Protein AF-M7P582-F1 (afdb_monomer)

Radius of gyration: 31.92 Å; Cα contacts (8 Å, |Δi|>4): 231; chains: 1; bounding box: 90×56×90 Å

InterPro domains:
  IPR025403 Protein-glutamine gamma-glutamyltransferase-like, C-terminal [PF13559] (324-385)

Secondary structure (DSSP, 8-state):
-HHHHHHHHHHHHHHHHHHHHHHHHHHHHHHTT-PPPHHHHHHHHHHHHHHHHH--SHHHHHHHHHHHHHHHHTTT--HHHHHHHHHHHHHHHHHHHTS--TTHHHHHHHHHHHHHHHHHHHHTTSHHHHHHHHHHHHHHHHHHHHHHHHHHHH-SS--HHHHHHHHHHHHHHHHHHHHHHH-HHHHHHHHHHHHHHHHHHHHHHHHHHHHHHHHHHHHHHHHHHHTTSSSS-S---------------------HHHHHHHHHHHHHHHHHHHHHHHHHHHHHHHHHTTSSS------------STTHHHHHHHHHHHHHHHHHHHHHHHTT-PPPSS--HHHHHHHTT--HHHHHHHHHHHHIIIII-----HHHHHHHHHHHHHPPPPP--

Sequence (394 aa):
MRDRKMEAVKLATLLLEVSVIYVLAAPPYLMEGVLPPVLPHLLAVLAGTAAARLLSGNAGMAVTSLLALFAAWATGLPFIHTAVLAAWIGWRMKSFAEREPAGTEWLAVFISIAYSLCAFMMMLPGEAGQVIYLLIVCQLVFAVLLRNARMLYRQPARSKAQDLAFLRLAGGLLGITALLVFGKPVVAWAGGFAGMSFGAAFYTLITRLTAPAWVPLEMFFGRVFRSGDTDAIKSEEVSGEEMPVMEVAEGIQWGPAAMGAVLLLLGGAVLISIFRSRYKKGQDQLFVRTVGEAEEIRPDKTPPTGRDQSLGFLRHQVRREVYRFGRRMRRAGFGRSPEETFREWLERLGLEPEKRNRLNRLYTRVRYAEEEVSMDEAEWFRRTIRSIRPPSGE

Foldseek 3Di:
DLVVLVVVLVVLLLVLLLLLLQLLLALVQVVVVAGDDSVLSVVLSVQLVVLLVVDDDPVSLVVSLVSSLVSNVVVPHPNVSSNVSSVSSSVVSVCVNVPDDPDVSVVSLVVSLVSLLLSLLVPPPDPSSLLSVLSNLVSVLSVVLSVLSVVQSPDPDHDPVSVVVSVVSNVVSVVVSVCCNVVVVVCSVVSNVCSVVVVVVVVVVVCVVCVVVVVVVCVVVVVVVVVPPDPPDDDDPDDDPPPPPPVPPPPPRCPPVNVVVVVCVVVVVVVVVVVVVVVVVVVVVVVVVVVPPDDDDDPDDDDPDDDPPVQVVLLVLLVVLVVVLQVVCVVVVLHDDPVDDQLNSCVVLVDDPVLSVLLSVVNCCSPPVVDTDDPVSSVVNNVSSVPRDRPDDD

Structure (mmCIF, N/CA/C/O backbone):
data_AF-M7P582-F1
#
_entry.id   AF-M7P582-F1
#
loop_
_atom_site.group_PDB
_atom_site.id
_atom_site.type_symbol
_atom_site.label_atom_id
_atom_site.label_alt_id
_atom_site.label_comp_id
_atom_site.label_asym_id
_atom_site.label_entity_id
_atom_site.label_seq_id
_atom_site.pdbx_PDB_ins_code
_atom_site.Cartn_x
_atom_site.Cartn_y
_atom_site.Cartn_z
_atom_site.occupancy
_atom_site.B_iso_or_equiv
_atom_site.auth_seq_id
_atom_site.auth_comp_id
_atom_site.auth_asym_id
_atom_site.auth_atom_id
_atom_site.pdbx_PDB_model_num
ATOM 1 N N . MET A 1 1 ? 1.0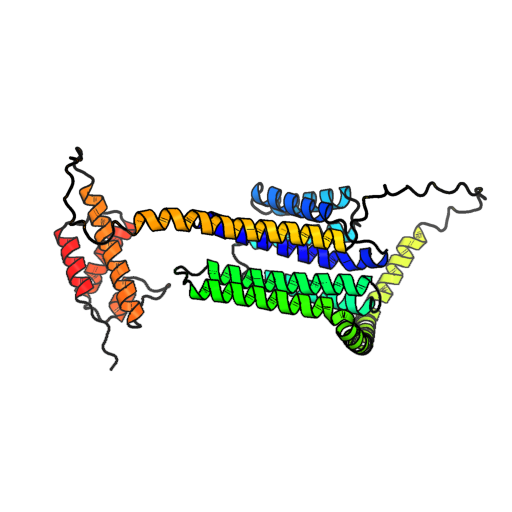66 -6.946 22.386 1.00 55.59 1 MET A N 1
ATOM 2 C CA . MET A 1 1 ? 1.047 -7.934 21.265 1.00 55.59 1 MET A CA 1
ATOM 3 C C . MET A 1 1 ? 0.308 -7.465 20.007 1.00 55.59 1 MET A C 1
ATOM 5 O O . MET A 1 1 ? 0.592 -8.007 18.941 1.00 55.59 1 MET A O 1
ATOM 9 N N . ARG A 1 2 ? -0.636 -6.513 20.090 1.00 56.91 2 ARG A N 1
ATOM 10 C CA . ARG A 1 2 ? -1.335 -5.968 18.911 1.00 56.91 2 ARG A CA 1
ATOM 11 C C . ARG A 1 2 ? -0.388 -5.165 18.001 1.00 56.91 2 ARG A C 1
ATOM 13 O O . ARG A 1 2 ? -0.560 -5.194 16.787 1.00 56.91 2 ARG A O 1
ATOM 20 N N . ASP A 1 3 ? 0.668 -4.592 18.579 1.00 72.00 3 ASP A N 1
ATOM 21 C CA . ASP A 1 3 ? 1.568 -3.663 17.884 1.00 72.00 3 ASP A CA 1
ATOM 22 C C . ASP A 1 3 ? 2.499 -4.334 16.870 1.00 72.00 3 ASP A C 1
ATOM 24 O O . ASP A 1 3 ? 2.497 -3.933 15.712 1.00 72.00 3 ASP A O 1
ATOM 28 N N . ARG A 1 4 ? 3.171 -5.446 17.213 1.00 82.06 4 ARG A N 1
ATOM 29 C CA . ARG A 1 4 ? 4.116 -6.124 16.289 1.00 82.06 4 ARG A CA 1
ATOM 30 C C . ARG A 1 4 ? 3.493 -6.553 14.954 1.00 82.06 4 ARG A C 1
ATOM 32 O O . ARG A 1 4 ? 4.141 -6.546 13.914 1.00 82.06 4 ARG A O 1
ATOM 39 N N . LYS A 1 5 ? 2.217 -6.951 14.964 1.00 79.50 5 LYS A N 1
ATOM 40 C CA . LYS A 1 5 ? 1.494 -7.330 13.736 1.00 79.50 5 LYS A CA 1
ATOM 41 C C . LYS A 1 5 ? 1.185 -6.109 12.875 1.00 79.50 5 LYS A C 1
ATOM 43 O O . LYS A 1 5 ? 1.276 -6.183 11.655 1.00 79.50 5 LYS A O 1
ATOM 48 N N . MET A 1 6 ? 0.827 -5.000 13.516 1.00 80.00 6 MET A N 1
ATOM 49 C CA . MET A 1 6 ? 0.591 -3.736 12.831 1.00 80.00 6 MET A CA 1
ATOM 50 C C . MET A 1 6 ? 1.896 -3.177 12.252 1.00 80.00 6 MET A C 1
ATOM 52 O O . MET A 1 6 ? 1.898 -2.679 11.133 1.00 80.00 6 MET A O 1
ATOM 56 N N . GLU A 1 7 ? 3.013 -3.319 12.965 1.00 81.50 7 GLU A N 1
ATOM 57 C CA . GLU A 1 7 ? 4.353 -2.982 12.470 1.00 81.50 7 GLU A CA 1
ATOM 58 C C . GLU A 1 7 ? 4.732 -3.795 11.230 1.00 81.50 7 GLU A C 1
ATOM 60 O O . GLU A 1 7 ? 5.176 -3.213 10.246 1.00 81.50 7 GLU A O 1
ATOM 65 N N . ALA A 1 8 ? 4.477 -5.108 11.221 1.00 84.19 8 ALA A N 1
ATOM 66 C CA . ALA A 1 8 ? 4.729 -5.946 10.046 1.00 84.19 8 ALA A CA 1
ATOM 67 C C . ALA A 1 8 ? 3.907 -5.502 8.823 1.00 84.19 8 ALA A C 1
ATOM 69 O O . ALA A 1 8 ? 4.420 -5.468 7.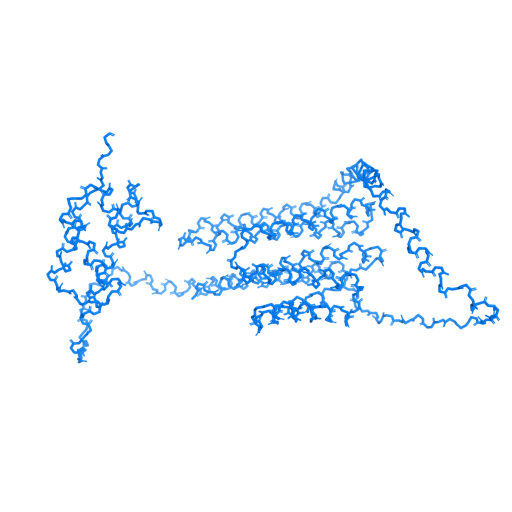709 1.00 84.19 8 ALA A O 1
ATOM 70 N N . VAL A 1 9 ? 2.644 -5.112 9.022 1.00 85.75 9 VAL A N 1
ATOM 71 C CA . VAL A 1 9 ? 1.799 -4.568 7.947 1.00 85.75 9 VAL A CA 1
ATOM 72 C C . VAL A 1 9 ? 2.330 -3.224 7.447 1.00 85.75 9 VAL A C 1
ATOM 74 O O . VAL A 1 9 ? 2.356 -2.994 6.239 1.00 85.75 9 VAL A O 1
ATOM 77 N N . LYS A 1 10 ? 2.785 -2.345 8.349 1.00 83.69 10 LYS A N 1
ATOM 78 C CA . LYS A 1 10 ? 3.426 -1.073 7.981 1.00 83.69 10 LYS A CA 1
ATOM 79 C C . LYS A 1 10 ? 4.699 -1.312 7.164 1.00 83.69 10 LYS A C 1
ATOM 81 O O . LYS A 1 10 ? 4.864 -0.689 6.123 1.00 83.69 10 LYS A O 1
ATOM 86 N N . LEU A 1 11 ? 5.544 -2.256 7.580 1.00 84.44 11 LEU A N 1
ATOM 87 C CA . LEU A 1 11 ? 6.750 -2.644 6.845 1.00 84.44 11 LEU A CA 1
ATOM 88 C C . LEU A 1 11 ? 6.415 -3.229 5.465 1.00 84.44 11 LEU A C 1
ATOM 90 O O . LEU A 1 11 ? 7.005 -2.833 4.471 1.00 84.44 11 LEU A O 1
ATOM 94 N N . ALA A 1 12 ? 5.432 -4.124 5.373 1.00 87.69 12 ALA A N 1
ATOM 95 C CA . ALA A 1 12 ? 5.011 -4.686 4.090 1.00 87.69 12 ALA A CA 1
ATOM 96 C C . ALA A 1 12 ? 4.429 -3.619 3.144 1.00 87.69 12 ALA A C 1
ATOM 98 O O . ALA A 1 12 ? 4.574 -3.719 1.932 1.00 87.69 12 ALA A O 1
ATOM 99 N N . THR A 1 13 ? 3.822 -2.567 3.698 1.00 87.00 13 THR A N 1
ATOM 100 C CA . THR A 1 13 ? 3.385 -1.401 2.916 1.00 87.00 13 THR A CA 1
ATOM 101 C C . THR A 1 13 ? 4.566 -0.627 2.364 1.00 87.00 13 THR A C 1
ATOM 103 O O . THR A 1 13 ? 4.570 -0.308 1.182 1.00 87.00 13 THR A O 1
ATOM 106 N N . LEU A 1 14 ? 5.587 -0.393 3.189 1.00 83.38 14 LEU A N 1
ATOM 107 C CA . LEU A 1 14 ? 6.826 0.226 2.735 1.00 83.38 14 LEU A CA 1
ATOM 108 C C . LEU A 1 14 ? 7.442 -0.560 1.574 1.00 83.38 14 LEU A C 1
ATOM 110 O O . LEU A 1 14 ? 7.803 0.019 0.560 1.00 83.38 14 LEU A O 1
ATOM 114 N N . LEU A 1 15 ? 7.520 -1.887 1.706 1.00 85.94 15 LEU A N 1
ATOM 115 C CA . LEU A 1 15 ? 8.050 -2.756 0.654 1.00 85.94 15 LEU A CA 1
ATOM 116 C C . LEU A 1 15 ? 7.233 -2.663 -0.638 1.00 85.94 15 LEU A C 1
ATOM 118 O O . LEU A 1 15 ? 7.809 -2.703 -1.721 1.00 85.94 15 LEU A O 1
ATOM 122 N N . LEU A 1 16 ? 5.907 -2.508 -0.541 1.00 88.94 16 LEU A N 1
ATOM 123 C CA . LEU A 1 16 ? 5.053 -2.364 -1.721 1.00 88.94 16 LEU A CA 1
ATOM 124 C C . LEU A 1 16 ? 5.361 -1.042 -2.421 1.00 88.94 16 LEU A C 1
ATOM 126 O O . LEU A 1 16 ? 5.472 -1.001 -3.640 1.00 88.94 16 LEU A O 1
ATOM 130 N N . GLU A 1 17 ? 5.569 0.021 -1.656 1.00 83.75 17 GLU A N 1
ATOM 131 C CA . GLU A 1 17 ? 5.956 1.326 -2.188 1.00 83.75 17 GLU A CA 1
ATOM 132 C C . GLU A 1 17 ? 7.351 1.293 -2.825 1.00 83.75 17 GLU A C 1
ATOM 134 O O . GLU A 1 17 ? 7.529 1.847 -3.905 1.00 83.75 17 GLU A O 1
ATOM 139 N N . VAL A 1 18 ? 8.317 0.580 -2.232 1.00 84.44 18 VAL A N 1
ATOM 140 C CA . VAL A 1 18 ? 9.631 0.354 -2.866 1.00 84.44 18 VAL A CA 1
ATOM 141 C C . VAL A 1 18 ? 9.460 -0.387 -4.184 1.00 84.44 18 VAL A C 1
ATOM 143 O O . VAL A 1 18 ? 10.066 -0.002 -5.179 1.00 84.44 18 VAL A O 1
ATOM 146 N N . SER A 1 19 ? 8.608 -1.416 -4.211 1.00 89.31 19 SER A N 1
ATOM 147 C CA . SER A 1 19 ? 8.355 -2.173 -5.436 1.00 89.31 19 SER A CA 1
ATOM 148 C C . SER A 1 19 ? 7.722 -1.307 -6.525 1.00 89.31 19 SER A C 1
ATOM 150 O O . SER A 1 19 ? 8.166 -1.381 -7.658 1.00 89.31 19 SER A O 1
ATOM 152 N N . VAL A 1 20 ? 6.778 -0.418 -6.189 1.00 88.38 20 VAL A N 1
ATOM 153 C CA . VAL A 1 20 ? 6.182 0.548 -7.133 1.00 88.38 20 VAL A CA 1
ATOM 154 C C . VAL A 1 20 ? 7.274 1.378 -7.805 1.00 88.38 20 VAL A C 1
ATOM 156 O O . VAL A 1 20 ? 7.325 1.456 -9.027 1.00 88.38 20 VAL A O 1
ATOM 159 N N . ILE A 1 21 ? 8.172 1.965 -7.012 1.00 84.31 21 ILE A N 1
ATOM 160 C CA . ILE A 1 21 ? 9.253 2.814 -7.524 1.00 84.31 21 ILE A CA 1
ATOM 161 C C . ILE A 1 21 ? 10.233 1.996 -8.370 1.00 84.31 21 ILE A C 1
ATOM 163 O O . ILE A 1 21 ? 10.627 2.425 -9.449 1.00 84.31 21 ILE A O 1
ATOM 167 N N . TYR A 1 22 ? 10.593 0.801 -7.903 1.00 89.75 22 TYR A N 1
ATOM 168 C CA . TYR A 1 22 ? 11.480 -0.103 -8.627 1.00 89.75 22 TYR A CA 1
ATOM 169 C C . TYR A 1 22 ? 10.909 -0.485 -9.999 1.00 89.75 22 TYR A C 1
ATOM 171 O O . TYR A 1 22 ? 11.614 -0.476 -11.003 1.00 89.75 22 TYR A O 1
ATOM 179 N N . VAL A 1 23 ? 9.609 -0.773 -10.053 1.00 89.62 23 VAL A N 1
ATOM 180 C CA . VAL A 1 23 ? 8.894 -1.140 -11.278 1.00 89.62 23 VAL A CA 1
ATOM 181 C C . VAL A 1 23 ? 8.749 0.043 -12.240 1.00 89.62 23 VAL A C 1
ATOM 183 O O . VAL A 1 23 ? 8.822 -0.154 -13.453 1.00 89.62 23 VAL A O 1
ATOM 186 N N . LEU A 1 24 ? 8.636 1.271 -11.723 1.00 84.94 24 LEU A N 1
ATOM 187 C CA . LEU A 1 24 ? 8.713 2.499 -12.523 1.00 84.94 24 LEU A CA 1
ATOM 188 C C . LEU A 1 24 ? 10.125 2.759 -13.075 1.00 84.94 24 LEU A C 1
ATOM 190 O O . LEU A 1 24 ? 10.257 3.285 -14.172 1.00 84.94 24 LEU A O 1
ATOM 194 N N . ALA A 1 25 ? 11.175 2.387 -12.342 1.00 86.31 25 ALA A N 1
ATOM 195 C CA . ALA A 1 25 ? 12.557 2.538 -12.795 1.00 86.31 25 ALA A CA 1
ATOM 196 C C . ALA A 1 25 ? 12.996 1.431 -13.770 1.00 86.31 25 ALA A C 1
ATOM 198 O O . ALA A 1 25 ? 13.957 1.616 -14.505 1.00 86.31 25 ALA A O 1
ATOM 199 N N . ALA A 1 26 ? 12.317 0.280 -13.793 1.00 90.12 26 ALA A N 1
ATOM 200 C CA . ALA A 1 26 ? 12.727 -0.883 -14.581 1.00 90.12 26 ALA A CA 1
ATOM 201 C C . ALA A 1 26 ? 1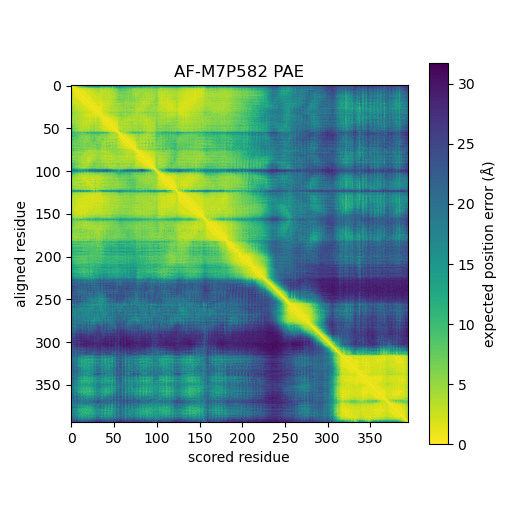2.867 -0.644 -16.096 1.00 90.12 26 ALA A C 1
ATOM 203 O O . ALA A 1 26 ? 13.866 -1.103 -16.646 1.00 90.12 26 ALA A O 1
ATOM 204 N N . PRO A 1 27 ? 11.945 0.052 -16.791 1.00 87.19 27 PRO A N 1
ATOM 205 C CA . PRO A 1 27 ? 12.008 0.159 -18.247 1.00 87.19 27 PRO A CA 1
ATOM 206 C C . PRO A 1 27 ? 13.316 0.739 -18.810 1.00 87.19 27 PRO A C 1
ATOM 208 O O . PRO A 1 27 ? 13.924 0.058 -19.627 1.00 87.19 27 PRO A O 1
ATOM 211 N N . PRO A 1 28 ? 13.809 1.921 -18.397 1.00 83.31 28 PRO A N 1
ATOM 212 C CA . PRO A 1 28 ? 15.036 2.477 -18.976 1.00 83.31 28 PRO A CA 1
ATOM 213 C C . PRO A 1 28 ? 16.261 1.587 -18.751 1.00 83.31 28 PRO A C 1
ATOM 215 O O . PRO A 1 28 ? 17.025 1.372 -19.681 1.00 83.31 28 PRO A O 1
ATOM 218 N N . TYR A 1 29 ? 16.394 0.982 -17.569 1.00 87.12 29 TYR A N 1
ATOM 219 C CA . TYR A 1 29 ? 17.471 0.025 -17.295 1.00 87.12 29 TYR A CA 1
ATOM 220 C C . TYR A 1 29 ? 17.384 -1.206 -18.203 1.00 87.12 29 TYR A C 1
ATOM 222 O O . TYR A 1 29 ? 18.385 -1.664 -18.749 1.00 87.12 29 TYR A O 1
ATOM 230 N N . LEU A 1 30 ? 16.173 -1.719 -18.421 1.00 88.56 30 LEU A N 1
ATOM 231 C CA . LEU A 1 30 ? 15.970 -2.885 -19.271 1.00 88.56 30 LEU A CA 1
ATOM 232 C C . LEU A 1 30 ? 16.205 -2.595 -20.760 1.00 88.56 30 LEU A C 1
ATOM 234 O O . LEU A 1 30 ? 16.486 -3.538 -21.497 1.00 88.56 30 LEU A O 1
ATOM 238 N N . MET A 1 31 ? 16.150 -1.331 -21.207 1.00 82.88 31 MET A N 1
ATOM 239 C CA . MET A 1 31 ? 16.615 -0.954 -22.554 1.00 82.88 31 MET A CA 1
ATOM 240 C C . MET A 1 31 ? 18.124 -1.144 -22.715 1.00 82.88 31 MET A C 1
ATOM 242 O O . MET A 1 31 ? 18.584 -1.462 -23.806 1.00 82.88 31 MET A O 1
ATOM 246 N N . GLU A 1 32 ? 18.876 -0.997 -21.627 1.00 86.56 32 GLU A N 1
ATOM 247 C CA . GLU A 1 32 ? 20.324 -1.219 -21.565 1.00 86.56 32 GLU A CA 1
ATOM 248 C C . GLU A 1 32 ? 20.672 -2.686 -21.243 1.00 86.56 32 GLU A C 1
ATOM 250 O O . GLU A 1 32 ? 21.834 -3.034 -21.051 1.00 86.56 32 GLU A O 1
ATOM 255 N N . GLY A 1 33 ? 19.669 -3.571 -21.164 1.00 87.75 33 GLY A N 1
ATOM 256 C CA . GLY A 1 33 ? 19.857 -4.984 -20.826 1.00 87.75 33 GLY A CA 1
ATOM 257 C C . GLY A 1 33 ? 20.203 -5.237 -19.356 1.00 87.75 33 GLY A C 1
ATOM 258 O O . GLY A 1 33 ? 20.536 -6.363 -18.987 1.00 87.75 33 GLY A O 1
ATOM 259 N N . VAL A 1 34 ? 20.101 -4.220 -18.498 1.00 89.94 34 VAL A N 1
ATOM 260 C CA . VAL A 1 34 ? 20.406 -4.311 -17.068 1.00 89.94 34 VAL A CA 1
ATOM 261 C C . VAL A 1 34 ? 19.151 -4.124 -16.220 1.00 89.94 34 VAL A C 1
ATOM 263 O O . VAL A 1 34 ? 18.133 -3.588 -16.644 1.00 89.94 34 VAL A O 1
ATOM 266 N N . LEU A 1 35 ? 19.191 -4.609 -14.983 1.00 88.31 35 LEU A N 1
ATOM 267 C CA . LEU A 1 35 ? 18.131 -4.373 -14.008 1.00 88.31 35 LEU A CA 1
ATOM 268 C C . LEU A 1 35 ? 18.479 -3.155 -13.150 1.00 88.31 35 LEU A C 1
ATOM 270 O O . LEU A 1 35 ? 19.655 -2.974 -12.824 1.00 88.31 35 LEU A O 1
ATOM 274 N N . PRO A 1 36 ? 17.487 -2.364 -12.697 1.00 87.56 36 PRO A N 1
ATOM 275 C CA . PRO A 1 36 ? 17.761 -1.317 -11.729 1.00 87.56 36 PRO A CA 1
ATOM 276 C C . PRO A 1 36 ? 18.414 -1.925 -10.483 1.00 87.56 36 PRO A C 1
ATOM 278 O O . PRO A 1 36 ? 17.963 -2.974 -9.996 1.00 87.56 36 PRO A O 1
ATOM 281 N N . PRO A 1 37 ? 19.449 -1.284 -9.923 1.00 87.19 37 PRO A N 1
ATOM 282 C CA . PRO A 1 37 ? 20.144 -1.827 -8.772 1.00 87.19 37 PRO A CA 1
ATOM 283 C C . PRO A 1 37 ? 19.225 -1.763 -7.542 1.00 87.19 37 PRO A C 1
ATOM 285 O O . PRO A 1 37 ? 18.780 -0.695 -7.112 1.00 87.19 37 PRO A O 1
ATOM 288 N N . VAL A 1 38 ? 18.909 -2.929 -6.968 1.00 87.44 38 VAL A N 1
ATOM 289 C CA . VAL A 1 38 ? 17.930 -3.066 -5.870 1.00 87.44 38 VAL A CA 1
ATOM 290 C C . VAL A 1 38 ? 18.414 -2.392 -4.587 1.00 87.44 38 VAL A C 1
ATOM 292 O O . VAL A 1 38 ? 17.642 -1.713 -3.908 1.00 87.44 38 VAL A O 1
ATOM 295 N N . LEU A 1 39 ? 19.692 -2.582 -4.246 1.00 84.19 39 LEU A N 1
ATOM 296 C CA . LEU A 1 39 ? 20.274 -2.093 -2.996 1.00 84.19 39 LEU A CA 1
ATOM 297 C C . LEU A 1 39 ? 20.199 -0.553 -2.883 1.00 84.19 39 LEU A C 1
ATOM 299 O O . LEU A 1 39 ? 19.684 -0.084 -1.869 1.00 84.19 39 LEU A O 1
ATOM 303 N N . PRO A 1 40 ? 20.588 0.233 -3.907 1.00 83.69 40 PRO A N 1
ATOM 304 C CA . PRO A 1 40 ? 20.354 1.677 -3.966 1.00 83.69 40 PRO A CA 1
ATOM 305 C C . PRO A 1 40 ? 18.928 2.128 -3.657 1.00 83.69 40 PRO A C 1
ATOM 307 O O . PRO A 1 40 ? 18.716 2.983 -2.798 1.00 83.69 40 PRO A O 1
ATOM 310 N N . HIS A 1 41 ? 17.938 1.516 -4.309 1.00 83.50 41 HIS A N 1
ATOM 311 C CA . HIS A 1 41 ? 16.528 1.848 -4.103 1.00 83.50 41 HIS A CA 1
ATOM 312 C C . HIS A 1 41 ? 16.091 1.554 -2.666 1.00 83.50 41 HIS A C 1
ATOM 314 O O . HIS A 1 41 ? 15.411 2.363 -2.030 1.00 83.50 41 HIS A O 1
ATOM 320 N N . LEU A 1 42 ? 16.506 0.403 -2.135 1.00 83.81 42 LEU A N 1
ATOM 321 C CA . LEU A 1 42 ? 16.191 -0.004 -0.773 1.00 83.81 42 LEU A CA 1
ATOM 322 C C . LEU A 1 42 ? 16.826 0.945 0.253 1.00 83.81 42 LEU A C 1
ATOM 324 O O . LEU A 1 42 ? 16.142 1.381 1.178 1.00 83.81 42 LEU A O 1
ATOM 328 N N . LEU A 1 43 ? 18.096 1.312 0.069 1.00 83.00 43 LEU A N 1
ATOM 329 C CA . LEU A 1 43 ? 18.797 2.266 0.929 1.00 83.00 43 LEU A CA 1
ATOM 330 C C . LEU A 1 43 ? 18.151 3.653 0.883 1.00 83.00 43 LEU A C 1
ATOM 332 O O . LEU A 1 43 ? 17.927 4.236 1.941 1.00 83.00 43 LEU A O 1
ATOM 336 N N . ALA A 1 44 ? 17.782 4.152 -0.300 1.00 82.00 44 ALA A N 1
ATOM 337 C CA . ALA A 1 44 ? 17.114 5.445 -0.444 1.00 82.00 44 ALA A CA 1
ATOM 338 C C . ALA A 1 44 ? 15.768 5.480 0.301 1.00 82.00 44 ALA A C 1
ATOM 340 O O . ALA A 1 44 ? 15.478 6.436 1.024 1.00 82.00 44 ALA A O 1
ATOM 341 N N . VAL A 1 45 ? 14.963 4.416 0.202 1.00 82.00 45 VAL A N 1
ATOM 342 C CA . VAL A 1 45 ? 13.685 4.344 0.924 1.00 82.00 45 VAL A CA 1
ATOM 343 C C . VAL A 1 45 ? 13.888 4.190 2.431 1.00 82.00 45 VAL A C 1
ATOM 345 O O . VAL A 1 45 ? 13.185 4.842 3.210 1.00 82.00 45 VAL A O 1
ATOM 348 N N . LEU A 1 46 ? 14.835 3.356 2.869 1.00 83.19 46 LEU A N 1
ATOM 349 C CA . LEU A 1 46 ? 15.153 3.200 4.292 1.00 83.19 46 LEU A CA 1
ATOM 350 C C . LEU A 1 46 ? 15.663 4.512 4.896 1.00 83.19 46 LEU A C 1
ATOM 352 O O . LEU A 1 46 ? 15.214 4.893 5.975 1.00 83.19 46 LEU A O 1
ATOM 356 N N . ALA A 1 47 ? 16.533 5.232 4.187 1.00 81.94 47 ALA A N 1
ATOM 357 C CA . ALA A 1 47 ? 17.025 6.543 4.594 1.00 81.94 47 ALA A CA 1
ATOM 358 C C . ALA A 1 47 ? 15.886 7.570 4.666 1.00 81.94 47 ALA A C 1
ATOM 360 O O . ALA A 1 47 ? 15.722 8.233 5.691 1.00 81.94 47 ALA A O 1
ATOM 361 N N . GLY A 1 48 ? 15.039 7.637 3.633 1.00 78.88 48 GLY A N 1
ATOM 362 C CA . GLY A 1 48 ? 13.866 8.511 3.609 1.00 78.88 48 GLY A CA 1
ATOM 363 C C . GLY A 1 48 ? 12.890 8.218 4.751 1.00 78.88 48 GLY A C 1
ATOM 364 O O . GLY A 1 48 ? 12.408 9.134 5.412 1.00 78.88 48 GLY A O 1
ATOM 365 N N . THR A 1 49 ? 12.641 6.947 5.069 1.00 77.94 49 THR A N 1
ATOM 366 C CA . THR A 1 49 ? 11.765 6.598 6.199 1.00 77.94 49 THR A CA 1
ATOM 367 C C . THR A 1 49 ? 12.395 6.783 7.567 1.00 77.94 49 THR A C 1
ATOM 369 O O . THR A 1 49 ? 11.684 7.151 8.505 1.00 77.94 49 THR A O 1
ATOM 372 N N . ALA A 1 50 ? 13.698 6.551 7.711 1.00 81.94 50 ALA A N 1
ATOM 373 C CA . ALA A 1 50 ? 14.419 6.854 8.941 1.00 81.94 50 ALA A CA 1
ATOM 374 C C . ALA A 1 50 ? 14.379 8.362 9.223 1.00 81.94 50 ALA A C 1
ATOM 376 O O . ALA A 1 50 ? 13.956 8.771 10.304 1.00 81.94 50 ALA A O 1
ATOM 377 N N . ALA A 1 51 ? 14.707 9.189 8.228 1.00 78.25 51 ALA A N 1
ATOM 378 C CA . ALA A 1 51 ? 14.661 10.641 8.348 1.00 78.25 51 ALA A CA 1
ATOM 379 C C . ALA A 1 51 ? 13.235 11.157 8.628 1.00 78.25 51 ALA A C 1
ATOM 381 O O . ALA A 1 51 ? 13.063 12.022 9.483 1.00 78.25 51 ALA A O 1
ATOM 382 N N . ALA A 1 52 ? 12.200 10.566 8.020 1.00 75.38 52 ALA A N 1
ATOM 383 C CA . ALA A 1 52 ? 10.808 10.947 8.277 1.00 75.38 52 ALA A CA 1
ATOM 384 C C . ALA A 1 52 ? 10.338 10.622 9.702 1.00 75.38 52 ALA A C 1
ATOM 386 O O . ALA A 1 52 ? 9.419 11.255 10.215 1.00 75.38 52 ALA A O 1
ATOM 387 N N . ARG A 1 53 ? 10.942 9.620 10.351 1.00 78.75 53 ARG A N 1
ATOM 388 C CA . ARG A 1 53 ? 10.675 9.320 11.765 1.00 78.75 53 ARG A CA 1
ATOM 389 C C . ARG A 1 53 ? 11.407 10.259 12.713 1.00 78.75 53 ARG A C 1
ATOM 391 O O . ARG A 1 53 ? 10.899 10.508 13.800 1.00 78.75 53 ARG A O 1
ATOM 398 N N . LEU A 1 54 ? 12.590 10.726 12.323 1.00 81.50 54 LEU A N 1
ATOM 399 C CA . LEU A 1 54 ? 13.417 11.615 13.137 1.00 81.50 54 LEU A CA 1
ATOM 400 C C . LEU A 1 54 ? 12.948 13.072 13.066 1.00 81.50 54 LEU A C 1
ATOM 402 O O . LEU A 1 54 ? 13.109 13.810 14.033 1.00 81.50 54 LEU A O 1
ATOM 406 N N . LEU A 1 55 ? 12.361 13.484 11.941 1.00 81.25 55 LEU A N 1
ATOM 407 C CA . LEU A 1 55 ? 12.005 14.873 11.673 1.00 81.25 55 LEU A CA 1
ATOM 408 C C . LEU A 1 55 ? 10.493 15.023 11.486 1.00 81.25 55 LEU A C 1
ATOM 410 O O . LEU A 1 55 ? 9.910 14.471 10.555 1.00 81.25 55 LEU A O 1
ATOM 414 N N . SER A 1 56 ? 9.851 15.810 12.350 1.00 77.19 56 SER A N 1
ATOM 415 C CA . SER A 1 56 ? 8.434 16.161 12.217 1.00 77.19 56 SER A CA 1
ATOM 416 C C . SER A 1 56 ? 8.229 17.433 11.386 1.00 77.19 56 SER A C 1
ATOM 418 O O . SER A 1 56 ? 9.023 18.369 11.463 1.00 77.19 56 SER A O 1
ATOM 420 N N . GLY A 1 57 ? 7.114 17.510 10.655 1.00 79.12 57 GLY A N 1
ATOM 421 C CA . GLY A 1 57 ? 6.686 18.719 9.941 1.00 79.12 57 GLY A CA 1
ATOM 422 C C . GLY A 1 57 ? 7.346 18.924 8.571 1.00 79.12 57 GLY A C 1
ATOM 423 O O . GLY A 1 57 ? 7.949 18.014 8.002 1.00 79.12 57 GLY A O 1
ATOM 424 N N . ASN A 1 58 ? 7.215 20.137 8.024 1.00 78.38 58 ASN A N 1
ATOM 425 C CA . ASN A 1 58 ? 7.628 20.449 6.648 1.00 78.38 58 ASN A CA 1
ATOM 426 C C . ASN A 1 58 ? 9.142 20.325 6.417 1.00 78.38 58 ASN A C 1
ATOM 428 O O . ASN A 1 58 ? 9.562 19.897 5.343 1.00 78.38 58 ASN A O 1
ATOM 432 N N . ALA A 1 59 ? 9.954 20.623 7.436 1.00 77.75 59 ALA A N 1
ATOM 433 C CA . ALA A 1 59 ? 11.404 20.447 7.377 1.00 77.75 59 ALA A CA 1
ATOM 434 C C . ALA A 1 59 ? 11.794 18.970 7.197 1.00 77.75 59 ALA A C 1
ATOM 436 O O . ALA A 1 59 ? 12.699 18.661 6.425 1.00 77.75 59 ALA A O 1
ATOM 437 N N . GLY A 1 60 ? 11.059 18.045 7.827 1.00 76.81 60 GLY A N 1
ATOM 438 C CA . GLY A 1 60 ? 11.273 16.612 7.641 1.00 76.81 60 GLY A CA 1
ATOM 439 C C . GLY A 1 60 ? 11.047 16.165 6.199 1.00 76.81 60 GLY A C 1
ATOM 440 O O . GLY A 1 60 ? 11.819 15.363 5.685 1.00 76.81 60 GLY A O 1
ATOM 441 N N . MET A 1 61 ? 10.062 16.731 5.496 1.00 76.50 61 MET A N 1
ATOM 442 C CA . MET A 1 61 ? 9.810 16.410 4.083 1.00 76.50 61 MET A CA 1
ATOM 443 C C . MET A 1 61 ? 10.943 16.869 3.161 1.00 76.50 61 MET A C 1
ATOM 445 O O . MET A 1 61 ? 11.374 16.118 2.288 1.00 76.50 61 MET A O 1
ATOM 449 N N . ALA A 1 62 ? 11.444 18.090 3.361 1.00 80.69 62 ALA A N 1
ATOM 450 C CA . ALA A 1 62 ? 12.547 18.615 2.562 1.00 80.69 62 ALA A CA 1
ATOM 451 C C . ALA A 1 62 ? 13.829 17.805 2.798 1.00 80.69 62 ALA A C 1
ATOM 453 O O . ALA A 1 62 ? 14.460 17.354 1.845 1.00 80.69 62 ALA A O 1
ATOM 454 N N . VAL A 1 63 ? 14.164 17.536 4.064 1.00 78.56 63 VAL A N 1
ATOM 455 C CA . VAL A 1 63 ? 15.364 16.769 4.421 1.00 78.56 63 VAL A CA 1
ATOM 456 C C . VAL A 1 63 ? 15.270 15.327 3.930 1.00 78.56 63 VAL A C 1
ATOM 458 O O . VAL A 1 63 ? 16.234 14.828 3.368 1.00 78.56 63 VAL A O 1
ATOM 461 N N . THR A 1 64 ? 14.120 14.662 4.070 1.00 75.94 64 THR A N 1
ATOM 462 C CA . THR A 1 64 ? 13.927 13.284 3.571 1.00 75.94 64 THR A CA 1
ATOM 463 C C . THR A 1 64 ? 14.053 13.191 2.056 1.00 75.94 64 THR A C 1
ATOM 465 O O . THR A 1 64 ? 14.693 12.265 1.562 1.00 75.94 64 THR A O 1
ATOM 468 N N . SER A 1 65 ? 13.497 14.160 1.327 1.00 78.00 65 SER A N 1
ATOM 469 C CA . SER A 1 65 ? 13.593 14.220 -0.134 1.00 78.00 65 SER A CA 1
ATOM 470 C C . SER A 1 65 ? 15.035 14.472 -0.583 1.00 78.00 65 SER A C 1
ATOM 472 O O . SER A 1 65 ? 15.516 13.791 -1.482 1.00 78.00 65 SER A O 1
ATOM 474 N N . LEU A 1 66 ? 15.756 15.383 0.083 1.00 82.38 66 LEU A N 1
ATOM 475 C CA . LEU A 1 66 ? 17.172 15.654 -0.193 1.00 82.38 66 LEU A CA 1
ATOM 476 C C . LEU A 1 66 ? 18.074 14.461 0.143 1.00 82.38 66 LEU A C 1
ATOM 478 O O . LEU A 1 66 ? 18.983 14.155 -0.622 1.00 82.38 66 LEU A O 1
ATOM 482 N N . LEU A 1 67 ? 17.813 13.752 1.246 1.00 78.00 67 LEU A N 1
ATOM 483 C CA . LEU A 1 67 ? 18.573 12.555 1.618 1.00 78.00 67 LEU A CA 1
ATOM 484 C C . LEU A 1 67 ? 18.326 11.404 0.641 1.00 78.00 67 LEU A C 1
ATOM 486 O O . LEU A 1 67 ? 19.266 10.707 0.272 1.00 78.00 67 LEU A O 1
ATOM 490 N N . ALA A 1 68 ? 17.077 11.216 0.208 1.00 75.06 68 ALA A N 1
ATOM 491 C CA . ALA A 1 68 ? 16.736 10.232 -0.813 1.00 75.06 68 ALA A CA 1
ATOM 492 C C . ALA A 1 68 ? 17.389 10.577 -2.159 1.00 75.06 68 ALA A C 1
ATOM 494 O O . ALA A 1 68 ? 17.939 9.688 -2.806 1.00 75.06 68 ALA A O 1
ATOM 495 N N . LEU A 1 69 ? 17.388 11.859 -2.541 1.00 77.31 69 LEU A N 1
ATOM 496 C CA . LEU A 1 69 ? 18.059 12.353 -3.742 1.00 77.31 69 LEU A CA 1
ATOM 497 C C . LEU A 1 69 ? 19.570 12.100 -3.679 1.00 77.31 69 LEU A C 1
ATOM 499 O O . LEU A 1 69 ? 20.130 11.544 -4.618 1.00 77.31 69 LEU A O 1
ATOM 503 N N . PHE A 1 70 ? 20.213 12.452 -2.562 1.00 78.94 70 PHE A N 1
ATOM 504 C CA . PHE A 1 70 ? 21.645 12.240 -2.353 1.00 78.94 70 PHE A CA 1
ATOM 505 C C . PHE A 1 70 ? 22.009 10.752 -2.359 1.00 78.94 70 PHE A C 1
ATOM 507 O O . PHE A 1 70 ? 22.947 10.363 -3.044 1.00 78.94 70 PHE A O 1
ATOM 514 N N . ALA A 1 71 ? 21.246 9.905 -1.660 1.00 73.38 71 ALA A N 1
ATOM 515 C CA . ALA A 1 71 ? 21.483 8.462 -1.627 1.00 73.38 71 ALA A CA 1
ATOM 516 C C . ALA A 1 71 ? 21.320 7.817 -3.011 1.00 73.38 71 ALA A C 1
ATOM 518 O O . ALA A 1 71 ? 22.106 6.952 -3.394 1.00 73.38 71 ALA A O 1
ATOM 519 N N . ALA A 1 72 ? 20.317 8.250 -3.777 1.00 73.81 72 ALA A N 1
ATOM 520 C CA . ALA A 1 72 ? 20.086 7.753 -5.123 1.00 73.81 72 ALA A CA 1
ATOM 521 C C . ALA A 1 72 ? 21.164 8.254 -6.107 1.00 73.81 72 ALA A C 1
ATOM 523 O O . ALA A 1 72 ? 21.665 7.492 -6.926 1.00 73.81 72 ALA A O 1
ATOM 524 N N . TRP A 1 73 ? 21.596 9.510 -5.986 1.00 79.94 73 TRP A N 1
ATOM 525 C CA . TRP A 1 73 ? 22.688 10.049 -6.798 1.00 79.94 73 TRP A CA 1
ATOM 526 C C . TRP A 1 73 ? 24.029 9.367 -6.489 1.00 79.94 73 TRP A C 1
ATOM 528 O O . TRP A 1 73 ? 24.714 8.917 -7.402 1.00 79.94 73 TRP A O 1
ATOM 538 N N . ALA A 1 74 ? 24.359 9.187 -5.206 1.00 76.38 74 ALA A N 1
ATOM 539 C CA . ALA A 1 74 ? 25.594 8.538 -4.757 1.00 76.38 74 ALA A CA 1
ATOM 540 C C . ALA A 1 74 ? 25.707 7.064 -5.183 1.00 76.38 74 ALA A C 1
ATOM 542 O O . ALA A 1 74 ? 26.778 6.471 -5.107 1.00 76.38 74 ALA A O 1
ATOM 543 N N . THR A 1 75 ? 24.602 6.461 -5.618 1.00 72.44 75 THR A N 1
ATOM 544 C CA . THR A 1 75 ? 24.537 5.073 -6.084 1.00 72.44 75 THR A CA 1
ATOM 545 C C . THR A 1 75 ? 24.492 4.946 -7.607 1.00 72.44 75 THR A C 1
ATOM 547 O O . THR A 1 75 ? 24.343 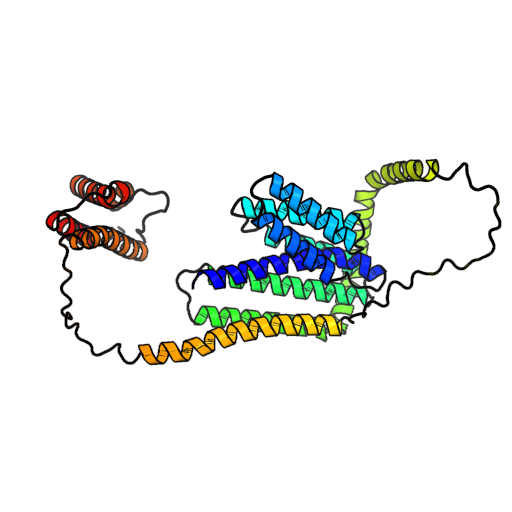3.838 -8.117 1.00 72.44 75 THR A O 1
ATOM 550 N N . GLY A 1 76 ? 24.637 6.061 -8.333 1.00 76.12 76 GLY A N 1
ATOM 551 C CA . GLY A 1 76 ? 24.704 6.079 -9.793 1.00 76.12 76 GLY A CA 1
ATOM 552 C C . GLY A 1 76 ? 23.346 6.031 -10.497 1.00 76.12 76 GLY A C 1
ATOM 553 O O . GLY A 1 76 ? 23.294 5.732 -11.687 1.00 76.12 76 GLY A O 1
ATOM 554 N N . LEU A 1 77 ? 22.234 6.310 -9.804 1.00 75.00 77 LEU A N 1
ATOM 555 C CA . LEU A 1 77 ? 20.932 6.431 -10.470 1.00 75.00 77 LEU A CA 1
ATOM 556 C C . LEU A 1 77 ? 20.885 7.720 -11.319 1.00 75.00 77 LEU A C 1
ATOM 558 O O . LEU A 1 77 ? 21.320 8.775 -10.844 1.00 75.00 77 LEU A O 1
ATOM 562 N N . PRO A 1 78 ? 20.309 7.687 -12.539 1.00 77.00 78 PRO A N 1
ATOM 563 C CA . PRO A 1 78 ? 20.167 8.878 -13.369 1.00 77.00 78 PRO A CA 1
ATOM 564 C C . PRO A 1 78 ? 19.390 9.979 -12.646 1.00 77.00 78 PRO A C 1
ATOM 566 O O . PRO A 1 78 ? 18.363 9.712 -12.020 1.00 77.00 78 PRO A O 1
ATOM 569 N N . PHE A 1 79 ? 19.825 11.232 -12.788 1.00 74.62 79 PHE A N 1
ATOM 570 C CA . PHE A 1 79 ? 19.283 12.371 -12.035 1.00 74.62 79 PHE A CA 1
ATOM 571 C C . PHE A 1 79 ? 17.755 12.532 -12.141 1.00 74.62 79 PHE A C 1
ATOM 573 O O . PHE A 1 79 ? 17.080 12.858 -11.168 1.00 74.62 79 PHE A O 1
ATOM 580 N N . ILE A 1 80 ? 17.174 12.255 -13.311 1.00 74.06 80 ILE A N 1
ATOM 581 C CA . ILE A 1 80 ? 15.716 12.319 -13.499 1.00 74.06 80 ILE A CA 1
ATOM 582 C C . ILE A 1 80 ? 15.007 11.270 -12.626 1.00 74.06 80 ILE A C 1
ATOM 584 O O . ILE A 1 80 ? 14.010 11.579 -11.972 1.00 74.06 80 ILE A O 1
ATOM 588 N N . HIS A 1 81 ? 15.544 10.049 -12.556 1.00 70.62 81 HIS A N 1
ATOM 589 C CA . HIS A 1 81 ? 15.000 8.986 -11.709 1.00 70.62 81 HIS A CA 1
ATOM 590 C C . HIS A 1 81 ? 15.110 9.343 -10.232 1.00 70.62 81 HIS A C 1
ATOM 592 O O . HIS A 1 81 ? 14.150 9.159 -9.484 1.00 70.62 81 HIS A O 1
ATOM 598 N N . THR A 1 82 ? 16.251 9.892 -9.813 1.00 76.62 82 THR A N 1
ATOM 599 C CA . THR A 1 82 ? 16.462 10.290 -8.417 1.00 76.62 82 THR A CA 1
ATOM 600 C C . THR A 1 82 ? 15.522 11.420 -8.008 1.00 76.62 82 THR A C 1
ATOM 602 O O . THR A 1 82 ? 14.956 11.366 -6.916 1.00 76.62 82 THR A O 1
ATOM 605 N N . ALA A 1 83 ? 15.271 12.388 -8.893 1.00 77.06 83 ALA A N 1
ATOM 606 C CA . ALA A 1 83 ? 14.324 13.474 -8.660 1.00 77.06 83 ALA A CA 1
ATOM 607 C C . ALA A 1 83 ? 12.879 12.966 -8.511 1.00 77.06 83 ALA A C 1
ATOM 609 O O . ALA A 1 83 ? 12.187 13.348 -7.564 1.00 77.06 83 ALA A O 1
ATOM 610 N N . VAL A 1 84 ? 12.432 12.062 -9.393 1.00 76.69 84 VAL A N 1
ATOM 611 C CA . VAL A 1 84 ? 11.098 11.438 -9.302 1.00 76.69 84 VAL A CA 1
ATOM 612 C C . VAL A 1 84 ? 10.965 10.623 -8.014 1.00 76.69 84 VAL A C 1
ATOM 614 O O . VAL A 1 84 ? 9.962 10.738 -7.308 1.00 76.69 84 VAL A O 1
ATOM 617 N N . LEU A 1 85 ? 11.990 9.842 -7.671 1.00 73.94 85 LEU A N 1
ATOM 618 C CA . LEU A 1 85 ? 12.035 9.017 -6.465 1.00 73.94 85 LEU A CA 1
ATOM 619 C C . LEU A 1 85 ? 11.994 9.875 -5.191 1.00 73.94 85 LEU A C 1
ATOM 621 O O . LEU A 1 85 ? 11.237 9.574 -4.267 1.00 73.94 85 LEU A O 1
ATOM 625 N N . ALA A 1 86 ? 12.740 10.980 -5.162 1.00 79.19 86 ALA A N 1
ATOM 626 C CA . ALA A 1 86 ? 12.726 11.942 -4.067 1.00 79.19 86 ALA A CA 1
ATOM 627 C C . ALA A 1 86 ? 11.355 12.621 -3.915 1.00 79.19 86 ALA A C 1
ATOM 629 O O . ALA A 1 86 ? 10.811 12.652 -2.809 1.00 79.19 86 ALA A O 1
ATOM 630 N N . ALA A 1 87 ? 10.759 13.101 -5.013 1.00 80.69 87 ALA A N 1
ATOM 631 C CA . ALA A 1 87 ? 9.430 13.714 -5.004 1.00 80.69 87 ALA A CA 1
ATOM 632 C C . ALA A 1 87 ? 8.352 12.730 -4.525 1.00 80.69 87 ALA A C 1
ATOM 634 O O . ALA A 1 87 ? 7.496 13.080 -3.708 1.00 80.69 87 ALA A O 1
ATOM 635 N N . TRP A 1 88 ? 8.430 11.478 -4.981 1.00 80.56 88 TRP A N 1
ATOM 636 C CA . TRP A 1 88 ? 7.536 10.405 -4.568 1.00 80.56 88 TRP A CA 1
ATOM 637 C C . TRP A 1 88 ? 7.642 10.106 -3.069 1.00 80.56 88 TRP A C 1
ATOM 639 O O . TRP A 1 88 ? 6.626 10.083 -2.370 1.00 80.56 88 TRP A O 1
ATOM 649 N N . ILE A 1 89 ? 8.862 9.912 -2.553 1.00 78.62 89 ILE A N 1
ATOM 650 C CA . ILE A 1 89 ? 9.103 9.664 -1.124 1.00 78.62 89 ILE A CA 1
ATOM 651 C C . ILE A 1 89 ? 8.615 10.854 -0.291 1.00 78.62 89 ILE A C 1
ATOM 653 O O . ILE A 1 89 ? 7.904 10.648 0.694 1.00 78.62 89 ILE A O 1
ATOM 657 N N . GLY A 1 90 ? 8.920 12.087 -0.704 1.00 80.75 90 GLY A N 1
ATOM 658 C CA . GLY A 1 90 ? 8.481 13.307 -0.026 1.00 80.75 90 GLY A CA 1
ATOM 659 C C . GLY A 1 90 ? 6.957 13.428 0.053 1.00 80.75 90 GLY A C 1
ATOM 660 O O . GLY A 1 90 ? 6.401 13.582 1.146 1.00 80.75 90 GLY A O 1
ATOM 661 N N . TRP A 1 91 ? 6.262 13.272 -1.082 1.00 81.38 91 TRP A N 1
ATOM 662 C CA . TRP A 1 91 ? 4.794 13.244 -1.127 1.00 81.38 91 TRP A CA 1
ATOM 663 C C . TRP A 1 91 ? 4.226 12.152 -0.220 1.00 81.38 91 TRP A C 1
ATOM 665 O O . TRP A 1 91 ? 3.261 12.368 0.522 1.00 81.38 91 TRP A O 1
ATOM 675 N N . ARG A 1 92 ? 4.856 10.976 -0.219 1.00 76.06 92 ARG A N 1
ATOM 676 C CA . ARG A 1 92 ? 4.373 9.856 0.573 1.00 76.06 92 ARG A CA 1
ATOM 677 C C . ARG A 1 92 ? 4.537 10.091 2.068 1.00 76.06 92 ARG A C 1
ATOM 679 O O . ARG A 1 92 ? 3.595 9.830 2.818 1.00 76.06 92 ARG A O 1
ATOM 686 N N . MET A 1 93 ? 5.667 10.631 2.510 1.00 74.75 93 MET A N 1
ATOM 687 C CA . MET A 1 93 ? 5.879 10.967 3.921 1.00 74.75 93 MET A CA 1
ATOM 688 C C . MET A 1 93 ? 4.867 12.005 4.410 1.00 74.75 93 MET A C 1
ATOM 690 O O . MET A 1 93 ? 4.305 11.833 5.494 1.00 74.75 93 MET A O 1
ATOM 694 N N . LYS A 1 94 ? 4.531 12.996 3.572 1.00 77.81 94 LYS A N 1
ATOM 695 C CA . LYS A 1 94 ? 3.432 13.933 3.844 1.00 77.81 94 LYS A CA 1
ATOM 696 C C . LYS A 1 94 ? 2.112 13.202 4.084 1.00 77.81 94 LYS A C 1
ATOM 698 O O . LYS A 1 94 ? 1.475 13.375 5.120 1.00 77.81 94 LYS A O 1
ATOM 703 N N . SER A 1 95 ? 1.749 12.310 3.164 1.00 74.12 95 SER A N 1
ATOM 704 C CA . SER A 1 95 ? 0.494 11.556 3.250 1.00 74.12 95 SER A CA 1
ATOM 705 C C . SER A 1 95 ? 0.433 10.594 4.450 1.00 74.12 95 SER A C 1
ATOM 707 O O . SER A 1 95 ? -0.651 10.285 4.941 1.00 74.12 95 SER A O 1
ATOM 709 N N . PHE A 1 96 ? 1.582 10.119 4.951 1.00 71.94 96 PHE A N 1
ATOM 710 C CA . PHE A 1 96 ? 1.650 9.342 6.192 1.00 71.94 96 PHE A CA 1
ATOM 711 C C . PHE A 1 96 ? 1.480 10.216 7.439 1.00 71.94 96 PHE A C 1
ATOM 713 O O . PHE A 1 96 ? 0.851 9.776 8.406 1.00 71.94 96 PHE A O 1
ATOM 720 N N . ALA A 1 97 ? 2.025 11.435 7.427 1.00 72.94 97 ALA A N 1
ATOM 721 C CA . ALA A 1 97 ? 1.897 12.388 8.527 1.00 72.94 97 ALA A CA 1
ATOM 722 C C . ALA A 1 97 ? 0.450 12.883 8.696 1.00 72.94 97 ALA A C 1
ATOM 724 O O . ALA A 1 97 ? -0.025 13.013 9.824 1.00 72.94 97 ALA A O 1
ATOM 725 N N . GLU A 1 98 ? -0.282 13.051 7.591 1.00 76.00 98 GLU A N 1
ATOM 726 C CA . GLU A 1 98 ? -1.681 13.516 7.554 1.00 76.00 98 GLU A CA 1
ATOM 727 C C . GLU A 1 98 ? -2.714 12.445 7.980 1.00 76.00 98 GLU A C 1
ATOM 729 O O . GLU A 1 98 ? -3.920 12.632 7.860 1.00 76.00 98 GLU A O 1
ATOM 734 N N . ARG A 1 99 ? -2.247 11.336 8.573 1.00 60.03 99 ARG A N 1
ATOM 735 C CA . ARG A 1 99 ? -3.021 10.311 9.299 1.00 60.03 99 ARG A CA 1
ATOM 736 C C . ARG A 1 99 ? -4.139 9.574 8.570 1.00 60.03 99 ARG A C 1
ATOM 738 O O . ARG A 1 99 ? -4.702 8.688 9.203 1.00 60.03 99 ARG A O 1
ATOM 745 N N . GLU A 1 100 ? -4.377 9.767 7.279 1.00 60.06 100 GLU A N 1
ATOM 746 C CA . GLU A 1 100 ? -5.131 8.781 6.500 1.00 60.06 100 GLU A CA 1
ATOM 747 C C . GLU A 1 100 ? -5.037 9.000 4.991 1.00 60.06 100 GLU A C 1
ATOM 749 O O . GLU A 1 100 ? -5.510 10.004 4.469 1.00 60.06 100 GLU A O 1
ATOM 754 N N . PRO A 1 101 ? -4.556 7.983 4.261 1.00 52.31 101 PRO A N 1
ATOM 755 C CA . PRO A 1 101 ? -5.021 7.820 2.903 1.00 52.31 101 PRO A CA 1
ATOM 756 C C . PRO A 1 101 ? -5.384 6.356 2.686 1.00 52.31 101 PRO A C 1
ATOM 758 O O . PRO A 1 101 ? -4.643 5.573 2.084 1.00 52.31 101 PRO A O 1
ATOM 761 N N . ALA A 1 102 ? -6.536 5.946 3.212 1.00 60.72 102 ALA A N 1
ATOM 762 C CA . ALA A 1 102 ? -7.136 4.678 2.825 1.00 60.72 102 ALA A CA 1
ATOM 763 C C . ALA A 1 102 ? -7.568 4.770 1.347 1.00 60.72 102 ALA A C 1
ATOM 765 O O . ALA A 1 102 ? -8.727 5.013 1.050 1.00 60.72 102 ALA A O 1
ATOM 766 N N . GLY A 1 103 ? -6.620 4.636 0.414 1.00 69.44 103 GLY A N 1
ATOM 767 C CA . GLY A 1 103 ? -6.889 4.710 -1.025 1.00 69.44 103 GLY A CA 1
ATOM 768 C C . GLY A 1 103 ? -5.690 5.086 -1.898 1.00 69.44 103 GLY A C 1
ATOM 769 O O . GLY A 1 103 ? -5.542 4.512 -2.974 1.00 69.44 103 GLY A O 1
ATOM 770 N N . THR A 1 104 ? -4.791 5.970 -1.444 1.00 77.44 104 THR A N 1
ATOM 771 C CA . THR A 1 104 ? -3.682 6.453 -2.303 1.00 77.44 104 THR A CA 1
ATOM 772 C C . THR A 1 104 ? -2.667 5.365 -2.641 1.00 77.44 104 THR A C 1
ATOM 774 O O . THR A 1 104 ? -2.052 5.404 -3.699 1.00 77.44 104 THR A O 1
ATOM 777 N N . GLU A 1 105 ? -2.537 4.347 -1.791 1.00 76.31 105 GLU A N 1
ATOM 778 C CA . GLU A 1 105 ? -1.693 3.176 -2.058 1.00 76.31 105 GLU A CA 1
ATOM 779 C C . GLU A 1 105 ? -2.145 2.410 -3.303 1.00 76.31 105 GLU A C 1
ATOM 781 O O . GLU A 1 105 ? -1.320 1.943 -4.081 1.00 76.31 105 GLU A O 1
ATOM 786 N N . TRP A 1 106 ? -3.459 2.299 -3.514 1.00 82.38 106 TRP A N 1
ATOM 787 C CA . TRP A 1 106 ? -3.998 1.645 -4.702 1.00 82.38 106 TRP A CA 1
ATOM 788 C C . TRP A 1 106 ? -3.781 2.490 -5.937 1.00 82.38 106 TRP A C 1
ATOM 790 O O . TRP A 1 106 ? -3.391 1.950 -6.962 1.00 82.38 106 TRP A O 1
ATOM 800 N N . LEU A 1 107 ? -3.964 3.804 -5.821 1.00 81.38 107 LEU A N 1
ATOM 801 C CA . LEU A 1 107 ? -3.647 4.721 -6.906 1.00 81.38 107 LEU A CA 1
ATOM 802 C C . LEU A 1 107 ? -2.177 4.575 -7.330 1.00 81.38 107 LEU A C 1
ATOM 804 O O . LEU A 1 107 ? -1.903 4.432 -8.513 1.00 81.38 107 LEU A O 1
ATOM 808 N N . ALA A 1 108 ? -1.249 4.510 -6.374 1.00 80.38 108 ALA A N 1
ATOM 809 C CA . ALA A 1 108 ? 0.170 4.295 -6.641 1.00 80.38 108 ALA A CA 1
ATOM 810 C C . ALA A 1 108 ? 0.466 2.970 -7.363 1.00 80.38 108 ALA A C 1
ATOM 812 O O . ALA A 1 108 ? 1.213 2.935 -8.345 1.00 80.38 108 ALA A O 1
ATOM 813 N N . VAL A 1 109 ? -0.140 1.877 -6.894 1.00 84.25 109 VAL A N 1
ATOM 814 C CA . VAL A 1 109 ? -0.016 0.563 -7.536 1.00 84.25 109 VAL A CA 1
ATOM 815 C C . VAL A 1 109 ? -0.622 0.580 -8.940 1.00 84.25 109 VAL A C 1
ATOM 817 O O . VAL A 1 109 ? -0.015 0.061 -9.865 1.00 84.25 109 VAL A O 1
ATOM 820 N N . PHE A 1 110 ? -1.780 1.209 -9.140 1.00 85.19 110 PHE A N 1
ATOM 821 C CA . PHE A 1 110 ? -2.402 1.292 -10.460 1.00 85.19 110 PHE A CA 1
ATOM 822 C C . PHE A 1 110 ? -1.600 2.155 -11.431 1.00 85.19 110 PHE A C 1
ATOM 824 O O . PHE A 1 110 ? -1.445 1.756 -12.579 1.00 85.19 110 PHE A O 1
ATOM 831 N N . ILE A 1 111 ? -1.053 3.288 -10.979 1.00 82.31 111 ILE A N 1
ATOM 832 C CA . ILE A 1 111 ? -0.198 4.149 -11.807 1.00 82.31 111 ILE A CA 1
ATOM 833 C C . ILE A 1 111 ? 1.050 3.385 -12.259 1.00 82.31 111 ILE A C 1
ATOM 835 O O . ILE A 1 111 ? 1.382 3.418 -13.440 1.00 82.31 111 ILE A O 1
ATOM 839 N N . SER A 1 112 ? 1.713 2.659 -11.355 1.00 84.94 112 SER A N 1
ATOM 840 C CA . SER A 1 112 ? 2.895 1.859 -11.718 1.00 84.94 112 SER A CA 1
ATOM 841 C C . SER A 1 112 ? 2.561 0.687 -12.626 1.00 84.94 112 SER A C 1
ATOM 843 O O . SER A 1 112 ? 3.251 0.496 -13.617 1.00 84.94 112 SER A O 1
ATOM 845 N N . ILE A 1 113 ? 1.474 -0.044 -12.368 1.00 85.50 113 ILE A N 1
ATOM 846 C CA . ILE A 1 113 ? 1.015 -1.100 -13.278 1.00 85.50 113 ILE A CA 1
ATOM 847 C C . ILE A 1 113 ? 0.699 -0.520 -14.659 1.00 85.50 113 ILE A C 1
ATOM 849 O O . ILE A 1 113 ? 1.111 -1.102 -15.653 1.00 85.50 113 ILE A O 1
ATOM 853 N N . ALA A 1 114 ? 0.002 0.616 -14.741 1.00 81.62 114 ALA A N 1
ATOM 854 C CA . ALA A 1 114 ? -0.339 1.249 -16.013 1.00 81.62 114 ALA A CA 1
ATOM 855 C C . ALA A 1 114 ? 0.914 1.703 -16.775 1.00 81.62 114 ALA A C 1
ATOM 857 O O . ALA A 1 114 ? 1.063 1.378 -17.949 1.00 81.62 114 ALA A O 1
ATOM 858 N N . TYR A 1 115 ? 1.841 2.391 -16.101 1.00 84.38 115 TYR A N 1
ATOM 859 C CA . TYR A 1 115 ? 3.115 2.807 -16.688 1.00 84.38 115 TYR A CA 1
ATOM 860 C C . TYR A 1 115 ? 3.927 1.611 -17.188 1.00 84.38 115 TYR A C 1
ATOM 862 O O . TYR A 1 115 ? 4.363 1.586 -18.338 1.00 84.38 115 TYR A O 1
ATOM 870 N N . SER A 1 116 ? 4.093 0.590 -16.351 1.00 83.50 116 SER A N 1
ATOM 871 C CA . SER A 1 116 ? 4.879 -0.586 -16.705 1.00 83.50 116 SER A CA 1
ATOM 872 C C . SER A 1 116 ? 4.183 -1.440 -17.752 1.00 83.50 116 SER A C 1
ATOM 874 O O . SER A 1 116 ? 4.868 -2.080 -18.536 1.00 83.50 116 SER A O 1
ATOM 876 N N . LEU A 1 117 ? 2.850 -1.425 -17.830 1.00 82.25 117 LEU A N 1
ATOM 877 C CA . LEU A 1 117 ? 2.122 -2.044 -18.932 1.00 82.25 117 LEU A CA 1
ATOM 878 C C . LEU A 1 117 ? 2.400 -1.299 -20.241 1.00 82.25 117 LEU A C 1
ATOM 880 O O . LEU A 1 117 ? 2.683 -1.948 -21.239 1.00 82.25 117 LEU A O 1
ATOM 884 N N . CYS A 1 118 ? 2.397 0.037 -20.245 1.00 76.44 118 CYS A N 1
ATOM 885 C CA . CYS A 1 118 ? 2.798 0.816 -21.421 1.00 76.44 118 CYS A CA 1
ATOM 886 C C . CYS A 1 118 ? 4.241 0.499 -21.841 1.00 76.44 118 CYS A C 1
ATOM 888 O O . CYS A 1 118 ? 4.492 0.235 -23.014 1.00 76.44 118 CYS A O 1
ATOM 890 N N . ALA A 1 119 ? 5.173 0.457 -20.884 1.00 77.94 119 ALA A N 1
ATOM 891 C CA . ALA A 1 119 ? 6.563 0.088 -21.140 1.00 77.94 119 ALA A CA 1
ATOM 892 C C . ALA A 1 119 ? 6.703 -1.352 -21.658 1.00 77.94 119 ALA A C 1
ATOM 894 O O . ALA A 1 119 ? 7.410 -1.599 -22.630 1.00 77.94 119 ALA A O 1
ATOM 895 N N . PHE A 1 120 ? 5.978 -2.296 -21.057 1.00 82.31 120 PHE A N 1
ATOM 896 C CA . PHE A 1 120 ? 5.899 -3.679 -21.512 1.00 82.31 120 PHE A CA 1
ATOM 897 C C . PHE A 1 120 ? 5.424 -3.761 -22.964 1.00 82.31 120 PHE A C 1
ATOM 899 O O . PHE A 1 120 ? 6.037 -4.467 -23.758 1.00 82.31 120 PHE A O 1
ATOM 906 N N . MET A 1 121 ? 4.388 -2.997 -23.332 1.00 75.81 121 MET A N 1
ATOM 907 C CA . MET A 1 121 ? 3.879 -2.964 -24.706 1.00 75.81 121 MET A CA 1
ATOM 908 C C . MET A 1 121 ? 4.898 -2.412 -25.707 1.00 75.81 121 MET A C 1
ATOM 910 O O . MET A 1 121 ? 4.933 -2.878 -26.841 1.00 75.81 121 MET A O 1
ATOM 914 N N . MET A 1 122 ? 5.748 -1.468 -25.294 1.00 72.94 122 MET A N 1
ATOM 915 C CA . MET A 1 122 ? 6.830 -0.934 -26.130 1.00 72.94 122 MET A CA 1
ATOM 916 C C . MET A 1 122 ? 8.025 -1.891 -26.268 1.00 72.94 122 MET A C 1
ATOM 918 O O . MET A 1 122 ? 8.744 -1.818 -27.257 1.00 72.94 122 MET A O 1
ATOM 922 N N . MET A 1 123 ? 8.242 -2.778 -25.292 1.00 74.94 123 MET A N 1
ATOM 923 C CA . MET A 1 123 ? 9.396 -3.690 -25.229 1.00 74.94 123 MET A CA 1
ATOM 924 C C . MET A 1 123 ? 9.093 -5.134 -25.664 1.00 74.94 123 MET A C 1
ATOM 926 O O . MET A 1 123 ? 9.976 -5.997 -25.635 1.00 74.94 123 MET A O 1
ATOM 930 N N . LEU A 1 124 ? 7.851 -5.433 -26.047 1.00 74.19 124 LEU A N 1
ATOM 931 C CA . LEU A 1 124 ? 7.473 -6.727 -26.622 1.00 74.19 124 LEU A CA 1
ATOM 932 C C . LEU A 1 124 ? 8.121 -6.904 -28.011 1.00 74.19 124 LEU A C 1
ATOM 934 O O . LEU A 1 124 ? 8.051 -5.967 -28.805 1.00 74.19 124 LEU A O 1
ATOM 938 N N . PRO A 1 125 ? 8.702 -8.080 -28.356 1.00 65.12 125 PRO A N 1
ATOM 939 C CA . PRO A 1 125 ? 8.686 -9.385 -27.675 1.00 65.12 125 PRO A CA 1
ATOM 940 C C . PRO A 1 125 ? 10.036 -9.784 -27.021 1.00 65.12 125 PRO A C 1
ATOM 942 O O . PRO A 1 125 ? 10.439 -10.944 -27.090 1.00 65.12 125 PRO A O 1
ATOM 945 N N . GLY A 1 126 ? 10.758 -8.844 -26.403 1.00 81.31 126 GLY A N 1
ATOM 946 C CA . GLY A 1 126 ? 12.078 -9.111 -25.814 1.00 81.31 126 GLY A CA 1
ATOM 947 C C . GLY A 1 126 ? 12.059 -9.734 -24.409 1.00 81.31 126 GLY A C 1
ATOM 948 O O . GLY A 1 126 ? 11.054 -9.689 -23.691 1.00 81.31 126 GLY A O 1
ATOM 949 N N . GLU A 1 127 ? 13.213 -10.250 -23.969 1.00 86.56 127 GLU A N 1
ATOM 950 C CA . GLU A 1 127 ? 13.427 -10.737 -22.593 1.00 86.56 127 GLU A CA 1
ATOM 951 C C . GLU A 1 127 ? 13.114 -9.657 -21.544 1.00 86.56 127 GLU A C 1
ATOM 953 O O . GLU A 1 127 ? 12.498 -9.941 -20.514 1.00 86.56 127 GLU A O 1
ATOM 958 N N . ALA A 1 128 ? 13.445 -8.399 -21.855 1.00 86.56 128 ALA A N 1
ATOM 959 C CA . ALA A 1 128 ? 13.101 -7.216 -21.071 1.00 86.56 128 ALA A CA 1
ATOM 960 C C . ALA A 1 128 ? 11.593 -7.109 -20.795 1.00 86.56 128 ALA A C 1
ATOM 962 O O . ALA A 1 128 ? 11.175 -6.935 -19.648 1.00 86.56 128 ALA A O 1
ATOM 963 N N . GLY A 1 129 ? 10.759 -7.296 -21.824 1.00 85.69 129 GLY A N 1
ATOM 964 C CA . GLY A 1 129 ? 9.306 -7.301 -21.668 1.00 85.69 129 GLY A CA 1
ATOM 965 C C . GLY A 1 129 ? 8.854 -8.383 -20.684 1.00 85.69 129 GLY A C 1
ATOM 966 O O . GLY A 1 129 ? 8.052 -8.131 -19.786 1.00 85.69 129 GLY A O 1
ATOM 967 N N . GLN A 1 130 ? 9.430 -9.582 -20.765 1.00 85.50 130 GLN A N 1
ATOM 968 C CA . GLN A 1 130 ? 9.092 -10.672 -19.850 1.00 85.50 130 GLN A CA 1
ATOM 969 C C . GLN A 1 130 ? 9.439 -10.348 -18.384 1.00 85.50 130 GLN A C 1
ATOM 971 O O . GLN A 1 130 ? 8.705 -10.734 -17.470 1.00 85.50 130 GLN A O 1
ATOM 976 N N . VAL A 1 131 ? 10.543 -9.637 -18.151 1.00 89.44 131 VAL A N 1
ATOM 977 C CA . VAL A 1 131 ? 10.941 -9.179 -16.813 1.00 89.44 131 VAL A CA 1
ATOM 978 C C . VAL A 1 131 ? 9.956 -8.138 -16.280 1.00 89.44 131 VAL A C 1
ATOM 980 O O . VAL A 1 131 ? 9.482 -8.280 -15.152 1.00 89.44 131 VAL A O 1
ATOM 983 N N . ILE A 1 132 ? 9.575 -7.143 -17.090 1.00 88.75 132 ILE A N 1
ATOM 984 C CA . ILE A 1 132 ? 8.567 -6.138 -16.703 1.00 88.75 132 ILE A CA 1
ATOM 985 C C . ILE A 1 132 ? 7.232 -6.807 -16.381 1.00 88.75 132 ILE A C 1
ATOM 987 O O . ILE A 1 132 ? 6.611 -6.501 -15.364 1.00 88.75 132 ILE A O 1
ATOM 991 N N . TYR A 1 133 ? 6.807 -7.762 -17.206 1.00 87.38 133 TYR A N 1
ATOM 992 C CA . TYR A 1 133 ? 5.591 -8.529 -16.966 1.00 87.38 133 TYR A CA 1
ATOM 993 C C . TYR A 1 133 ? 5.622 -9.239 -15.607 1.00 87.38 133 TYR A C 1
ATOM 995 O O . TYR A 1 133 ? 4.685 -9.113 -14.816 1.00 87.38 133 TYR A O 1
ATOM 1003 N N . LEU A 1 134 ? 6.719 -9.940 -15.304 1.00 89.44 134 LEU A N 1
ATOM 1004 C CA . LEU A 1 134 ? 6.891 -10.621 -14.021 1.00 89.44 134 LEU A CA 1
ATOM 1005 C C . LEU A 1 134 ? 6.823 -9.634 -12.851 1.00 89.44 134 LEU A C 1
ATOM 1007 O O . LEU A 1 134 ? 6.157 -9.906 -11.851 1.00 89.44 134 LEU A O 1
ATOM 1011 N N . LEU A 1 135 ? 7.484 -8.484 -12.982 1.00 90.75 135 LEU A N 1
ATOM 1012 C CA . LEU A 1 135 ? 7.467 -7.427 -11.979 1.00 90.75 135 LEU A CA 1
ATOM 1013 C C . LEU A 1 135 ? 6.043 -6.910 -11.716 1.00 90.75 135 LEU A C 1
ATOM 1015 O O . LEU A 1 135 ? 5.635 -6.833 -10.556 1.00 90.75 135 LEU A O 1
ATOM 1019 N N . ILE A 1 136 ? 5.261 -6.649 -12.770 1.00 90.19 136 ILE A N 1
ATOM 1020 C CA . ILE A 1 136 ? 3.854 -6.224 -12.672 1.00 90.19 136 ILE A CA 1
ATOM 1021 C C . ILE A 1 136 ? 3.008 -7.274 -11.945 1.00 90.19 136 ILE A C 1
ATOM 1023 O O . ILE A 1 136 ? 2.260 -6.937 -11.023 1.00 90.19 136 ILE A O 1
ATOM 1027 N N . VAL A 1 137 ? 3.119 -8.550 -12.332 1.00 89.31 137 VAL A N 1
ATOM 1028 C CA . VAL A 1 137 ? 2.338 -9.638 -11.719 1.00 89.31 137 VAL A CA 1
ATOM 1029 C C . VAL A 1 137 ? 2.687 -9.778 -10.237 1.00 89.31 137 VAL A C 1
ATOM 1031 O O . VAL A 1 137 ? 1.789 -9.811 -9.392 1.00 89.31 137 VAL A O 1
ATOM 1034 N N . CYS A 1 138 ? 3.980 -9.796 -9.901 1.00 89.94 138 CYS A N 1
ATOM 1035 C CA . CYS A 1 138 ? 4.453 -9.857 -8.519 1.00 89.94 138 CYS A CA 1
ATOM 1036 C C . CYS A 1 138 ? 3.941 -8.673 -7.691 1.00 89.94 138 CYS A C 1
ATOM 1038 O O . CYS A 1 138 ? 3.448 -8.863 -6.576 1.00 89.94 138 CYS A O 1
ATOM 1040 N N . GLN A 1 139 ? 4.007 -7.461 -8.241 1.00 91.88 139 GLN A N 1
ATOM 1041 C CA . GLN A 1 139 ? 3.528 -6.256 -7.577 1.00 91.88 139 GLN A CA 1
ATOM 1042 C C . GLN A 1 139 ? 2.011 -6.298 -7.335 1.00 91.88 139 GLN A C 1
ATOM 1044 O O . GLN A 1 139 ? 1.558 -5.985 -6.230 1.00 91.88 139 GLN A O 1
ATOM 1049 N N . LEU A 1 140 ? 1.219 -6.731 -8.323 1.00 89.00 140 LEU A N 1
ATOM 1050 C CA . LEU A 1 140 ? -0.233 -6.872 -8.193 1.00 89.00 140 LEU A CA 1
ATOM 1051 C C . LEU A 1 140 ? -0.600 -7.886 -7.104 1.00 89.00 140 LEU A C 1
ATOM 1053 O O . LEU A 1 140 ? -1.421 -7.601 -6.229 1.00 89.00 140 LEU A O 1
ATOM 1057 N N . VAL A 1 141 ? 0.035 -9.058 -7.122 1.00 90.06 141 VAL A N 1
ATOM 1058 C CA . VAL A 1 141 ? -0.171 -10.112 -6.120 1.00 90.06 141 VAL A CA 1
ATOM 1059 C C . VAL A 1 141 ? 0.164 -9.588 -4.732 1.00 90.06 141 VAL A C 1
ATOM 1061 O O . VAL A 1 141 ? -0.629 -9.741 -3.800 1.00 90.06 141 VAL A O 1
ATOM 1064 N N . PHE A 1 142 ? 1.301 -8.906 -4.596 1.00 89.75 142 PHE A N 1
ATOM 1065 C CA . PHE A 1 142 ? 1.723 -8.336 -3.329 1.00 89.75 142 PHE A CA 1
ATOM 1066 C C . PHE A 1 142 ? 0.747 -7.265 -2.817 1.00 89.75 142 PHE A C 1
ATOM 1068 O O . PHE A 1 142 ? 0.362 -7.298 -1.645 1.00 89.75 142 PHE A O 1
ATOM 1075 N N . ALA A 1 143 ? 0.252 -6.384 -3.692 1.00 89.75 143 ALA A N 1
ATOM 1076 C CA . ALA A 1 143 ? -0.749 -5.373 -3.350 1.00 89.75 143 ALA A CA 1
ATOM 1077 C C . ALA A 1 143 ? -2.070 -5.993 -2.863 1.00 89.75 143 ALA A C 1
ATOM 1079 O O . ALA A 1 143 ? -2.621 -5.586 -1.831 1.00 89.75 143 ALA A O 1
ATOM 1080 N N . VAL A 1 144 ? -2.568 -7.019 -3.562 1.00 89.12 144 VAL A N 1
ATOM 1081 C CA . VAL A 1 144 ? -3.797 -7.732 -3.180 1.00 89.12 144 VAL A CA 1
ATOM 1082 C C . VAL A 1 144 ? -3.616 -8.439 -1.835 1.00 89.12 144 VAL A C 1
ATOM 1084 O O . VAL A 1 144 ? -4.481 -8.320 -0.957 1.00 89.12 144 VAL A O 1
ATOM 1087 N N . LEU A 1 145 ? -2.493 -9.131 -1.628 1.00 89.75 145 LEU A N 1
ATOM 1088 C CA . LEU A 1 145 ? -2.172 -9.787 -0.359 1.00 89.75 145 LEU A CA 1
ATOM 1089 C C . LEU A 1 145 ? -2.113 -8.787 0.794 1.00 89.75 145 LEU A C 1
ATOM 1091 O O . LEU A 1 145 ? -2.724 -9.013 1.842 1.00 89.75 145 LEU A O 1
ATOM 1095 N N . LEU A 1 146 ? -1.431 -7.660 0.598 1.00 89.00 146 LEU A N 1
ATOM 1096 C CA . LEU A 1 146 ? -1.285 -6.634 1.621 1.00 89.00 146 LEU A CA 1
ATOM 1097 C C . LEU A 1 146 ? -2.632 -6.011 2.005 1.00 89.00 146 LEU A C 1
ATOM 1099 O O . LEU A 1 146 ? -2.916 -5.846 3.196 1.00 89.00 146 LEU A O 1
ATOM 1103 N N . ARG A 1 147 ? -3.496 -5.703 1.029 1.00 88.56 147 ARG A N 1
ATOM 1104 C CA . ARG A 1 147 ? -4.847 -5.181 1.301 1.00 88.56 147 ARG A CA 1
ATOM 1105 C C . ARG A 1 147 ? -5.672 -6.168 2.110 1.00 88.56 147 ARG A C 1
ATOM 1107 O O . ARG A 1 147 ? -6.292 -5.775 3.099 1.00 88.56 147 ARG A O 1
ATOM 1114 N N . ASN A 1 148 ? -5.678 -7.436 1.714 1.00 86.56 148 ASN A N 1
ATOM 1115 C CA . ASN A 1 148 ? -6.421 -8.463 2.437 1.00 86.56 148 ASN A CA 1
ATOM 1116 C C . ASN A 1 148 ? -5.862 -8.660 3.853 1.00 86.56 148 ASN A C 1
ATOM 1118 O O . ASN A 1 148 ? -6.632 -8.744 4.810 1.00 86.56 148 ASN A O 1
ATOM 1122 N N . ALA A 1 149 ? -4.536 -8.624 4.018 1.00 87.31 149 ALA A N 1
ATOM 1123 C CA . ALA A 1 149 ? -3.899 -8.664 5.329 1.00 87.31 149 ALA A CA 1
ATOM 1124 C C . ALA A 1 149 ? -4.339 -7.475 6.199 1.00 87.31 149 ALA A C 1
ATOM 1126 O O . ALA A 1 149 ? -4.747 -7.666 7.343 1.00 87.31 149 ALA A O 1
ATOM 1127 N N . ARG A 1 150 ? -4.332 -6.249 5.663 1.00 87.00 150 ARG A N 1
ATOM 1128 C CA . ARG A 1 150 ? -4.795 -5.040 6.367 1.00 87.00 150 ARG A CA 1
ATOM 1129 C C . ARG A 1 150 ? -6.246 -5.142 6.812 1.00 87.00 150 ARG A C 1
ATOM 1131 O O . ARG A 1 150 ? -6.538 -4.870 7.977 1.00 87.00 150 ARG A O 1
ATOM 1138 N N . MET A 1 151 ? -7.141 -5.556 5.913 1.00 85.25 151 MET A N 1
ATOM 1139 C CA . MET A 1 151 ? -8.554 -5.753 6.245 1.00 85.25 151 MET A CA 1
ATOM 1140 C C . MET A 1 151 ? -8.717 -6.783 7.366 1.00 85.25 151 MET A C 1
ATOM 1142 O O . MET A 1 151 ? -9.443 -6.534 8.327 1.00 85.25 151 MET A O 1
ATOM 1146 N N . LEU A 1 152 ? -7.962 -7.883 7.308 1.00 86.06 152 LEU A N 1
ATOM 1147 C CA . LEU A 1 152 ? -7.964 -8.918 8.338 1.00 86.06 152 LEU A CA 1
ATOM 1148 C C . LEU A 1 152 ? -7.444 -8.412 9.695 1.00 86.06 152 LEU A C 1
ATOM 1150 O O . LEU A 1 152 ? -7.990 -8.764 10.739 1.00 86.06 152 LEU A O 1
ATOM 1154 N N . TYR A 1 153 ? -6.397 -7.582 9.707 1.00 84.12 153 TYR A N 1
ATOM 1155 C C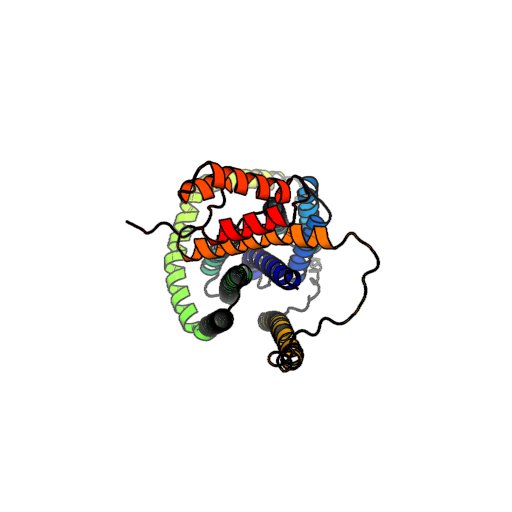A . TYR A 1 153 ? -5.792 -7.066 10.942 1.00 84.12 153 TYR A CA 1
ATOM 1156 C C . TYR A 1 153 ? -6.558 -5.900 11.580 1.00 84.12 153 TYR A C 1
ATOM 1158 O O . TYR A 1 153 ? -6.381 -5.651 12.775 1.00 84.12 153 TYR A O 1
ATOM 1166 N N . ARG A 1 154 ? -7.421 -5.205 10.829 1.00 83.94 154 ARG A N 1
ATOM 1167 C CA . ARG A 1 154 ? -8.295 -4.153 11.374 1.00 83.94 154 ARG A CA 1
ATOM 1168 C C . ARG A 1 154 ? -9.474 -4.709 12.178 1.00 83.94 154 ARG A C 1
ATOM 1170 O O . ARG A 1 154 ? -9.987 -4.010 13.050 1.00 83.94 154 ARG A O 1
ATOM 1177 N N . GLN A 1 155 ? -9.888 -5.955 11.945 1.00 83.50 155 GLN A N 1
ATOM 1178 C CA . GLN A 1 155 ? -11.045 -6.520 12.639 1.00 83.50 155 GLN A CA 1
ATOM 1179 C C . GLN A 1 155 ? -10.736 -6.853 14.116 1.00 83.50 155 GLN A C 1
ATOM 1181 O O . GLN A 1 155 ? -9.715 -7.474 14.417 1.00 83.50 155 GLN A O 1
ATOM 1186 N N . PRO A 1 156 ? -11.607 -6.457 15.068 1.00 79.19 156 PRO A N 1
ATOM 1187 C CA . PRO A 1 156 ? -11.367 -6.646 16.501 1.00 79.19 156 PRO A CA 1
ATOM 1188 C C . PRO A 1 156 ? -11.511 -8.103 16.965 1.00 79.19 156 PRO A C 1
ATOM 1190 O O . PRO A 1 156 ? -10.915 -8.473 17.974 1.00 79.19 156 PRO A O 1
ATOM 1193 N N . ALA A 1 157 ? -12.274 -8.928 16.243 1.00 80.81 157 ALA A N 1
ATOM 1194 C CA . ALA A 1 157 ? -12.460 -10.346 16.528 1.00 80.81 157 ALA A CA 1
ATOM 1195 C C . ALA A 1 157 ? -12.119 -11.155 15.274 1.00 80.81 157 ALA A C 1
ATOM 1197 O O . ALA A 1 157 ? -12.841 -11.112 14.284 1.00 80.81 157 ALA A O 1
ATOM 1198 N N . ARG A 1 158 ? -10.992 -11.865 15.326 1.00 78.62 158 ARG A N 1
ATOM 1199 C CA . ARG A 1 158 ? -10.461 -12.653 14.212 1.00 78.62 158 ARG A CA 1
ATOM 1200 C C . ARG A 1 158 ? -10.918 -14.099 14.350 1.00 78.62 158 ARG A C 1
ATOM 1202 O O . ARG A 1 158 ? -10.626 -14.731 15.365 1.00 78.62 158 ARG A O 1
ATOM 1209 N N . SER A 1 159 ? -11.613 -14.626 13.346 1.00 88.44 159 SER A N 1
ATOM 1210 C CA . SER A 1 159 ? -12.023 -16.034 13.337 1.00 88.44 159 SER A CA 1
ATOM 1211 C C . SER A 1 159 ? -10.985 -16.907 12.622 1.00 88.44 159 SER A C 1
ATOM 1213 O O . SER A 1 159 ? -10.291 -16.453 11.712 1.00 88.44 159 SER A O 1
ATOM 1215 N N . LYS A 1 160 ? -10.878 -18.191 13.001 1.00 88.44 160 LYS A N 1
ATOM 1216 C CA . LYS A 1 160 ? -10.020 -19.163 12.287 1.00 88.44 160 LYS A CA 1
ATOM 1217 C C . LYS A 1 160 ? -10.410 -19.294 10.806 1.00 88.44 160 LYS A C 1
ATOM 1219 O O . LYS A 1 160 ? -9.547 -19.524 9.966 1.00 88.44 160 LYS A O 1
ATOM 1224 N N . ALA A 1 161 ? -11.692 -19.104 10.488 1.00 88.31 161 ALA A N 1
ATOM 1225 C CA . ALA A 1 161 ? -12.196 -19.144 9.119 1.00 88.31 161 ALA A CA 1
ATOM 1226 C C . ALA A 1 161 ? -11.601 -18.026 8.247 1.00 88.31 161 ALA A C 1
ATOM 1228 O O . ALA A 1 161 ? -11.248 -18.274 7.099 1.00 88.31 161 ALA A O 1
ATOM 1229 N N . GLN A 1 162 ? -11.414 -16.822 8.798 1.00 85.38 162 GLN A N 1
ATOM 1230 C CA . GLN A 1 162 ? -10.802 -15.710 8.066 1.00 85.38 162 GLN A CA 1
ATOM 1231 C C . GLN A 1 162 ? -9.315 -15.949 7.766 1.00 85.38 162 GLN A C 1
ATOM 1233 O O . GLN A 1 162 ? -8.824 -15.546 6.715 1.00 85.38 162 GLN A O 1
ATOM 1238 N N . ASP A 1 163 ? -8.600 -16.650 8.651 1.00 85.38 163 ASP A N 1
ATOM 1239 C CA . ASP A 1 163 ? -7.206 -17.049 8.413 1.00 85.38 163 ASP A CA 1
ATOM 1240 C C . ASP A 1 163 ? -7.086 -18.041 7.276 1.00 85.38 163 ASP A C 1
ATOM 1242 O O . ASP A 1 163 ? -6.210 -17.908 6.424 1.00 85.38 163 ASP A O 1
ATOM 1246 N N . LEU A 1 164 ? -7.976 -19.030 7.279 1.00 88.75 164 LEU A N 1
ATOM 1247 C CA . LEU A 1 164 ? -8.030 -20.030 6.232 1.00 88.75 164 LEU A CA 1
ATOM 1248 C C . LEU A 1 164 ? -8.428 -19.395 4.896 1.00 88.75 164 LEU A C 1
ATOM 1250 O O . LEU A 1 164 ? -7.830 -19.719 3.876 1.00 88.75 164 LEU A O 1
ATOM 1254 N N . ALA A 1 165 ? -9.376 -18.453 4.900 1.00 86.56 165 ALA A N 1
ATOM 1255 C CA . ALA A 1 165 ? -9.749 -17.689 3.713 1.00 86.56 165 ALA A CA 1
ATOM 1256 C C . ALA A 1 165 ? -8.566 -16.875 3.163 1.00 86.56 165 ALA A C 1
ATOM 1258 O O . ALA A 1 165 ? -8.302 -16.920 1.965 1.00 86.56 165 ALA A O 1
ATOM 1259 N N . PHE A 1 166 ? -7.805 -16.198 4.030 1.00 88.00 166 PHE A N 1
ATOM 1260 C CA . PHE A 1 166 ? -6.601 -15.469 3.625 1.00 88.00 166 PHE A CA 1
ATOM 1261 C C . PHE A 1 166 ? -5.522 -16.396 3.048 1.00 88.00 166 PHE A C 1
ATOM 1263 O O . PHE A 1 166 ? -4.940 -16.083 2.015 1.00 88.00 166 PHE A O 1
ATOM 1270 N N . LEU A 1 167 ? -5.277 -17.551 3.676 1.00 87.62 167 LEU A N 1
ATOM 1271 C CA . LEU A 1 167 ? -4.322 -18.547 3.174 1.00 87.62 167 LEU A CA 1
ATOM 1272 C C . LEU A 1 167 ? -4.751 -19.130 1.823 1.00 87.62 167 LEU A C 1
ATOM 1274 O O . LEU A 1 167 ? -3.909 -19.287 0.946 1.00 87.62 167 LEU A O 1
ATOM 1278 N N . ARG A 1 168 ? -6.046 -19.409 1.631 1.00 90.75 168 ARG A N 1
ATOM 1279 C CA . ARG A 1 168 ? -6.595 -19.867 0.345 1.00 90.75 168 ARG A CA 1
ATOM 1280 C C . ARG A 1 168 ? -6.455 -18.805 -0.739 1.00 90.75 168 ARG A C 1
ATOM 1282 O O . ARG A 1 168 ? -6.044 -19.134 -1.843 1.00 90.75 168 ARG A O 1
ATOM 1289 N N . LEU A 1 169 ? -6.738 -17.542 -0.416 1.00 88.00 169 LEU A N 1
ATOM 1290 C CA . LEU A 1 169 ? -6.535 -16.421 -1.333 1.00 88.00 169 LEU A CA 1
ATOM 1291 C C . LEU A 1 169 ? -5.055 -16.274 -1.707 1.00 88.00 169 LEU A C 1
ATOM 1293 O O . LEU A 1 169 ? -4.740 -16.100 -2.879 1.00 88.00 169 LEU A O 1
ATOM 1297 N N . ALA A 1 170 ? -4.147 -16.404 -0.738 1.00 86.62 170 ALA A N 1
ATOM 1298 C CA . ALA A 1 170 ? -2.715 -16.343 -1.002 1.00 86.62 170 ALA A CA 1
ATOM 1299 C C . ALA A 1 170 ? -2.223 -17.513 -1.859 1.00 86.62 170 ALA A C 1
ATOM 1301 O O . ALA A 1 170 ? -1.515 -17.290 -2.836 1.00 86.62 170 ALA A O 1
ATOM 1302 N N . GLY A 1 171 ? -2.645 -18.738 -1.542 1.00 88.88 171 GLY A N 1
ATOM 1303 C CA . GLY A 1 171 ? -2.348 -19.916 -2.353 1.00 88.88 171 GLY A CA 1
ATOM 1304 C C . GLY A 1 171 ? -2.905 -19.799 -3.773 1.00 88.88 171 GLY A C 1
ATOM 1305 O O . GLY A 1 171 ? -2.194 -20.093 -4.726 1.00 88.88 171 GLY A O 1
ATOM 1306 N N . GLY A 1 172 ? -4.134 -19.295 -3.928 1.00 90.19 172 GLY A N 1
ATOM 1307 C CA . GLY A 1 172 ? -4.758 -19.060 -5.231 1.00 90.19 172 GLY A CA 1
ATOM 1308 C C . GLY A 1 172 ? -4.017 -18.014 -6.064 1.00 90.19 172 GLY A C 1
ATOM 1309 O O . GLY A 1 172 ? -3.727 -18.261 -7.228 1.00 90.19 172 GLY A O 1
ATOM 1310 N N . LEU A 1 173 ? -3.639 -16.879 -5.466 1.00 85.44 173 LEU A N 1
ATOM 1311 C CA . LEU A 1 173 ? -2.853 -15.847 -6.152 1.00 85.44 173 LEU A CA 1
ATOM 1312 C C . LEU A 1 173 ? -1.467 -16.347 -6.557 1.00 85.44 173 LEU A C 1
ATOM 1314 O O . LEU A 1 173 ? -1.024 -16.058 -7.665 1.00 85.44 173 LEU A O 1
ATOM 1318 N N . LEU A 1 174 ? -0.792 -17.114 -5.697 1.00 85.94 174 LEU A N 1
ATOM 1319 C CA . LEU A 1 174 ? 0.489 -17.736 -6.037 1.00 85.94 174 LEU A CA 1
ATOM 1320 C C . LEU A 1 174 ? 0.331 -18.769 -7.158 1.00 85.94 174 LEU A C 1
ATOM 1322 O O . LEU A 1 174 ? 1.159 -18.802 -8.061 1.00 85.94 174 LEU A O 1
ATOM 1326 N N . GLY A 1 175 ? -0.749 -19.554 -7.147 1.00 88.81 175 GLY A N 1
ATOM 1327 C CA . GLY A 1 175 ? -1.083 -20.485 -8.224 1.00 88.81 175 GLY A CA 1
ATOM 1328 C C . GLY A 1 175 ? -1.326 -19.775 -9.557 1.00 88.81 175 GLY A C 1
ATOM 1329 O O . GLY A 1 175 ? -0.761 -20.176 -10.569 1.00 88.81 175 GLY A O 1
ATOM 1330 N N . ILE A 1 176 ? -2.091 -18.676 -9.555 1.00 86.06 176 ILE A N 1
ATOM 1331 C CA . ILE A 1 176 ? -2.299 -17.831 -10.743 1.00 86.06 176 ILE A CA 1
ATOM 1332 C C . ILE A 1 176 ? -0.970 -17.231 -11.204 1.00 86.06 176 ILE A C 1
ATOM 1334 O O . ILE A 1 176 ? -0.670 -17.264 -12.388 1.00 86.06 176 ILE A O 1
ATOM 1338 N N . THR A 1 177 ? -0.144 -16.732 -10.284 1.00 83.44 177 THR A N 1
ATOM 1339 C CA . THR A 1 177 ? 1.181 -16.184 -10.614 1.00 83.44 177 THR A CA 1
ATOM 1340 C C . THR A 1 177 ? 2.054 -17.236 -11.281 1.00 83.44 177 THR A C 1
ATOM 1342 O O . THR A 1 177 ? 2.617 -16.977 -12.336 1.00 83.44 177 THR A O 1
ATOM 1345 N N . ALA A 1 178 ? 2.128 -18.440 -10.712 1.00 85.62 178 ALA A N 1
ATOM 1346 C CA . ALA A 1 178 ? 2.863 -19.547 -11.304 1.00 85.62 178 ALA A CA 1
ATOM 1347 C C . ALA A 1 178 ? 2.312 -19.885 -12.694 1.00 85.62 178 ALA A C 1
ATOM 1349 O O . ALA A 1 178 ? 3.083 -19.992 -13.640 1.00 85.62 178 ALA A O 1
ATOM 1350 N N . LEU A 1 179 ? 0.989 -19.967 -12.853 1.00 87.69 179 LEU A N 1
ATOM 1351 C CA . LEU A 1 179 ? 0.363 -20.212 -14.151 1.00 87.69 179 LEU A CA 1
ATOM 1352 C C . LEU A 1 179 ? 0.720 -19.131 -15.181 1.00 87.69 179 LEU A C 1
ATOM 1354 O O . LEU A 1 179 ? 1.036 -19.463 -16.316 1.00 87.69 179 LEU A O 1
ATOM 1358 N N . LEU A 1 180 ? 0.714 -17.856 -14.793 1.00 83.00 180 LEU A N 1
ATOM 1359 C CA . LEU A 1 180 ? 1.094 -16.737 -15.658 1.00 83.00 180 LEU A CA 1
ATOM 1360 C C . LEU A 1 180 ? 2.586 -16.762 -16.021 1.00 83.00 180 LEU A C 1
ATOM 1362 O O . LEU A 1 180 ? 2.953 -16.458 -17.153 1.00 83.00 180 LEU A O 1
ATOM 1366 N N . VAL A 1 181 ? 3.447 -17.157 -15.081 1.00 81.75 181 VAL A N 1
ATOM 1367 C CA . VAL A 1 181 ? 4.901 -17.241 -15.283 1.00 81.75 181 VAL A CA 1
ATOM 1368 C C . VAL A 1 181 ? 5.303 -18.457 -16.112 1.00 81.75 181 VAL A C 1
ATOM 1370 O O . VAL A 1 181 ? 6.216 -18.350 -16.922 1.00 81.75 181 VAL A O 1
ATOM 1373 N N . PHE A 1 182 ? 4.647 -19.604 -15.938 1.00 84.69 182 PHE A N 1
ATOM 1374 C CA . PHE A 1 182 ? 4.931 -20.824 -16.703 1.00 84.69 182 PHE A CA 1
ATOM 1375 C C . PHE A 1 182 ? 4.137 -20.898 -18.013 1.00 84.69 182 PHE A C 1
ATOM 1377 O O . PHE A 1 182 ? 4.587 -21.518 -18.971 1.00 84.69 182 PHE A O 1
ATOM 1384 N N . GLY A 1 183 ? 3.012 -20.189 -18.112 1.00 84.56 183 GLY A N 1
ATOM 1385 C CA . GLY A 1 183 ? 2.205 -20.023 -19.323 1.00 84.56 183 GLY A CA 1
ATOM 1386 C C . GLY A 1 183 ? 2.815 -19.086 -20.372 1.00 84.56 183 GLY A C 1
ATOM 1387 O O . GLY A 1 183 ? 2.082 -18.592 -21.230 1.00 84.56 183 GLY A O 1
ATOM 1388 N N . LYS A 1 184 ? 4.138 -18.846 -20.325 1.00 78.25 184 LYS A N 1
ATOM 1389 C CA . LYS A 1 184 ? 4.890 -17.952 -21.226 1.00 78.25 184 LYS A CA 1
ATOM 1390 C C . LYS A 1 184 ? 4.435 -17.976 -22.684 1.00 78.25 184 LYS A C 1
ATOM 1392 O O . LYS A 1 184 ? 4.177 -16.892 -23.191 1.00 78.25 184 LYS A O 1
ATOM 1397 N N . PRO A 1 185 ? 4.327 -19.129 -23.375 1.00 80.00 185 PRO A N 1
ATOM 1398 C CA . PRO A 1 185 ? 4.002 -19.117 -24.801 1.00 80.00 185 PRO A CA 1
ATOM 1399 C C . PRO A 1 185 ? 2.614 -18.527 -25.079 1.00 80.00 185 PRO A C 1
ATOM 1401 O O . PRO A 1 185 ? 2.444 -17.785 -26.041 1.00 80.00 185 PRO A O 1
ATOM 1404 N N . VAL A 1 186 ? 1.639 -18.777 -24.202 1.00 81.31 186 VAL A N 1
ATOM 1405 C CA . VAL A 1 186 ? 0.277 -18.246 -24.345 1.00 81.31 186 VAL A CA 1
ATOM 1406 C C . VAL A 1 186 ? 0.246 -16.748 -24.049 1.00 81.31 186 VAL A C 1
ATOM 1408 O O . VAL A 1 186 ? -0.372 -15.986 -24.788 1.00 81.31 186 VAL A O 1
ATOM 1411 N N . VAL A 1 187 ? 0.945 -16.314 -22.996 1.00 77.06 187 VAL A N 1
ATOM 1412 C CA . VAL A 1 187 ? 1.032 -14.896 -22.614 1.00 77.06 187 VAL A CA 1
ATOM 1413 C C . VAL A 1 187 ? 1.810 -14.089 -23.650 1.00 77.06 187 VAL A C 1
ATOM 1415 O O . VAL A 1 187 ? 1.399 -12.983 -23.977 1.00 77.06 187 VAL A O 1
ATOM 1418 N N . ALA A 1 188 ? 2.898 -14.630 -24.198 1.00 77.75 188 ALA A N 1
ATOM 1419 C CA . ALA A 1 188 ? 3.674 -13.986 -25.251 1.00 77.75 188 ALA A CA 1
ATOM 1420 C C . ALA A 1 188 ? 2.861 -13.862 -26.545 1.00 77.75 188 ALA A C 1
ATOM 1422 O O . ALA A 1 188 ? 2.873 -12.809 -27.173 1.00 77.75 188 ALA A O 1
ATOM 1423 N N . TRP A 1 189 ? 2.101 -14.899 -26.909 1.00 82.56 189 TRP A N 1
ATOM 1424 C CA . TRP A 1 189 ? 1.224 -14.864 -28.077 1.00 82.56 189 TRP A CA 1
ATOM 1425 C C . TRP A 1 189 ? 0.084 -13.846 -27.916 1.00 82.56 189 TRP A C 1
ATOM 1427 O O . TRP A 1 189 ? -0.073 -12.949 -28.745 1.00 82.56 189 TRP A O 1
ATOM 1437 N N . ALA A 1 190 ? -0.666 -13.924 -26.812 1.00 79.94 190 ALA A N 1
ATOM 1438 C CA . ALA A 1 190 ? -1.760 -12.996 -26.527 1.00 79.94 190 ALA A CA 1
ATOM 1439 C C . ALA A 1 190 ? -1.255 -11.558 -26.324 1.00 79.94 190 ALA A C 1
ATOM 1441 O O . ALA A 1 190 ? -1.860 -10.605 -26.811 1.00 79.94 190 ALA A O 1
ATOM 1442 N N . GLY A 1 191 ? -0.124 -11.408 -25.633 1.00 75.31 191 GLY A N 1
ATOM 1443 C CA . GLY A 1 191 ? 0.550 -10.139 -25.387 1.00 75.31 191 GLY A CA 1
ATOM 1444 C C . GLY A 1 191 ? 1.098 -9.517 -26.664 1.00 75.31 191 GLY A C 1
ATOM 1445 O O . GLY A 1 191 ? 0.938 -8.320 -26.846 1.00 75.31 191 GLY A O 1
ATOM 1446 N N . GLY A 1 192 ? 1.657 -10.304 -27.584 1.00 78.44 192 GLY A N 1
ATOM 1447 C CA . GLY A 1 192 ? 2.101 -9.818 -28.890 1.00 78.44 192 GLY A CA 1
ATOM 1448 C C . GLY A 1 192 ? 0.939 -9.287 -29.729 1.00 78.44 192 GLY A C 1
ATOM 1449 O O . GLY A 1 192 ? 1.017 -8.184 -30.264 1.00 78.44 192 GLY A O 1
ATOM 1450 N N . PHE A 1 193 ? -0.177 -10.020 -29.786 1.00 79.88 193 PHE A N 1
ATOM 1451 C CA . PHE A 1 193 ? -1.367 -9.580 -30.520 1.00 79.88 193 PHE A CA 1
ATOM 1452 C C . PHE A 1 193 ? -2.001 -8.322 -29.904 1.00 79.88 193 PHE A C 1
ATOM 1454 O O . PHE A 1 193 ? -2.275 -7.340 -30.603 1.00 79.88 193 PHE A O 1
ATOM 1461 N N . ALA A 1 194 ? -2.191 -8.322 -28.582 1.00 78.50 194 ALA A N 1
ATOM 1462 C CA . ALA A 1 194 ? -2.716 -7.172 -27.853 1.00 78.50 194 ALA A CA 1
ATOM 1463 C C . ALA A 1 194 ? -1.764 -5.971 -27.928 1.00 78.50 194 ALA A C 1
ATOM 1465 O O . ALA A 1 194 ? -2.219 -4.850 -28.120 1.00 78.50 194 ALA A O 1
ATOM 1466 N N . GLY A 1 195 ? -0.456 -6.201 -27.832 1.00 76.88 195 GLY A N 1
ATOM 1467 C CA . GLY A 1 195 ? 0.582 -5.178 -27.880 1.00 76.88 195 GLY A CA 1
ATOM 1468 C C . GLY A 1 195 ? 0.712 -4.531 -29.248 1.00 76.88 195 GLY A C 1
ATOM 1469 O O . GLY A 1 195 ? 0.782 -3.312 -29.319 1.00 76.88 195 GLY A O 1
ATOM 1470 N N . MET A 1 196 ? 0.630 -5.293 -30.341 1.00 80.44 196 MET A N 1
ATOM 1471 C CA . MET A 1 196 ? 0.596 -4.706 -31.685 1.00 80.44 196 MET A CA 1
ATOM 1472 C C . MET A 1 196 ? -0.651 -3.837 -31.884 1.00 80.44 196 MET A C 1
ATOM 1474 O O . MET A 1 196 ? -0.552 -2.699 -32.337 1.00 80.44 196 MET A O 1
ATOM 1478 N N . SER A 1 197 ? -1.819 -4.345 -31.485 1.00 82.19 197 SER A N 1
ATOM 1479 C CA . SER A 1 197 ? -3.100 -3.657 -31.687 1.00 82.19 197 SER A CA 1
ATOM 1480 C C . SER A 1 197 ? -3.222 -2.404 -30.812 1.00 82.19 197 SER A C 1
ATOM 1482 O O . SER A 1 197 ? -3.510 -1.306 -31.288 1.00 82.19 197 SER A O 1
ATOM 1484 N N . PHE A 1 198 ? -2.985 -2.566 -29.510 1.00 79.44 198 PHE A N 1
ATOM 1485 C CA . PHE A 1 198 ? -3.131 -1.513 -28.515 1.00 79.44 198 PHE A CA 1
ATOM 1486 C C . PHE A 1 198 ? -1.935 -0.567 -28.516 1.00 79.44 198 PHE A C 1
ATOM 1488 O O . PHE A 1 198 ? -2.121 0.638 -28.403 1.00 79.44 198 PHE A O 1
ATOM 1495 N N . GLY A 1 199 ? -0.716 -1.082 -28.685 1.00 77.88 199 GLY A N 1
ATOM 1496 C CA . GLY A 1 199 ? 0.503 -0.282 -28.756 1.00 77.88 199 GLY A CA 1
ATOM 1497 C C . GLY A 1 199 ? 0.492 0.666 -29.948 1.00 77.88 199 GLY A C 1
ATOM 1498 O O . GLY A 1 199 ? 0.784 1.842 -29.765 1.00 77.88 199 GLY A O 1
ATOM 1499 N N . ALA A 1 200 ? 0.058 0.222 -31.134 1.00 80.12 200 ALA A N 1
ATOM 1500 C CA . ALA A 1 200 ? -0.080 1.110 -32.290 1.00 80.12 200 ALA A CA 1
ATOM 1501 C C . ALA A 1 200 ? -1.146 2.198 -32.060 1.00 80.12 200 ALA A C 1
ATOM 1503 O O . ALA A 1 200 ? -0.900 3.380 -32.317 1.00 80.12 200 ALA A O 1
ATOM 1504 N N . ALA A 1 201 ? -2.312 1.829 -31.520 1.00 85.00 201 ALA A N 1
ATOM 1505 C CA . ALA A 1 201 ? -3.378 2.782 -31.199 1.00 85.00 201 ALA A CA 1
ATOM 1506 C C . ALA A 1 201 ? -2.955 3.785 -30.110 1.00 85.00 201 ALA A C 1
ATOM 1508 O O . ALA A 1 201 ? -3.226 4.980 -30.203 1.00 85.00 201 ALA A O 1
ATOM 1509 N N . PHE A 1 202 ? -2.250 3.318 -29.084 1.00 79.19 202 PHE A N 1
ATOM 1510 C CA . PHE A 1 202 ? -1.780 4.150 -27.986 1.00 79.19 202 PHE A CA 1
ATOM 1511 C C . PHE A 1 202 ? -0.624 5.054 -28.414 1.00 79.19 202 PHE A C 1
ATOM 1513 O O . PHE A 1 202 ? -0.637 6.241 -28.108 1.00 79.19 202 PHE A O 1
ATOM 1520 N N . TYR A 1 203 ? 0.342 4.534 -29.171 1.00 79.31 203 TYR A N 1
ATOM 1521 C CA . TYR A 1 203 ? 1.437 5.320 -29.734 1.00 79.31 203 TYR A CA 1
ATOM 1522 C C . TYR A 1 203 ? 0.906 6.436 -30.636 1.00 79.31 203 TYR A C 1
ATOM 1524 O O . TYR A 1 203 ? 1.304 7.589 -30.484 1.00 79.31 203 TYR A O 1
ATOM 1532 N N . THR A 1 204 ? -0.045 6.130 -31.524 1.00 84.25 204 THR A N 1
ATOM 1533 C CA . THR A 1 204 ? -0.681 7.141 -32.387 1.00 84.25 204 THR A CA 1
ATOM 1534 C C . THR A 1 204 ? -1.487 8.167 -31.590 1.00 84.25 204 THR A C 1
ATOM 1536 O O . THR A 1 204 ? -1.454 9.354 -31.909 1.00 84.25 204 THR A O 1
ATOM 1539 N N . LEU A 1 205 ? -2.172 7.747 -30.524 1.00 87.00 205 LEU A N 1
ATOM 1540 C CA . LEU A 1 205 ? -2.879 8.653 -29.621 1.00 87.00 205 LEU A CA 1
ATOM 1541 C C . LEU A 1 205 ? -1.915 9.590 -28.880 1.00 87.00 205 LEU A C 1
ATOM 1543 O O . LEU A 1 205 ? -2.115 10.804 -28.894 1.00 87.00 205 LEU A O 1
ATOM 1547 N N . ILE A 1 206 ? -0.871 9.040 -28.252 1.00 80.06 206 ILE A N 1
ATOM 1548 C CA . ILE A 1 206 ? 0.116 9.811 -27.490 1.00 80.06 206 ILE A CA 1
ATOM 1549 C C . ILE A 1 206 ? 0.857 10.769 -28.407 1.00 80.06 206 ILE A C 1
ATOM 1551 O O . ILE A 1 206 ? 0.887 11.952 -28.104 1.00 80.06 206 ILE A O 1
ATOM 1555 N N . THR A 1 207 ? 1.379 10.305 -29.544 1.00 79.38 207 THR A N 1
ATOM 1556 C CA . THR A 1 207 ? 2.078 11.180 -30.499 1.00 79.38 207 THR A CA 1
ATOM 1557 C C . THR A 1 207 ? 1.188 12.313 -30.996 1.00 79.38 207 THR A C 1
ATOM 1559 O O . THR A 1 207 ? 1.657 13.440 -31.086 1.00 79.38 207 THR A O 1
ATOM 1562 N N . ARG A 1 208 ? -0.108 12.082 -31.245 1.00 89.31 208 ARG A N 1
ATOM 1563 C CA . ARG A 1 208 ? -1.040 13.165 -31.610 1.00 89.31 208 ARG A CA 1
ATOM 1564 C C . ARG A 1 208 ? -1.314 14.143 -30.470 1.00 89.31 208 ARG A C 1
ATOM 1566 O O . ARG A 1 208 ? -1.416 15.340 -30.723 1.00 89.31 208 ARG A O 1
ATOM 1573 N N . LEU A 1 209 ? -1.438 13.653 -29.237 1.00 87.25 209 LEU A N 1
ATOM 1574 C CA . LEU A 1 209 ? -1.646 14.491 -28.052 1.00 87.25 209 LEU A CA 1
ATOM 1575 C C . LEU A 1 209 ? -0.401 15.313 -27.702 1.00 87.25 209 LEU A C 1
ATOM 1577 O O . LEU A 1 209 ? -0.527 16.466 -27.298 1.00 87.25 209 LEU A O 1
ATOM 1581 N N . THR A 1 210 ? 0.792 14.732 -27.845 1.00 81.81 210 THR A N 1
ATOM 1582 C CA . THR A 1 210 ? 2.054 15.363 -27.446 1.00 81.81 210 THR A CA 1
ATOM 1583 C C . THR A 1 210 ? 2.706 16.168 -28.562 1.00 81.81 210 THR A C 1
ATOM 1585 O O . THR A 1 210 ? 3.426 17.108 -28.241 1.00 81.81 210 THR A O 1
ATOM 1588 N N . ALA A 1 211 ? 2.426 15.890 -29.841 1.00 88.38 211 ALA A N 1
ATOM 1589 C CA . ALA A 1 211 ? 2.965 16.631 -30.987 1.00 88.38 211 ALA A CA 1
ATOM 1590 C C . ALA A 1 211 ? 2.939 18.165 -30.825 1.00 88.38 211 ALA A C 1
ATOM 1592 O O . ALA A 1 211 ? 3.996 18.780 -30.983 1.00 88.38 211 ALA A O 1
ATOM 1593 N N . PRO A 1 212 ? 1.813 18.816 -30.460 1.00 90.69 212 PRO A N 1
ATOM 1594 C CA . PRO A 1 212 ? 1.787 20.275 -30.331 1.00 90.69 212 PRO A CA 1
ATOM 1595 C C . PRO A 1 212 ? 2.658 20.805 -29.181 1.00 90.69 212 PRO A C 1
ATOM 1597 O O . PRO A 1 212 ? 3.141 21.931 -29.257 1.00 90.69 212 PRO A O 1
ATOM 1600 N N . ALA A 1 213 ? 2.880 20.010 -28.130 1.00 86.31 213 ALA A N 1
ATOM 1601 C CA . ALA A 1 213 ? 3.738 20.379 -27.004 1.00 86.31 213 ALA A CA 1
ATOM 1602 C C . ALA A 1 213 ? 5.220 20.050 -27.254 1.00 86.31 213 ALA A C 1
ATOM 1604 O O . ALA A 1 213 ? 6.098 20.725 -26.723 1.00 86.31 213 ALA A O 1
ATOM 1605 N N . TRP A 1 214 ? 5.505 19.030 -28.067 1.00 83.62 214 TRP A N 1
ATOM 1606 C CA . TRP A 1 214 ? 6.861 18.553 -28.328 1.00 83.62 214 TRP A CA 1
ATOM 1607 C C . TRP A 1 214 ? 7.635 19.471 -29.276 1.00 83.62 214 TRP A C 1
ATOM 1609 O O . TRP A 1 214 ? 8.791 19.784 -29.018 1.00 83.62 214 TRP A O 1
ATOM 1619 N N . VAL A 1 215 ? 6.976 19.992 -30.314 1.00 86.50 215 VAL A N 1
ATOM 1620 C CA . VAL A 1 215 ? 7.575 20.915 -31.297 1.00 86.50 215 VAL A CA 1
ATOM 1621 C C . VAL A 1 215 ? 8.246 22.149 -30.655 1.00 86.50 215 VAL A C 1
ATOM 1623 O O . VAL A 1 215 ? 9.412 22.419 -30.956 1.00 86.50 215 VAL A O 1
ATOM 1626 N N . PRO A 1 216 ? 7.591 22.914 -29.756 1.00 90.19 216 PRO A N 1
ATOM 1627 C CA . PRO A 1 216 ? 8.252 24.035 -29.086 1.00 90.19 216 PRO A CA 1
ATOM 1628 C C . PRO A 1 216 ? 9.349 23.583 -28.111 1.00 90.19 216 PRO A C 1
ATOM 1630 O O . PRO A 1 216 ? 10.331 24.303 -27.928 1.00 90.19 216 PRO A O 1
ATOM 1633 N N . LEU A 1 217 ? 9.215 22.396 -27.512 1.00 82.31 217 LEU A N 1
ATOM 1634 C CA . LEU A 1 217 ? 10.201 21.840 -26.588 1.00 82.31 217 LEU A CA 1
ATOM 1635 C C . LEU A 1 217 ? 11.495 21.437 -27.317 1.00 82.31 217 LEU A C 1
ATOM 1637 O O . LEU A 1 217 ? 12.582 21.786 -26.862 1.00 82.31 217 LEU A O 1
ATOM 1641 N N . GLU A 1 218 ? 11.391 20.782 -28.477 1.00 84.88 218 GLU A N 1
ATOM 1642 C CA . GLU A 1 218 ? 12.530 20.478 -29.351 1.00 84.88 218 GLU A CA 1
ATOM 1643 C C . GLU A 1 218 ? 13.214 21.748 -29.851 1.00 84.88 218 GLU A C 1
ATOM 1645 O O . GLU A 1 218 ? 14.440 21.825 -29.836 1.00 84.88 218 GLU A O 1
ATOM 1650 N N . MET A 1 219 ? 12.451 22.777 -30.239 1.00 87.44 219 MET A N 1
ATOM 1651 C CA . MET A 1 219 ? 13.036 24.068 -30.612 1.00 87.44 219 MET A CA 1
ATOM 1652 C C . MET A 1 219 ? 13.781 24.725 -29.445 1.00 87.44 219 MET A C 1
ATOM 1654 O O . MET A 1 219 ? 14.852 25.300 -29.647 1.00 87.44 219 MET A O 1
ATOM 1658 N N . PHE A 1 220 ? 13.239 24.639 -28.229 1.00 87.62 220 PHE A N 1
ATOM 1659 C CA . PHE A 1 220 ? 13.881 25.171 -27.031 1.00 87.62 220 PHE A CA 1
ATOM 1660 C C . PHE A 1 220 ? 15.178 24.420 -26.706 1.00 87.62 220 PHE A C 1
ATOM 1662 O O . PHE A 1 220 ? 16.235 25.045 -26.629 1.00 87.62 220 PHE A O 1
ATOM 1669 N N . PHE A 1 221 ? 15.132 23.091 -26.585 1.00 78.00 221 PHE A N 1
ATOM 1670 C CA . PHE A 1 221 ? 16.321 22.285 -26.298 1.00 78.00 221 PHE A CA 1
ATOM 1671 C C . PHE A 1 221 ? 17.347 22.358 -27.424 1.00 78.00 221 PHE A C 1
ATOM 1673 O O . PHE A 1 221 ? 18.527 22.555 -27.157 1.00 78.00 221 PHE A O 1
ATOM 1680 N N . GLY A 1 222 ? 16.911 22.297 -28.681 1.00 81.62 222 GLY A N 1
ATOM 1681 C CA . GLY A 1 222 ? 17.781 22.456 -29.840 1.00 81.62 222 GLY A CA 1
ATOM 1682 C C . GLY A 1 222 ? 18.529 23.789 -29.826 1.00 81.62 222 GLY A C 1
ATOM 1683 O O . GLY A 1 222 ? 19.701 23.825 -30.184 1.00 81.62 222 GLY A O 1
ATOM 1684 N N . ARG A 1 223 ? 17.899 24.874 -29.353 1.00 84.81 223 ARG A N 1
ATOM 1685 C CA . ARG A 1 223 ? 18.558 26.176 -29.171 1.00 84.81 223 ARG A CA 1
ATOM 1686 C C . ARG A 1 223 ? 19.519 26.179 -27.980 1.00 84.81 223 ARG A C 1
ATOM 1688 O O . ARG A 1 223 ? 20.619 26.701 -28.116 1.00 84.81 223 ARG A O 1
ATOM 1695 N N . VAL A 1 224 ? 19.137 25.595 -26.844 1.00 79.38 224 VAL A N 1
ATOM 1696 C CA . VAL A 1 224 ? 19.987 25.525 -25.640 1.00 79.38 224 VAL A CA 1
ATOM 1697 C C . VAL A 1 224 ? 21.249 24.696 -25.892 1.00 79.38 224 VAL A C 1
ATOM 1699 O O . VAL A 1 224 ? 22.336 25.139 -25.540 1.00 79.38 224 VAL A O 1
ATOM 1702 N N . PHE A 1 225 ? 21.128 23.546 -26.558 1.00 76.44 225 PHE A N 1
ATOM 1703 C CA . PHE A 1 225 ? 22.264 22.666 -26.841 1.00 76.44 225 PHE A CA 1
ATOM 1704 C C . PHE A 1 225 ? 23.110 23.131 -28.037 1.00 76.44 225 PHE A C 1
ATOM 1706 O O . PHE A 1 225 ? 24.331 23.063 -27.964 1.00 76.44 225 PHE A O 1
ATOM 1713 N N . ARG A 1 226 ? 22.522 23.697 -29.108 1.00 75.44 226 ARG A N 1
ATOM 1714 C CA . ARG A 1 226 ? 23.329 24.259 -30.219 1.00 75.44 226 ARG A CA 1
ATOM 1715 C C . ARG A 1 226 ? 24.120 25.507 -29.838 1.00 75.44 226 ARG A C 1
ATOM 1717 O O . ARG A 1 226 ? 25.131 25.789 -30.472 1.00 75.44 226 ARG A O 1
ATOM 1724 N N . SER A 1 227 ? 23.685 26.246 -28.819 1.00 64.31 227 SER A N 1
ATOM 1725 C CA . SER A 1 227 ? 24.389 27.459 -28.378 1.00 64.31 227 SER A CA 1
ATOM 1726 C C . SER A 1 227 ? 25.695 27.166 -27.622 1.00 64.31 227 SER A C 1
ATOM 1728 O O . SER A 1 227 ? 26.415 28.108 -27.314 1.00 64.31 227 SER A O 1
ATOM 1730 N N . GLY A 1 228 ? 26.006 25.895 -27.325 1.00 59.03 228 GLY A N 1
ATOM 1731 C CA . GLY A 1 228 ? 27.225 25.494 -26.613 1.00 59.03 228 GLY A CA 1
ATOM 1732 C C . GLY A 1 228 ? 28.399 25.048 -27.492 1.00 59.03 228 GLY A C 1
ATOM 1733 O O . GLY A 1 228 ? 29.537 25.211 -27.072 1.00 59.03 228 GLY A O 1
ATOM 1734 N N . ASP A 1 229 ? 28.150 24.543 -28.707 1.00 56.94 229 ASP A N 1
ATOM 1735 C CA . ASP A 1 229 ? 29.162 23.779 -29.467 1.00 56.94 229 ASP A CA 1
ATOM 1736 C C . ASP A 1 229 ? 29.640 24.429 -30.775 1.00 56.94 229 ASP A C 1
ATOM 1738 O O . ASP A 1 229 ? 30.398 23.822 -31.529 1.00 56.94 229 ASP A O 1
ATOM 1742 N N . THR A 1 230 ? 29.230 25.662 -31.088 1.00 56.31 230 THR A N 1
ATOM 1743 C CA . THR A 1 230 ? 29.514 26.217 -32.429 1.00 56.31 230 THR A CA 1
ATOM 1744 C C . THR A 1 230 ? 30.869 26.940 -32.554 1.00 56.31 230 THR A C 1
ATOM 1746 O O . THR A 1 230 ? 31.306 27.163 -33.678 1.00 56.31 230 THR A O 1
ATOM 1749 N N . ASP A 1 231 ? 31.600 27.216 -31.463 1.00 56.66 231 ASP A N 1
ATOM 1750 C CA . ASP A 1 231 ? 32.825 28.046 -31.538 1.00 56.66 231 ASP A CA 1
ATOM 1751 C C . ASP A 1 231 ? 34.162 27.369 -31.159 1.00 56.66 231 ASP A C 1
ATOM 1753 O O . ASP A 1 231 ? 35.195 28.034 -31.220 1.00 56.66 231 ASP A O 1
ATOM 1757 N N . ALA A 1 232 ? 34.219 26.069 -30.826 1.00 56.31 232 ALA A N 1
ATOM 1758 C CA . ALA A 1 232 ? 35.456 25.487 -30.267 1.00 56.31 232 ALA A CA 1
ATOM 1759 C C . ALA A 1 232 ? 35.927 24.126 -30.814 1.00 56.31 232 ALA A C 1
ATOM 1761 O O . ALA A 1 232 ? 36.750 23.485 -30.169 1.00 56.31 232 ALA A O 1
ATOM 1762 N N . ILE A 1 233 ? 35.494 23.678 -32.000 1.00 55.59 233 ILE A N 1
ATOM 1763 C CA . ILE A 1 233 ? 36.095 22.484 -32.632 1.00 55.59 233 ILE A CA 1
ATOM 1764 C C . ILE A 1 233 ? 36.503 22.796 -34.073 1.00 55.59 233 ILE A C 1
ATOM 1766 O O . ILE A 1 233 ? 35.924 22.326 -35.051 1.00 55.59 233 ILE A O 1
ATOM 1770 N N . LYS A 1 234 ? 37.550 23.616 -34.197 1.00 56.53 234 LYS A N 1
ATOM 1771 C CA . LYS A 1 234 ? 38.484 23.506 -35.318 1.00 56.53 234 LYS A CA 1
ATOM 1772 C C . LYS A 1 234 ? 39.600 22.561 -34.890 1.00 56.53 234 LYS A C 1
ATOM 1774 O O . LYS A 1 234 ? 40.415 22.926 -34.055 1.00 56.53 234 LYS A O 1
ATOM 1779 N N . SER A 1 235 ? 39.601 21.384 -35.511 1.00 60.41 235 SER A N 1
ATOM 1780 C CA . SER A 1 235 ? 40.780 20.561 -35.797 1.00 60.41 235 SER A CA 1
ATOM 1781 C C . SER A 1 235 ? 41.768 20.359 -34.647 1.00 60.41 235 SER A C 1
ATOM 1783 O O . SER A 1 235 ? 42.790 21.037 -34.580 1.00 60.41 235 SER A O 1
ATOM 1785 N N . GLU A 1 236 ? 41.537 19.327 -33.847 1.00 50.56 236 GLU A N 1
ATOM 1786 C CA . GLU A 1 236 ? 42.657 18.569 -33.307 1.00 50.56 236 GLU A CA 1
ATOM 1787 C C . GLU A 1 236 ? 42.388 17.093 -33.598 1.00 50.56 236 GLU A C 1
ATOM 1789 O O . GLU A 1 236 ? 41.466 16.467 -33.079 1.00 50.56 236 GLU A O 1
ATOM 1794 N N . GLU A 1 237 ? 43.144 16.598 -34.572 1.00 56.06 237 GLU A N 1
ATOM 1795 C CA . GLU A 1 237 ? 43.246 15.211 -35.002 1.00 56.06 237 GLU A CA 1
ATOM 1796 C C . GLU A 1 237 ? 43.918 14.431 -33.863 1.00 56.06 237 GLU A C 1
ATOM 1798 O O . GLU A 1 237 ? 45.107 14.127 -33.888 1.00 56.06 237 GLU A O 1
ATOM 1803 N N . VAL A 1 238 ? 43.166 14.199 -32.786 1.00 50.56 238 VAL A N 1
ATOM 1804 C CA . VAL A 1 238 ? 43.634 13.435 -31.632 1.00 50.56 238 VAL A CA 1
ATOM 1805 C C . VAL A 1 238 ? 43.469 11.961 -31.964 1.00 50.56 238 VAL A C 1
ATOM 1807 O O . VAL A 1 238 ? 42.378 11.394 -31.928 1.00 50.56 238 VAL A O 1
ATOM 1810 N N . SER A 1 239 ? 44.607 11.394 -32.366 1.00 49.62 239 SER A N 1
ATOM 1811 C CA . SER A 1 239 ? 44.998 9.992 -32.251 1.00 49.62 239 SER A CA 1
ATOM 1812 C C . SER A 1 239 ? 44.151 9.230 -31.234 1.00 49.62 239 SER A C 1
ATOM 1814 O O . SER A 1 239 ? 44.052 9.638 -30.080 1.00 49.62 239 SER A O 1
ATOM 1816 N N . GLY A 1 240 ? 43.584 8.108 -31.678 1.00 51.44 240 GLY A N 1
ATOM 1817 C CA . GLY A 1 240 ? 42.784 7.199 -30.869 1.00 51.44 240 GLY A CA 1
ATOM 1818 C C . GLY A 1 240 ? 43.562 6.611 -29.697 1.00 51.44 240 GLY A C 1
ATOM 1819 O O . GLY A 1 240 ? 44.039 5.483 -29.763 1.00 51.44 240 GLY A O 1
ATOM 1820 N N . GLU A 1 241 ? 43.642 7.357 -28.603 1.00 46.72 241 GLU A N 1
ATOM 1821 C CA . GLU A 1 241 ? 43.646 6.757 -27.282 1.00 46.72 241 GLU A CA 1
ATOM 1822 C C . GLU A 1 241 ? 42.209 6.340 -26.999 1.00 46.72 241 GLU A C 1
ATOM 1824 O O . GLU A 1 241 ? 41.318 7.163 -26.779 1.00 46.72 241 GLU A O 1
ATOM 1829 N N . GLU A 1 242 ? 41.988 5.030 -27.094 1.00 44.12 242 GLU A N 1
ATOM 1830 C CA . GLU A 1 242 ? 40.861 4.341 -26.490 1.00 44.12 242 GLU A CA 1
ATOM 1831 C C . GLU A 1 242 ? 40.660 4.932 -25.095 1.00 44.12 242 GLU A C 1
ATOM 1833 O O . GLU A 1 242 ? 41.455 4.690 -24.184 1.00 44.12 242 GLU A O 1
ATOM 1838 N N . MET A 1 243 ? 39.626 5.768 -24.934 1.00 35.00 243 MET A N 1
ATOM 1839 C CA . MET A 1 243 ? 39.196 6.167 -23.604 1.00 35.00 243 MET A CA 1
ATOM 1840 C C . MET A 1 243 ? 39.046 4.867 -22.822 1.00 35.00 243 MET A C 1
ATOM 1842 O O . MET A 1 243 ? 38.336 3.984 -23.319 1.00 35.00 243 MET A O 1
ATOM 1846 N N . PRO A 1 244 ? 39.707 4.710 -21.660 1.00 40.66 244 PRO A N 1
ATOM 1847 C CA . PRO A 1 244 ? 39.496 3.545 -20.834 1.00 40.66 244 PRO A CA 1
ATOM 1848 C C . PRO A 1 244 ? 38.006 3.544 -20.545 1.00 40.66 244 PRO A C 1
ATOM 1850 O O . PRO A 1 244 ? 37.501 4.391 -19.804 1.00 40.66 244 PRO A O 1
ATOM 1853 N N . VAL A 1 245 ? 37.292 2.637 -21.217 1.00 44.34 245 VAL A N 1
ATOM 1854 C CA . VAL A 1 245 ? 35.964 2.215 -20.818 1.00 44.34 245 VAL A CA 1
ATOM 1855 C C . VAL A 1 245 ? 36.184 1.897 -19.360 1.00 44.34 245 VAL A C 1
ATOM 1857 O O . VAL A 1 245 ? 36.915 0.959 -19.049 1.00 44.34 245 VAL A O 1
ATOM 1860 N N . MET A 1 246 ? 35.695 2.770 -18.473 1.00 37.31 246 MET A N 1
ATOM 1861 C CA . MET A 1 246 ? 35.642 2.445 -17.064 1.00 37.31 246 MET A CA 1
ATOM 1862 C C . MET A 1 246 ? 34.980 1.080 -17.062 1.00 37.31 246 MET A C 1
ATOM 1864 O O . MET A 1 246 ? 33.811 0.982 -17.439 1.00 37.31 246 MET A O 1
ATOM 1868 N N . GLU A 1 247 ? 35.753 0.038 -16.749 1.00 40.84 247 GLU A N 1
ATOM 1869 C CA . GLU A 1 247 ? 35.229 -1.237 -16.307 1.00 40.84 247 GLU A CA 1
ATOM 1870 C C . GLU A 1 247 ? 34.354 -0.842 -15.129 1.00 40.84 247 GLU A C 1
ATOM 1872 O O . GLU A 1 247 ? 34.822 -0.622 -14.010 1.00 40.84 247 GLU A O 1
ATOM 1877 N N . VAL A 1 248 ? 33.081 -0.585 -15.433 1.00 43.84 248 VAL A N 1
ATOM 1878 C CA . VAL A 1 248 ? 32.010 -0.432 -14.474 1.00 43.84 248 VAL A CA 1
ATOM 1879 C C . VAL A 1 248 ? 32.083 -1.749 -13.753 1.00 43.84 248 VAL A C 1
ATOM 1881 O O . VAL A 1 248 ? 31.670 -2.759 -14.321 1.00 43.84 248 VAL A O 1
ATOM 1884 N N . ALA A 1 249 ? 32.766 -1.714 -12.601 1.00 39.88 249 ALA A N 1
ATOM 1885 C CA . ALA A 1 249 ? 33.190 -2.865 -11.828 1.00 39.88 249 ALA A CA 1
ATOM 1886 C C . ALA A 1 249 ? 32.144 -3.946 -12.004 1.00 39.88 249 ALA A C 1
ATOM 1888 O O . ALA A 1 249 ? 30.994 -3.643 -11.682 1.00 39.88 249 ALA A O 1
ATOM 1889 N N . GLU A 1 250 ? 32.521 -5.090 -12.598 1.00 42.09 250 GLU A N 1
ATOM 1890 C CA . GLU A 1 250 ? 31.634 -6.210 -12.930 1.00 42.09 250 GLU A CA 1
ATOM 1891 C C . GLU A 1 250 ? 30.835 -6.587 -11.684 1.00 42.09 250 GLU A C 1
ATOM 1893 O O . GLU A 1 250 ? 31.206 -7.414 -10.848 1.00 42.09 250 GLU A O 1
ATOM 1898 N N . GLY A 1 251 ? 29.755 -5.849 -11.487 1.00 46.12 251 GLY A N 1
ATOM 1899 C CA . GLY A 1 251 ? 29.037 -5.807 -10.244 1.00 46.12 251 GLY A CA 1
ATOM 1900 C C . GLY A 1 251 ? 28.136 -6.990 -10.347 1.00 46.12 251 GLY A C 1
ATOM 1901 O O . GLY A 1 251 ? 27.117 -6.862 -11.016 1.00 46.12 251 GLY A O 1
ATOM 1902 N N . ILE A 1 252 ? 28.585 -8.117 -9.776 1.00 44.66 252 ILE A N 1
ATOM 1903 C CA . ILE A 1 252 ? 27.919 -9.422 -9.689 1.00 44.66 252 ILE A CA 1
ATOM 1904 C C . ILE A 1 252 ? 26.529 -9.318 -10.311 1.00 44.66 252 ILE A C 1
ATOM 1906 O O . ILE A 1 252 ? 25.583 -8.903 -9.638 1.00 44.66 252 ILE A O 1
ATOM 1910 N N . GLN A 1 253 ? 26.423 -9.577 -11.617 1.00 44.47 253 GLN A N 1
ATOM 1911 C CA . GLN A 1 253 ? 25.146 -9.504 -12.312 1.00 44.47 253 GLN A CA 1
ATOM 1912 C C . GLN A 1 253 ? 24.285 -10.637 -11.761 1.00 44.47 253 GLN A C 1
ATOM 1914 O O . GLN A 1 253 ? 24.361 -11.789 -12.187 1.00 44.47 253 GLN A O 1
ATOM 1919 N N . TRP A 1 254 ? 23.486 -10.325 -10.743 1.00 46.59 254 TRP A N 1
ATOM 1920 C CA . TRP A 1 254 ? 22.493 -11.243 -10.217 1.00 46.59 254 TRP A CA 1
ATOM 1921 C C . TRP A 1 254 ? 21.472 -11.452 -11.330 1.00 46.59 254 TRP A C 1
ATOM 1923 O O . TRP A 1 254 ? 20.605 -10.608 -11.556 1.00 46.59 254 TRP A O 1
ATOM 1933 N N . GLY A 1 255 ? 21.595 -12.570 -12.048 1.00 48.03 255 GLY A N 1
ATOM 1934 C CA . GLY A 1 255 ? 20.637 -12.927 -13.086 1.00 48.03 255 GLY A CA 1
ATOM 1935 C C . GLY A 1 255 ? 19.200 -12.924 -12.536 1.00 48.03 255 GLY A C 1
ATOM 1936 O O . GLY A 1 255 ? 18.999 -13.094 -11.326 1.00 48.03 255 GLY A O 1
ATOM 1937 N N . PRO A 1 256 ? 18.171 -12.792 -13.391 1.00 46.41 256 PRO A N 1
ATOM 1938 C CA . PRO A 1 256 ? 16.768 -12.736 -12.964 1.00 46.41 256 PRO A CA 1
ATOM 1939 C C . PRO A 1 256 ? 16.364 -13.890 -12.028 1.00 46.41 256 PRO A C 1
ATOM 1941 O O . PRO A 1 256 ? 15.570 -13.710 -11.104 1.00 46.41 256 PRO A O 1
ATOM 1944 N N . ALA A 1 257 ? 16.966 -15.070 -12.220 1.00 45.03 257 ALA A N 1
ATOM 1945 C CA . ALA A 1 257 ? 16.797 -16.237 -11.358 1.00 45.03 257 ALA A CA 1
ATOM 1946 C C . ALA A 1 257 ? 17.368 -16.037 -9.942 1.00 45.03 257 ALA A C 1
ATOM 1948 O O . ALA A 1 257 ? 16.741 -16.441 -8.964 1.00 45.03 257 ALA A O 1
ATOM 1949 N N . ALA A 1 258 ? 18.523 -15.383 -9.816 1.00 49.38 258 ALA A N 1
ATOM 19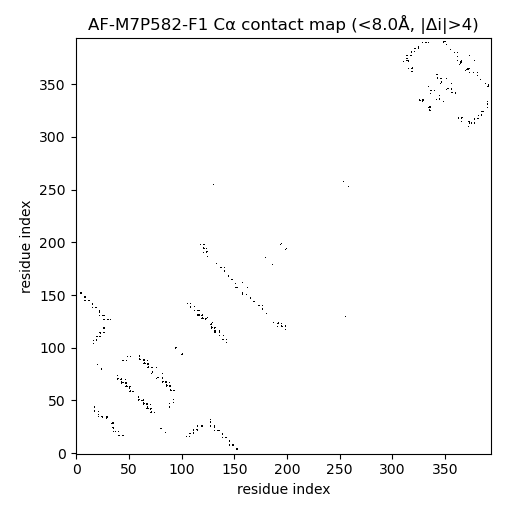50 C CA . ALA A 1 258 ? 19.171 -15.117 -8.538 1.00 49.38 258 ALA A CA 1
ATOM 1951 C C . ALA A 1 258 ? 18.397 -14.054 -7.736 1.00 49.38 258 ALA A C 1
ATOM 1953 O O . ALA A 1 258 ? 18.190 -14.208 -6.533 1.00 49.38 258 ALA A O 1
ATOM 1954 N N . MET A 1 259 ? 17.845 -13.039 -8.410 1.00 49.09 259 MET A N 1
ATOM 1955 C CA . MET A 1 259 ? 16.942 -12.069 -7.781 1.00 49.09 259 MET A CA 1
ATOM 1956 C C . MET A 1 259 ? 15.606 -12.705 -7.362 1.00 49.09 259 MET A C 1
ATOM 1958 O O . MET A 1 259 ? 15.117 -12.458 -6.257 1.00 49.09 259 MET A O 1
ATOM 1962 N N . GLY A 1 260 ? 15.054 -13.595 -8.194 1.00 52.47 260 GLY A N 1
ATOM 1963 C CA . GLY A 1 260 ? 13.900 -14.424 -7.839 1.00 52.47 260 GLY A CA 1
ATOM 1964 C C . GLY A 1 260 ? 14.163 -15.307 -6.614 1.00 52.47 260 GLY A C 1
ATOM 1965 O O . GLY A 1 260 ? 13.315 -15.385 -5.726 1.00 52.47 260 GLY A O 1
ATOM 1966 N N . ALA A 1 261 ? 15.355 -15.903 -6.513 1.00 51.59 261 ALA A N 1
ATOM 1967 C CA . ALA A 1 261 ? 15.778 -16.706 -5.367 1.00 51.59 261 ALA A CA 1
ATOM 1968 C C . ALA A 1 261 ? 15.918 -15.872 -4.082 1.00 51.59 261 ALA A C 1
ATOM 1970 O O . ALA A 1 261 ? 15.455 -16.308 -3.028 1.00 51.59 261 ALA A O 1
ATOM 1971 N N . VAL A 1 262 ? 16.476 -14.658 -4.157 1.00 53.81 262 VAL A N 1
ATOM 1972 C CA . VAL A 1 262 ? 16.564 -13.735 -3.008 1.00 53.81 262 VAL A CA 1
ATOM 1973 C C . VAL A 1 262 ? 15.171 -13.312 -2.535 1.00 53.81 262 VAL A C 1
ATOM 1975 O O . VAL A 1 262 ? 14.895 -13.351 -1.336 1.00 53.81 262 VAL A O 1
ATOM 1978 N N . LEU A 1 263 ? 14.263 -12.970 -3.455 1.00 52.34 263 LEU A N 1
ATOM 1979 C CA . LEU A 1 263 ? 12.878 -12.620 -3.121 1.00 52.34 263 LEU A CA 1
ATOM 1980 C C . LEU A 1 263 ? 12.105 -13.809 -2.528 1.00 52.34 263 LEU A C 1
ATOM 1982 O O . LEU A 1 263 ? 11.363 -13.630 -1.560 1.00 52.34 263 LEU A O 1
ATOM 1986 N N . LEU A 1 264 ? 12.311 -15.024 -3.047 1.00 57.03 264 LEU A N 1
ATOM 1987 C CA . LEU A 1 264 ? 11.753 -16.260 -2.488 1.00 57.03 264 LEU A CA 1
ATOM 1988 C C . LEU A 1 264 ? 12.314 -16.569 -1.096 1.00 57.03 264 LEU A C 1
ATOM 1990 O O . LEU A 1 264 ? 11.546 -16.954 -0.217 1.00 57.03 264 LEU A O 1
ATOM 1994 N N . LEU A 1 265 ? 13.612 -16.359 -0.864 1.00 54.56 265 LEU A N 1
ATOM 1995 C CA . LEU A 1 265 ? 14.240 -16.510 0.452 1.00 54.56 265 LEU A CA 1
ATOM 1996 C C . LEU A 1 265 ? 13.692 -15.493 1.456 1.00 54.56 265 LEU A C 1
ATOM 1998 O O . LEU A 1 265 ? 13.348 -15.874 2.573 1.00 54.56 265 LEU A O 1
ATOM 2002 N N . LEU A 1 266 ? 13.542 -14.224 1.063 1.00 54.78 266 LEU A N 1
ATOM 2003 C CA . LEU A 1 266 ? 12.960 -13.184 1.917 1.00 54.78 266 LEU A CA 1
ATOM 2004 C C . LEU A 1 266 ? 11.482 -13.467 2.221 1.00 54.78 266 LEU A C 1
ATOM 2006 O O . LEU A 1 266 ? 11.066 -13.438 3.381 1.00 54.78 266 LEU A O 1
ATOM 2010 N N . GLY A 1 267 ? 10.691 -13.798 1.197 1.00 56.28 267 GLY A N 1
ATOM 2011 C CA . GLY A 1 267 ? 9.285 -14.174 1.344 1.00 56.28 267 GLY A CA 1
ATOM 2012 C C . GLY A 1 267 ? 9.108 -15.434 2.195 1.00 56.28 267 GLY A C 1
ATOM 2013 O O . GLY A 1 267 ? 8.263 -15.469 3.093 1.00 56.28 267 GLY A O 1
ATOM 2014 N N . GLY A 1 268 ? 9.962 -16.435 1.978 1.00 60.19 268 GLY A N 1
ATOM 2015 C CA . GLY A 1 268 ? 10.049 -17.667 2.754 1.00 60.19 268 GLY A CA 1
ATOM 2016 C C . GLY A 1 268 ? 10.427 -17.412 4.210 1.00 60.19 268 GLY A C 1
ATOM 2017 O O . GLY A 1 268 ? 9.758 -17.924 5.102 1.00 60.19 268 GLY A O 1
ATOM 2018 N N . ALA A 1 269 ? 11.415 -16.559 4.485 1.00 53.47 269 ALA A N 1
ATOM 2019 C CA . ALA A 1 269 ? 11.807 -16.174 5.841 1.00 53.47 269 ALA A CA 1
ATOM 2020 C C . ALA A 1 269 ? 10.668 -15.464 6.592 1.00 53.47 269 ALA A C 1
ATOM 2022 O O . ALA A 1 269 ? 10.426 -15.747 7.770 1.00 53.47 269 ALA A O 1
ATOM 2023 N N . VAL A 1 270 ? 9.909 -14.597 5.911 1.00 55.91 270 VAL A N 1
ATOM 2024 C CA . VAL A 1 270 ? 8.709 -13.957 6.473 1.00 55.91 270 VAL A CA 1
ATOM 2025 C C . VAL A 1 270 ? 7.619 -14.996 6.765 1.00 55.91 270 VAL A C 1
ATOM 2027 O O . VAL A 1 270 ? 7.055 -14.998 7.862 1.00 55.91 270 VAL A O 1
ATOM 2030 N N . LEU A 1 271 ? 7.353 -15.920 5.837 1.00 61.00 271 LEU A N 1
ATOM 2031 C CA . LEU A 1 271 ? 6.406 -17.025 6.025 1.00 61.00 271 LEU A CA 1
ATOM 2032 C C . LEU A 1 271 ? 6.813 -17.938 7.191 1.00 61.00 271 LEU A C 1
ATOM 2034 O O . LEU A 1 271 ? 5.994 -18.194 8.076 1.00 61.00 271 LEU A O 1
ATOM 2038 N N . ILE A 1 272 ? 8.078 -18.364 7.250 1.00 70.94 272 ILE A N 1
ATOM 2039 C CA . ILE A 1 272 ? 8.645 -19.174 8.336 1.00 70.94 272 ILE A CA 1
ATOM 2040 C C . ILE A 1 272 ? 8.528 -18.427 9.662 1.00 70.94 272 ILE A C 1
ATOM 2042 O O . ILE A 1 272 ? 8.092 -19.019 10.645 1.00 70.94 272 ILE A O 1
ATOM 2046 N N . SER A 1 273 ? 8.840 -17.131 9.711 1.00 54.22 273 SER A N 1
ATOM 2047 C CA . SER A 1 273 ? 8.686 -16.305 10.916 1.00 54.22 273 SER A CA 1
ATOM 2048 C C . SER A 1 273 ? 7.231 -16.273 11.402 1.00 54.22 273 SER A C 1
ATOM 2050 O O . SER A 1 273 ? 6.952 -16.496 12.588 1.00 54.22 273 SER A O 1
ATOM 2052 N N . ILE A 1 274 ? 6.273 -16.111 10.481 1.00 57.94 274 ILE A N 1
ATOM 2053 C CA . ILE A 1 274 ? 4.840 -16.172 10.788 1.00 57.94 274 ILE A CA 1
ATOM 2054 C C . ILE A 1 274 ? 4.465 -17.557 11.338 1.00 57.94 274 ILE A C 1
ATOM 2056 O O . ILE A 1 274 ? 3.816 -17.621 12.389 1.00 57.94 274 ILE A O 1
ATOM 2060 N N . PHE A 1 275 ? 4.896 -18.646 10.691 1.00 67.50 275 PHE A N 1
ATOM 2061 C CA . PHE A 1 275 ? 4.605 -20.027 11.098 1.00 67.50 275 PHE A CA 1
ATOM 2062 C C . PHE A 1 275 ? 5.248 -20.406 12.440 1.00 67.50 275 PHE A C 1
ATOM 2064 O O . PHE A 1 275 ? 4.556 -20.918 13.324 1.00 67.50 275 PHE A O 1
ATOM 2071 N N . ARG A 1 276 ? 6.524 -20.069 12.666 1.00 63.28 276 ARG A N 1
ATOM 2072 C CA . ARG A 1 276 ? 7.218 -20.273 13.952 1.00 63.28 276 ARG A CA 1
ATOM 2073 C C . ARG A 1 276 ? 6.526 -19.522 15.086 1.00 63.28 276 ARG A C 1
ATOM 2075 O O . ARG A 1 276 ? 6.381 -20.061 16.183 1.00 63.28 276 ARG A O 1
ATOM 2082 N N . SER A 1 277 ? 6.037 -18.306 14.822 1.00 52.03 277 SER A N 1
ATOM 2083 C CA . SER A 1 277 ? 5.281 -17.530 15.814 1.00 52.03 277 SER A CA 1
ATOM 2084 C C . SER A 1 277 ? 3.917 -18.141 16.165 1.00 52.03 277 SER A C 1
ATOM 2086 O O . SER A 1 277 ? 3.344 -17.787 17.201 1.00 52.03 277 SER A O 1
ATOM 2088 N N . ARG A 1 278 ? 3.374 -19.018 15.305 1.00 56.25 278 ARG A N 1
ATOM 2089 C CA . ARG A 1 278 ? 2.142 -19.778 15.560 1.00 56.25 278 ARG A CA 1
ATOM 2090 C C . ARG A 1 278 ? 2.421 -21.072 16.319 1.00 56.25 278 ARG A C 1
ATOM 2092 O O . ARG A 1 278 ? 1.695 -21.345 17.268 1.00 56.25 278 ARG A O 1
ATOM 2099 N N . TYR A 1 279 ? 3.482 -21.806 15.976 1.00 63.81 279 TYR A N 1
ATOM 2100 C CA . TYR A 1 279 ? 3.842 -23.058 16.658 1.00 63.81 279 TYR A CA 1
ATOM 2101 C C . TYR A 1 279 ? 4.190 -22.852 18.135 1.00 63.81 279 TYR A C 1
ATOM 2103 O O . TYR A 1 279 ? 3.666 -23.566 18.985 1.00 63.81 279 TYR A O 1
ATOM 2111 N N . LYS A 1 280 ? 4.959 -21.805 18.467 1.00 52.56 280 LYS A N 1
ATOM 2112 C CA . LYS A 1 280 ? 5.273 -21.487 19.872 1.00 52.56 280 LYS A CA 1
ATOM 2113 C C . LYS A 1 280 ? 4.035 -21.162 20.726 1.00 52.56 280 LYS A C 1
ATOM 2115 O O . LYS A 1 280 ? 4.081 -21.313 21.932 1.00 52.56 280 LYS A O 1
ATOM 2120 N N . LYS A 1 281 ? 2.911 -20.760 20.119 1.00 49.06 281 LYS A N 1
ATOM 2121 C CA . LYS A 1 281 ? 1.671 -20.417 20.848 1.00 49.06 281 LYS A CA 1
ATOM 2122 C C . LYS A 1 281 ? 0.721 -21.594 21.040 1.00 49.06 281 LYS A C 1
ATOM 2124 O O . LYS A 1 281 ? -0.196 -21.488 21.848 1.00 49.06 281 LYS A O 1
ATOM 2129 N N . GLY A 1 282 ? 0.914 -22.686 20.298 1.00 47.81 282 GLY A N 1
ATOM 2130 C CA . GLY A 1 282 ? 0.137 -23.912 20.478 1.00 47.81 282 GLY A CA 1
ATOM 2131 C C . GLY A 1 282 ? 0.472 -24.623 21.790 1.00 47.81 282 GLY A C 1
ATOM 2132 O O . GLY A 1 282 ? -0.429 -25.150 22.430 1.00 47.81 282 GLY A O 1
ATOM 2133 N N . GLN A 1 283 ? 1.736 -24.570 22.223 1.00 49.44 283 GLN A N 1
ATOM 2134 C CA . GLN A 1 283 ? 2.176 -25.181 23.482 1.00 49.44 283 GLN A CA 1
ATOM 2135 C C . GLN A 1 283 ? 1.747 -24.367 24.711 1.00 49.44 283 GLN A C 1
ATOM 2137 O O . GLN A 1 283 ? 1.186 -24.943 25.639 1.00 49.44 283 GLN A O 1
ATOM 2142 N N . ASP A 1 284 ? 1.863 -23.035 24.678 1.00 48.28 284 ASP A N 1
ATOM 2143 C CA . ASP A 1 284 ? 1.469 -22.195 25.823 1.00 48.28 284 ASP A CA 1
ATOM 2144 C C . ASP A 1 284 ? -0.053 -22.182 26.067 1.00 48.28 284 ASP A C 1
ATOM 2146 O O . ASP A 1 284 ? -0.512 -22.000 27.192 1.00 48.28 284 ASP A O 1
ATOM 2150 N N . GLN A 1 285 ? -0.871 -22.391 25.027 1.00 45.88 285 GLN A N 1
ATOM 2151 C CA . GLN A 1 285 ? -2.333 -22.427 25.169 1.00 45.88 285 GLN A CA 1
ATOM 2152 C C . GLN A 1 285 ? -2.888 -23.803 25.548 1.00 45.88 285 GLN A C 1
ATOM 2154 O O . GLN A 1 285 ? -4.004 -23.864 26.062 1.00 45.88 285 GLN A O 1
ATOM 2159 N N . LEU A 1 286 ? -2.144 -24.891 25.327 1.00 49.00 286 LEU A N 1
ATOM 2160 C CA . LEU A 1 286 ? -2.551 -26.224 25.781 1.00 49.00 286 LEU A CA 1
ATOM 2161 C C . LEU A 1 286 ? -2.322 -26.416 27.286 1.00 49.00 286 LEU A C 1
ATOM 2163 O O . LEU A 1 286 ? -3.078 -27.155 27.903 1.00 49.00 286 LEU A O 1
ATOM 2167 N N . PHE A 1 287 ? -1.382 -25.689 27.899 1.00 46.38 287 PHE A N 1
ATOM 2168 C CA . PHE A 1 287 ? -1.192 -25.724 29.354 1.00 46.38 287 PHE A CA 1
ATOM 2169 C C . PHE A 1 287 ? -2.257 -24.918 30.125 1.00 46.38 287 PHE A C 1
ATOM 2171 O O . PHE A 1 287 ? -2.598 -25.250 31.253 1.00 46.38 287 PHE A O 1
ATOM 2178 N N . VAL A 1 288 ? -2.855 -23.891 29.506 1.00 48.34 288 VAL A N 1
ATOM 2179 C CA . VAL A 1 288 ? -3.867 -23.031 30.159 1.00 48.34 288 VAL A CA 1
ATOM 2180 C C . VAL A 1 288 ? -5.303 -23.541 29.959 1.00 48.34 288 VAL A C 1
ATOM 2182 O O . VAL A 1 288 ? -6.223 -23.090 30.637 1.00 48.34 288 VAL A O 1
ATOM 2185 N N . ARG A 1 289 ? -5.539 -24.503 29.054 1.00 41.22 289 ARG A N 1
ATOM 2186 C CA . ARG A 1 289 ? -6.900 -24.989 28.756 1.00 41.22 289 ARG A CA 1
ATOM 2187 C C . ARG A 1 289 ? -7.354 -26.199 29.577 1.00 41.22 289 ARG A C 1
ATOM 2189 O O . ARG A 1 289 ? -8.518 -26.564 29.467 1.00 41.22 289 ARG A O 1
ATOM 2196 N N . THR A 1 290 ? -6.497 -26.753 30.433 1.00 44.88 290 THR A N 1
ATOM 2197 C CA . THR A 1 290 ? -6.851 -27.871 31.333 1.00 44.88 290 THR A CA 1
ATOM 2198 C C . THR A 1 290 ? -7.185 -27.415 32.763 1.00 44.88 290 THR A C 1
ATOM 2200 O O . THR A 1 290 ? -7.524 -28.238 33.598 1.00 44.88 290 THR A O 1
ATOM 2203 N N . VAL A 1 291 ? -7.159 -26.106 33.050 1.00 50.44 291 VAL A N 1
ATOM 2204 C CA . VAL A 1 291 ? -7.508 -25.533 34.376 1.00 50.44 291 VAL A CA 1
ATOM 2205 C C . VAL A 1 291 ? -8.830 -24.739 34.318 1.00 50.44 291 VAL A C 1
ATOM 2207 O O . VAL A 1 291 ? -9.148 -23.931 35.177 1.00 50.44 291 VAL A O 1
ATOM 2210 N N . GLY A 1 292 ? -9.616 -24.923 33.252 1.00 45.16 292 GLY A N 1
ATOM 2211 C CA . GLY A 1 292 ? -10.781 -24.086 32.952 1.00 45.16 292 GLY A CA 1
ATOM 2212 C C . GLY A 1 292 ? -12.145 -24.612 33.401 1.00 45.16 292 GLY A C 1
ATOM 2213 O O . GLY A 1 292 ? -13.131 -23.951 33.087 1.00 45.16 292 GLY A O 1
ATOM 2214 N N . GLU A 1 293 ? -12.238 -25.765 34.073 1.00 47.00 293 GLU A N 1
ATOM 2215 C CA . GLU A 1 293 ? -13.550 -26.375 34.372 1.00 47.00 293 GLU A CA 1
ATOM 2216 C C . GLU A 1 293 ? -13.741 -26.894 35.806 1.00 47.00 293 GLU A C 1
ATOM 2218 O O . GLU A 1 293 ? -14.780 -27.465 36.114 1.00 47.00 293 GLU A O 1
ATOM 2223 N N . ALA A 1 294 ? -12.814 -26.623 36.725 1.00 47.78 294 ALA A N 1
ATOM 2224 C CA . ALA A 1 294 ? -13.033 -26.899 38.144 1.00 47.78 294 ALA A CA 1
ATOM 2225 C C . ALA A 1 294 ? -12.142 -26.016 39.024 1.00 47.78 294 ALA A C 1
ATOM 2227 O O . ALA A 1 294 ? -11.179 -26.495 39.605 1.00 47.78 294 ALA A O 1
ATOM 2228 N N . GLU A 1 295 ? -12.447 -24.724 39.132 1.00 43.62 295 GLU A N 1
ATOM 2229 C CA . GLU A 1 295 ? -12.003 -23.970 40.308 1.00 43.62 295 GLU A CA 1
ATOM 2230 C C . GLU A 1 295 ? -13.016 -22.878 40.653 1.00 43.62 295 GLU A C 1
ATOM 2232 O O . GLU A 1 295 ? -12.994 -21.731 40.204 1.00 43.62 295 GLU A O 1
ATOM 2237 N N . GLU A 1 296 ? -13.989 -23.335 41.434 1.00 44.84 296 GLU A N 1
ATOM 2238 C CA . GLU A 1 296 ? -14.672 -22.582 42.469 1.00 44.84 296 GLU A CA 1
ATOM 2239 C C . GLU A 1 296 ? -13.708 -21.569 43.105 1.00 44.84 296 GLU A C 1
ATOM 2241 O O . GLU A 1 296 ? -12.694 -21.921 43.707 1.00 44.84 296 GLU A O 1
ATOM 2246 N N . ILE A 1 297 ? -14.011 -20.287 42.908 1.00 43.81 297 ILE A N 1
ATOM 2247 C CA . ILE A 1 297 ? -13.219 -19.157 43.387 1.00 43.81 297 ILE A CA 1
ATOM 2248 C C . ILE A 1 297 ? -13.200 -19.204 44.918 1.00 43.81 297 ILE A C 1
ATOM 2250 O O . ILE A 1 297 ? -14.098 -18.678 45.578 1.00 43.81 297 ILE A O 1
ATOM 2254 N N . ARG A 1 298 ? -12.160 -19.812 45.495 1.00 45.75 298 ARG A N 1
ATOM 2255 C CA . ARG A 1 298 ? -11.757 -19.530 46.871 1.00 45.75 298 ARG A CA 1
ATOM 2256 C C . ARG A 1 298 ? -11.082 -18.156 46.881 1.00 45.75 298 ARG A C 1
ATOM 2258 O O . ARG A 1 298 ? -10.114 -17.954 46.149 1.00 45.75 298 ARG A O 1
ATOM 2265 N N . PRO A 1 299 ? -11.585 -17.191 47.668 1.00 51.03 299 PRO A N 1
ATOM 2266 C CA . PRO A 1 299 ? -10.931 -15.904 47.820 1.00 51.03 299 PRO A CA 1
ATOM 2267 C C . PRO A 1 299 ? -9.668 -16.124 48.647 1.00 51.03 299 PRO A C 1
ATOM 2269 O O . PRO A 1 299 ? -9.734 -16.312 49.864 1.00 51.03 299 PRO A O 1
ATOM 2272 N N . ASP A 1 300 ? -8.525 -16.156 47.970 1.00 49.31 300 ASP A N 1
ATOM 2273 C CA . ASP A 1 300 ? -7.255 -16.327 48.646 1.00 49.31 300 ASP A CA 1
ATOM 2274 C C . ASP A 1 300 ? -6.896 -15.051 49.409 1.00 49.31 300 ASP A C 1
ATOM 2276 O O . ASP A 1 300 ? -6.967 -13.923 48.908 1.00 49.31 300 ASP A O 1
ATOM 2280 N N . LYS A 1 301 ? -6.597 -15.257 50.686 1.00 46.94 301 LYS A N 1
ATOM 2281 C CA . LYS A 1 301 ? -6.440 -14.232 51.710 1.00 46.94 301 LYS A CA 1
ATOM 2282 C C . LYS A 1 301 ? -5.091 -13.549 51.537 1.00 46.94 301 LYS A C 1
A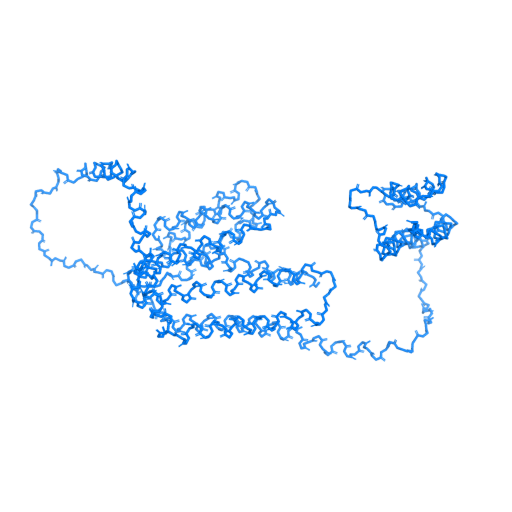TOM 2284 O O . LYS A 1 301 ? -4.115 -13.920 52.175 1.00 46.94 301 LYS A O 1
ATOM 2289 N N . THR A 1 302 ? -5.041 -12.504 50.726 1.00 52.12 302 THR A N 1
ATOM 2290 C CA . THR A 1 302 ? -4.015 -11.466 50.875 1.00 52.12 302 THR A CA 1
ATOM 2291 C C . THR A 1 302 ? -4.708 -10.211 51.384 1.00 52.12 302 THR A C 1
ATOM 2293 O O . THR A 1 302 ? -5.539 -9.667 50.661 1.00 52.12 302 THR A O 1
ATOM 2296 N N . PRO A 1 303 ? -4.458 -9.765 52.630 1.00 44.12 303 PRO A N 1
ATOM 2297 C CA . PRO A 1 303 ? -5.034 -8.523 53.121 1.00 44.12 303 PRO A CA 1
ATOM 2298 C C . PRO A 1 303 ? -4.347 -7.354 52.401 1.00 44.12 303 PRO A C 1
ATOM 2300 O O . PRO A 1 303 ? -3.145 -7.160 52.589 1.00 44.12 303 PRO A O 1
ATOM 2303 N N . PRO A 1 304 ? -5.060 -6.549 51.591 1.00 46.25 304 PRO A N 1
ATOM 2304 C CA . PRO A 1 304 ? -4.537 -5.266 51.180 1.00 46.25 304 PRO A CA 1
ATOM 2305 C C . PRO A 1 304 ? -4.733 -4.314 52.360 1.00 46.25 304 PRO A C 1
ATOM 2307 O O . PRO A 1 304 ? -5.825 -3.812 52.630 1.00 46.25 304 PRO A O 1
ATOM 2310 N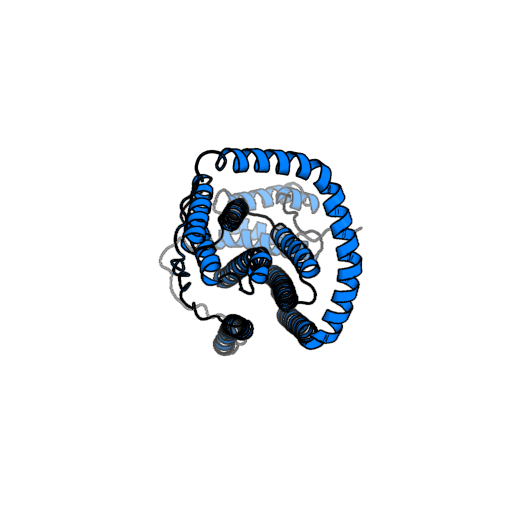 N . THR A 1 305 ? -3.656 -4.093 53.099 1.00 50.66 305 THR A N 1
ATOM 2311 C CA . THR A 1 305 ? -3.478 -2.904 53.923 1.00 50.66 305 THR A CA 1
ATOM 2312 C C . THR A 1 305 ? -3.575 -1.675 53.016 1.00 50.66 305 THR A C 1
ATOM 2314 O O . THR A 1 305 ? -2.763 -1.497 52.114 1.00 50.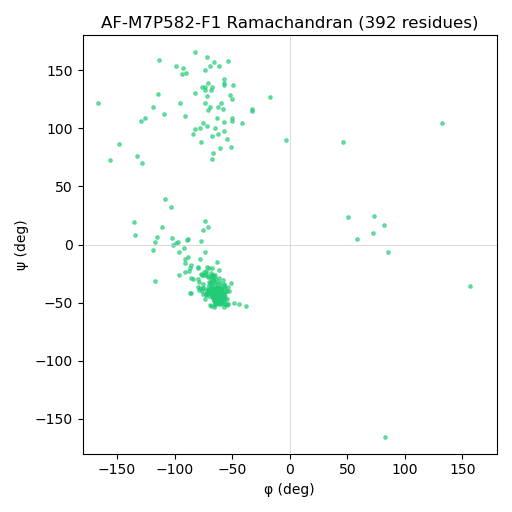66 305 THR A O 1
ATOM 2317 N N . GLY A 1 306 ? -4.581 -0.827 53.242 1.00 44.59 306 GLY A N 1
ATOM 2318 C CA . GLY A 1 306 ? -4.708 0.477 52.578 1.00 44.59 306 GLY A CA 1
ATOM 2319 C C . GLY A 1 306 ? -6.102 0.725 52.008 1.00 44.59 306 GLY A C 1
ATOM 2320 O O . GLY A 1 306 ? -6.481 0.188 50.973 1.00 44.59 306 GLY A O 1
ATOM 2321 N N . ARG A 1 307 ? -6.866 1.567 52.697 1.00 53.72 307 ARG A N 1
ATOM 2322 C CA . ARG A 1 307 ? -8.329 1.717 52.671 1.00 53.72 307 ARG A CA 1
ATOM 2323 C C . ARG A 1 307 ? -8.951 2.332 51.394 1.00 53.72 307 ARG A C 1
ATOM 2325 O O . ARG A 1 307 ? -10.134 2.638 51.433 1.00 53.72 307 ARG A O 1
ATOM 2332 N N . ASP A 1 308 ? -8.237 2.434 50.266 1.00 50.19 308 ASP A N 1
ATOM 2333 C CA . ASP A 1 308 ? -8.670 3.256 49.108 1.00 50.19 308 ASP A CA 1
ATOM 2334 C C . ASP A 1 308 ? -8.919 2.521 47.775 1.00 50.19 308 ASP A C 1
ATOM 2336 O O . ASP A 1 308 ? -9.418 3.113 46.816 1.00 50.19 308 ASP A O 1
ATOM 2340 N N . GLN A 1 309 ? -8.659 1.213 47.662 1.00 49.38 309 GLN A N 1
ATOM 2341 C CA . GLN A 1 309 ? -8.819 0.519 46.366 1.00 49.38 309 GLN A CA 1
ATOM 2342 C C . GLN A 1 309 ? -10.274 0.179 45.979 1.00 49.38 309 GLN A C 1
ATOM 2344 O O . GLN A 1 309 ? -10.547 -0.147 44.820 1.00 49.38 309 GLN A O 1
ATOM 2349 N N . SER A 1 310 ? -11.237 0.280 46.901 1.00 52.34 310 SER A N 1
ATOM 2350 C CA . SER A 1 310 ? -12.638 -0.073 46.610 1.00 52.34 310 SER A CA 1
ATOM 2351 C C . SER A 1 310 ? -13.338 0.935 45.681 1.00 52.34 310 SER A C 1
ATOM 2353 O O . SER A 1 310 ? -14.218 0.561 44.900 1.00 52.34 310 SER A O 1
ATOM 2355 N N . LEU A 1 311 ? -12.896 2.196 45.682 1.00 52.25 311 LEU A N 1
ATOM 2356 C CA . LEU A 1 311 ? -13.542 3.283 44.941 1.00 52.25 311 LEU A CA 1
ATOM 2357 C C . LEU A 1 311 ? -13.202 3.248 43.444 1.00 52.25 311 LEU A C 1
ATOM 2359 O O . LEU A 1 311 ? -14.083 3.438 42.601 1.00 52.25 311 LEU A O 1
ATOM 2363 N N . GLY A 1 312 ? -11.964 2.893 43.084 1.00 55.66 312 GLY A N 1
ATOM 2364 C CA . GLY A 1 312 ? -11.577 2.674 41.685 1.00 55.66 312 GLY A CA 1
ATOM 2365 C C . GLY A 1 312 ? -12.364 1.530 41.034 1.00 55.66 312 GLY A C 1
ATOM 2366 O O . GLY A 1 312 ? -12.821 1.641 39.892 1.00 55.66 312 GLY A O 1
ATOM 2367 N N . PHE A 1 313 ? -12.617 0.454 41.786 1.00 56.16 313 PHE A N 1
ATOM 2368 C CA . PHE A 1 313 ? -13.411 -0.683 41.317 1.00 56.16 313 PHE A CA 1
ATOM 2369 C C . PHE A 1 313 ? -14.856 -0.285 40.975 1.00 56.16 313 PHE A C 1
ATOM 2371 O O . PHE A 1 313 ? -15.376 -0.699 39.933 1.00 56.16 313 PHE A O 1
ATOM 2378 N N . LEU A 1 314 ? -15.486 0.568 41.792 1.00 57.41 314 LEU A N 1
ATOM 2379 C CA . LEU A 1 314 ? -16.846 1.074 41.567 1.00 57.41 314 LEU A CA 1
ATOM 2380 C C . LEU A 1 314 ? -16.936 1.996 40.341 1.00 57.41 314 LEU A C 1
ATOM 2382 O O . LEU A 1 314 ? -17.850 1.838 39.525 1.00 57.41 314 LEU A O 1
ATOM 2386 N N . ARG A 1 315 ? -15.940 2.869 40.119 1.00 64.44 315 ARG A N 1
ATOM 2387 C CA . ARG A 1 315 ? -15.841 3.716 38.907 1.00 64.44 315 ARG A CA 1
ATOM 2388 C C . ARG A 1 315 ? -15.832 2.873 37.623 1.00 64.44 315 ARG A C 1
ATOM 2390 O O . ARG A 1 315 ? -16.428 3.245 36.605 1.00 64.44 315 ARG A O 1
ATOM 2397 N N . HIS A 1 316 ? -15.226 1.686 37.667 1.00 76.56 316 HIS A N 1
ATOM 2398 C CA . HIS A 1 316 ? -15.259 0.745 36.549 1.00 76.56 316 HIS A CA 1
ATOM 2399 C C . HIS A 1 316 ? -16.612 0.046 36.368 1.00 76.56 316 HIS A C 1
ATOM 2401 O O . HIS A 1 316 ? -16.932 -0.334 35.238 1.00 76.56 316 HIS A O 1
ATOM 2407 N N . GLN A 1 317 ? -17.432 -0.114 37.410 1.00 87.19 317 GLN A N 1
ATOM 2408 C CA . GLN A 1 317 ? -18.719 -0.807 37.289 1.00 87.19 317 GLN A CA 1
ATOM 2409 C C . GLN A 1 317 ? -19.706 -0.049 36.396 1.00 87.19 317 GLN A C 1
ATOM 2411 O O . GLN A 1 317 ? -20.234 -0.641 35.454 1.00 87.19 317 GLN A O 1
ATOM 2416 N N . VAL A 1 318 ? -19.887 1.261 36.603 1.00 93.00 318 VAL A N 1
ATOM 2417 C CA . VAL A 1 318 ? -20.790 2.088 35.776 1.00 93.00 318 VAL A CA 1
ATOM 2418 C C . VAL A 1 318 ? -20.348 2.072 34.306 1.00 93.00 318 VAL A C 1
ATOM 2420 O O . VAL A 1 318 ? -21.152 1.792 33.413 1.00 93.00 318 VAL A O 1
ATOM 2423 N N . ARG A 1 319 ? -19.044 2.263 34.031 1.00 91.75 319 ARG A N 1
ATOM 2424 C CA . ARG A 1 319 ? -18.488 2.197 32.662 1.00 91.75 319 ARG A CA 1
ATOM 2425 C C . ARG A 1 319 ? -18.698 0.816 32.022 1.00 91.75 319 ARG A C 1
ATOM 2427 O O . ARG A 1 319 ? -19.054 0.730 30.844 1.00 91.75 319 ARG A O 1
ATOM 2434 N N . ARG A 1 320 ? -18.519 -0.270 32.787 1.00 92.69 320 ARG A N 1
ATOM 2435 C CA . ARG A 1 320 ? -18.760 -1.650 32.324 1.00 92.69 320 ARG A CA 1
ATOM 2436 C C . ARG A 1 320 ? -20.230 -1.898 32.009 1.00 92.69 320 ARG A C 1
ATOM 2438 O O . ARG A 1 320 ? -20.515 -2.546 31.002 1.00 92.69 320 ARG A O 1
ATOM 2445 N N . GLU A 1 321 ? -21.154 -1.398 32.824 1.00 96.00 321 GLU A N 1
ATOM 2446 C CA . GLU A 1 321 ? -22.589 -1.560 32.580 1.00 96.00 321 GLU A CA 1
ATOM 2447 C C . GLU A 1 321 ? -23.043 -0.776 31.339 1.00 96.00 321 GLU A C 1
ATOM 2449 O O . GLU A 1 321 ? -23.759 -1.345 30.516 1.00 96.00 321 GLU A O 1
ATOM 2454 N N . VAL A 1 322 ? -22.537 0.443 31.099 1.00 96.31 322 VAL A N 1
ATOM 2455 C CA . VAL A 1 322 ? -22.801 1.182 29.843 1.00 96.31 322 VAL A CA 1
ATOM 2456 C C . VAL A 1 322 ? -22.251 0.441 28.623 1.00 96.31 322 VAL A C 1
ATOM 2458 O O . VAL A 1 322 ? -22.937 0.324 27.608 1.00 96.31 322 VAL A O 1
ATOM 2461 N N . TYR A 1 323 ? -21.046 -0.130 28.708 1.00 94.75 323 TYR A N 1
ATOM 2462 C CA . TYR A 1 323 ? -20.488 -0.938 27.618 1.00 94.75 323 TYR A CA 1
ATOM 2463 C C . TYR A 1 323 ? -21.322 -2.202 27.338 1.00 94.75 323 TYR A C 1
ATOM 2465 O O . TYR A 1 323 ? -21.607 -2.531 26.182 1.00 94.75 323 TYR A O 1
ATOM 2473 N N . ARG A 1 324 ? -21.756 -2.907 28.394 1.00 96.44 324 ARG A N 1
ATOM 2474 C CA . ARG A 1 324 ? -22.646 -4.078 28.290 1.00 96.44 324 ARG A CA 1
ATOM 2475 C C . ARG A 1 324 ? -23.993 -3.700 27.680 1.00 96.44 324 ARG A C 1
ATOM 2477 O O . ARG A 1 324 ? -24.477 -4.415 26.804 1.00 96.44 324 ARG A O 1
ATOM 2484 N N . PHE A 1 325 ? -24.565 -2.578 28.105 1.00 97.50 325 PHE A N 1
ATOM 2485 C CA . PHE A 1 325 ? -25.798 -2.020 27.563 1.00 97.50 325 PHE A CA 1
ATOM 2486 C C . PHE A 1 325 ? -25.663 -1.677 26.073 1.00 97.50 325 PHE A C 1
ATOM 2488 O O . PHE A 1 325 ? -26.465 -2.149 25.271 1.00 97.50 325 PHE A O 1
ATOM 2495 N N . GLY A 1 326 ? -24.583 -0.997 25.672 1.00 96.19 326 GLY A N 1
ATOM 2496 C CA . GLY A 1 326 ? -24.268 -0.699 24.269 1.00 96.19 326 GLY A CA 1
ATOM 2497 C C . GLY A 1 326 ? -24.158 -1.940 23.392 1.00 96.19 326 GLY A C 1
ATOM 2498 O O . GLY A 1 326 ? -24.715 -1.972 22.296 1.00 96.19 326 GLY A O 1
ATOM 2499 N N . ARG A 1 327 ? -23.507 -3.004 23.879 1.00 94.12 327 ARG A N 1
ATOM 2500 C CA . ARG A 1 327 ? -23.473 -4.289 23.160 1.00 94.12 327 ARG A CA 1
ATOM 2501 C C . ARG A 1 327 ? -24.852 -4.935 23.055 1.00 94.12 327 ARG A C 1
ATOM 2503 O O . ARG A 1 327 ? -25.160 -5.479 21.999 1.00 94.12 327 ARG A O 1
ATOM 2510 N N . ARG A 1 328 ? -25.650 -4.903 24.128 1.00 96.62 328 ARG A N 1
ATOM 2511 C CA . ARG A 1 328 ? -27.006 -5.477 24.160 1.00 96.62 328 ARG A CA 1
ATOM 2512 C C . ARG A 1 328 ? -27.903 -4.793 23.130 1.00 96.62 328 ARG A C 1
ATOM 2514 O O . ARG A 1 328 ? -28.465 -5.472 22.283 1.00 96.62 328 ARG A O 1
ATOM 2521 N N . MET A 1 329 ? -27.949 -3.464 23.152 1.00 97.12 329 MET A N 1
ATOM 2522 C CA . MET A 1 329 ? -28.773 -2.668 22.243 1.00 97.12 329 MET A CA 1
ATOM 2523 C C . MET A 1 329 ? -28.290 -2.728 20.795 1.00 97.12 329 MET A C 1
ATOM 2525 O O . MET A 1 329 ? -29.108 -2.830 19.890 1.00 97.12 329 MET A O 1
ATOM 2529 N N . ARG A 1 330 ? -26.972 -2.774 20.551 1.00 94.94 330 ARG A N 1
ATOM 2530 C CA . ARG A 1 330 ? -26.430 -2.959 19.193 1.00 94.94 330 ARG A CA 1
ATOM 2531 C C . ARG A 1 330 ? -26.878 -4.276 18.559 1.00 94.94 330 ARG A C 1
ATOM 2533 O O . ARG A 1 330 ? -27.162 -4.293 17.371 1.00 94.94 330 ARG A O 1
ATOM 2540 N N . ARG A 1 331 ? -26.955 -5.367 19.333 1.00 93.12 331 ARG A N 1
ATOM 2541 C CA . ARG A 1 331 ? -27.480 -6.653 18.831 1.00 93.12 331 ARG A CA 1
ATOM 2542 C C . ARG A 1 331 ? -28.964 -6.584 18.476 1.00 93.12 331 ARG A C 1
ATOM 2544 O O . ARG A 1 331 ? -29.390 -7.333 17.614 1.00 93.12 331 ARG A O 1
ATOM 2551 N N . ALA A 1 332 ? -29.714 -5.704 19.132 1.00 94.81 332 ALA A N 1
ATOM 2552 C CA . ALA A 1 332 ? -31.130 -5.478 18.870 1.00 94.81 332 ALA A CA 1
ATOM 2553 C C . ALA A 1 332 ? -31.389 -4.407 17.790 1.00 94.81 332 ALA A C 1
ATOM 2555 O O . ALA A 1 332 ? -32.536 -4.052 17.577 1.00 94.81 332 ALA A O 1
ATOM 2556 N N . GLY A 1 333 ? -30.355 -3.850 17.144 1.00 95.44 333 GLY A N 1
ATOM 2557 C CA . GLY A 1 333 ? -30.503 -2.781 16.143 1.00 95.44 333 GLY A CA 1
ATOM 2558 C C . GLY A 1 333 ? -30.565 -1.354 16.708 1.00 95.44 333 GLY A C 1
ATOM 2559 O O . GLY A 1 333 ? -30.447 -0.394 15.959 1.00 95.44 333 GLY A O 1
ATOM 2560 N N . PHE A 1 334 ? -30.621 -1.183 18.031 1.00 97.31 334 PHE A N 1
ATOM 2561 C CA . PHE A 1 334 ? -30.743 0.123 18.699 1.00 97.31 334 PHE A CA 1
ATOM 2562 C C . PHE A 1 334 ? -29.419 0.623 19.299 1.00 97.31 334 PHE A C 1
ATOM 2564 O O . PHE A 1 334 ? -29.383 1.281 20.342 1.00 97.31 334 PHE A O 1
ATOM 2571 N N . GLY A 1 335 ? -28.291 0.281 18.670 1.00 95.69 335 GLY A N 1
ATOM 2572 C CA . GLY A 1 335 ? -26.970 0.734 19.111 1.00 95.69 335 GLY A CA 1
ATOM 2573 C C . GLY A 1 335 ? -26.821 2.261 19.063 1.00 95.69 335 GLY A C 1
ATOM 2574 O O . GLY A 1 335 ? -27.484 2.923 18.269 1.00 95.69 335 GLY A O 1
ATOM 2575 N N . ARG A 1 336 ? -25.936 2.815 19.903 1.00 96.88 336 ARG A N 1
ATOM 2576 C CA . ARG A 1 336 ? -25.578 4.243 19.867 1.00 96.88 336 ARG A CA 1
ATOM 2577 C C . ARG A 1 336 ? -24.794 4.584 18.598 1.00 96.88 336 ARG A C 1
ATOM 2579 O O . ARG A 1 336 ? -23.826 3.872 18.300 1.00 96.88 336 ARG A O 1
ATOM 2586 N N . SER A 1 337 ? -25.165 5.666 17.914 1.00 95.06 337 SER A N 1
ATOM 2587 C CA . SER A 1 337 ? -24.381 6.227 16.801 1.00 95.06 337 SER A CA 1
ATOM 2588 C C . SER A 1 337 ? -23.057 6.843 17.307 1.00 95.06 337 SER A C 1
ATOM 2590 O O . SER A 1 337 ? -22.974 7.221 18.479 1.00 95.06 337 SER A O 1
ATOM 2592 N N . PRO A 1 338 ? -21.981 6.928 16.497 1.00 88.19 338 PRO A N 1
ATOM 2593 C CA . PRO A 1 338 ? -20.732 7.573 16.912 1.00 88.19 338 PRO A CA 1
ATOM 2594 C C . PRO A 1 338 ? -20.880 9.055 17.284 1.00 88.19 338 PRO A C 1
ATOM 2596 O O . PRO A 1 338 ? -20.186 9.508 18.192 1.00 88.19 338 PRO A O 1
ATOM 2599 N N . GLU A 1 339 ? -21.784 9.767 16.612 1.00 94.81 339 GLU A N 1
ATOM 2600 C CA . GLU A 1 339 ? -22.042 11.206 16.798 1.00 94.81 339 GLU A CA 1
ATOM 2601 C C . GLU A 1 339 ? -23.037 11.489 17.934 1.00 94.81 339 GLU A C 1
ATOM 2603 O O . GLU A 1 339 ? -23.090 12.592 18.462 1.00 94.81 339 GLU A O 1
ATOM 2608 N N . GLU A 1 340 ? -23.789 10.468 18.348 1.00 96.12 340 GLU A N 1
ATOM 2609 C CA . GLU A 1 340 ? -24.878 10.582 19.315 1.00 96.12 340 GLU A CA 1
ATOM 2610 C C . GLU A 1 340 ? -24.357 10.571 20.760 1.00 96.12 340 GLU A C 1
ATOM 2612 O O . GLU A 1 340 ? -23.590 9.686 21.185 1.00 96.12 340 GLU A O 1
ATOM 2617 N N . THR A 1 341 ? -24.813 11.537 21.560 1.00 96.75 341 THR A N 1
ATOM 2618 C CA . THR A 1 341 ? -24.468 11.609 22.982 1.00 96.75 341 THR A CA 1
ATOM 2619 C C . THR A 1 341 ? -25.170 10.509 23.787 1.00 96.75 341 THR A C 1
ATOM 2621 O O . THR A 1 341 ? -26.150 9.897 23.366 1.00 96.75 341 THR A O 1
ATOM 2624 N N . PHE A 1 342 ? -24.673 10.199 24.993 1.00 97.25 342 PHE A N 1
ATOM 2625 C CA . PHE A 1 342 ? -25.332 9.193 25.842 1.00 97.25 342 PHE A CA 1
ATOM 2626 C C . PHE A 1 342 ? -26.765 9.606 26.218 1.00 97.25 342 PHE A C 1
ATOM 2628 O O . PHE A 1 342 ? -27.630 8.744 26.332 1.00 97.25 342 PHE A O 1
ATOM 2635 N N . ARG A 1 343 ? -27.024 10.911 26.357 1.00 98.00 343 ARG A N 1
ATOM 2636 C CA . ARG A 1 343 ? -28.354 11.463 26.629 1.00 98.00 343 ARG A CA 1
ATOM 2637 C C . ARG A 1 343 ? -29.301 11.296 25.444 1.00 98.00 343 ARG A C 1
ATOM 2639 O O . ARG A 1 343 ? -30.380 10.748 25.647 1.00 98.00 343 ARG A O 1
ATOM 2646 N N . GLU A 1 344 ? -28.892 11.737 24.253 1.00 97.94 344 GLU A N 1
ATOM 2647 C CA . GLU A 1 344 ? -29.672 11.587 23.011 1.00 97.94 344 GLU A CA 1
ATOM 2648 C C . GLU A 1 344 ? -30.019 10.123 22.759 1.00 97.94 344 GLU A C 1
ATOM 2650 O O . GLU A 1 344 ? -31.153 9.784 22.439 1.00 97.94 344 GLU A O 1
ATOM 2655 N N . TRP A 1 345 ? -29.065 9.229 23.021 1.00 98.00 345 TRP A N 1
ATOM 2656 C CA . TRP A 1 345 ? -29.298 7.804 22.868 1.00 98.00 345 TRP A CA 1
ATOM 2657 C C . TRP A 1 345 ? -30.375 7.261 23.806 1.00 98.00 345 TRP A C 1
ATOM 2659 O O . TRP A 1 345 ? -31.228 6.485 23.384 1.00 98.00 345 TRP A O 1
ATOM 2669 N N . LEU A 1 346 ? -30.359 7.666 25.078 1.00 98.00 346 LEU A N 1
ATOM 2670 C CA . LEU A 1 346 ? -31.403 7.281 26.031 1.00 98.00 346 LEU A CA 1
ATOM 2671 C C . LEU A 1 346 ? -32.760 7.912 25.681 1.00 98.00 346 LEU A C 1
ATOM 2673 O O . LEU A 1 346 ? -33.789 7.280 25.886 1.00 98.00 346 LEU A O 1
ATOM 2677 N N . GLU A 1 347 ? -32.768 9.131 25.142 1.00 97.62 347 GLU A N 1
ATOM 2678 C CA . GLU A 1 347 ? -33.973 9.801 24.641 1.00 97.62 347 GLU A CA 1
ATOM 2679 C C . GLU A 1 347 ? -34.597 9.054 23.464 1.00 97.62 347 GLU A C 1
ATOM 2681 O O . GLU A 1 347 ? -35.784 8.745 23.505 1.00 97.62 347 GLU A O 1
ATOM 2686 N N . ARG A 1 348 ? -33.788 8.660 22.477 1.00 97.00 348 ARG A N 1
ATOM 2687 C CA . ARG A 1 348 ? -34.234 7.853 21.336 1.00 97.00 348 ARG A CA 1
ATOM 2688 C C . ARG A 1 348 ? -34.784 6.486 21.746 1.00 97.00 348 ARG A C 1
ATOM 2690 O O . ARG A 1 348 ? -35.631 5.931 21.058 1.00 97.00 348 ARG A O 1
ATOM 2697 N N . LEU A 1 349 ? -34.310 5.934 22.861 1.00 96.81 349 LEU A N 1
ATOM 2698 C CA . LEU A 1 349 ? -34.839 4.697 23.440 1.00 96.81 349 LEU A CA 1
ATOM 2699 C C . LEU A 1 349 ? -36.166 4.891 24.198 1.00 96.81 349 LEU A C 1
ATOM 2701 O O . LEU A 1 349 ? -36.657 3.931 24.785 1.00 96.81 349 LEU A O 1
ATOM 2705 N N . GLY A 1 350 ? -36.729 6.104 24.217 1.00 96.06 350 GLY A N 1
ATOM 2706 C CA . GLY A 1 350 ? -38.012 6.402 24.854 1.00 96.06 350 GLY A CA 1
ATOM 2707 C C . GLY A 1 350 ? -37.956 6.417 26.382 1.00 96.06 350 GLY A C 1
ATOM 2708 O O . GLY A 1 350 ? -38.963 6.170 27.039 1.00 96.06 350 GLY A O 1
ATOM 2709 N N . LEU A 1 351 ? -36.783 6.659 26.980 1.00 96.94 351 LEU A N 1
ATOM 2710 C CA . LEU A 1 351 ? -36.666 6.690 28.436 1.00 96.94 351 LEU A CA 1
ATOM 2711 C C . LEU A 1 351 ? -37.287 7.963 29.026 1.00 96.94 351 LEU A C 1
ATOM 2713 O O . LEU A 1 351 ? -36.997 9.067 28.564 1.00 96.94 351 LEU A O 1
ATOM 2717 N N . GLU A 1 352 ? -38.049 7.806 30.113 1.00 97.12 352 GLU A N 1
ATOM 2718 C CA . GLU A 1 352 ? -38.620 8.923 30.875 1.00 97.12 352 GLU A CA 1
ATOM 2719 C C . GLU A 1 352 ? -37.557 9.995 31.203 1.00 97.12 352 GLU A C 1
ATOM 2721 O O . GLU A 1 352 ? -36.444 9.642 31.630 1.00 97.12 352 GLU A O 1
ATOM 2726 N N . PRO A 1 353 ? -37.883 11.299 31.065 1.00 97.12 353 PRO A N 1
ATOM 2727 C CA . PRO A 1 353 ? -36.921 12.389 31.224 1.00 97.12 353 PRO A CA 1
ATOM 2728 C C . PRO A 1 353 ? -36.139 12.349 32.542 1.00 97.12 353 PRO A C 1
ATOM 2730 O O . PRO A 1 353 ? -34.928 12.574 32.543 1.00 97.12 353 PRO A O 1
ATOM 2733 N N . GLU A 1 354 ? -36.793 12.005 33.653 1.00 97.44 354 GLU A N 1
ATOM 2734 C CA . GLU A 1 354 ? -36.161 11.929 34.975 1.00 97.44 354 GLU A CA 1
ATOM 2735 C C . GLU A 1 354 ? -35.087 10.833 35.047 1.00 97.44 354 GLU A C 1
ATOM 2737 O O . GLU A 1 354 ? -33.932 11.096 35.404 1.00 97.44 354 GLU A O 1
ATOM 2742 N N . LYS A 1 355 ? -35.434 9.603 34.638 1.00 97.44 355 LYS A N 1
ATOM 2743 C CA . LYS A 1 355 ? -34.510 8.455 34.606 1.00 97.44 355 LYS A CA 1
ATOM 2744 C C . LYS A 1 355 ? -33.351 8.718 33.650 1.00 97.44 355 LYS A C 1
ATOM 2746 O O . LYS A 1 355 ? -32.193 8.481 34.003 1.00 97.44 355 LYS A O 1
ATOM 2751 N N . ARG A 1 356 ? -33.651 9.255 32.463 1.00 97.75 356 ARG A N 1
ATOM 2752 C CA . ARG A 1 356 ? -32.665 9.648 31.450 1.00 97.75 356 ARG A CA 1
ATOM 2753 C C . ARG A 1 356 ? -31.652 10.645 32.006 1.00 97.75 356 ARG A C 1
ATOM 2755 O O . ARG A 1 356 ? -30.446 10.423 31.893 1.00 97.75 356 ARG A O 1
ATOM 2762 N N . ASN A 1 357 ? -32.130 11.722 32.626 1.00 97.75 357 ASN A N 1
ATOM 2763 C CA . ASN A 1 357 ? -31.276 12.784 33.151 1.00 97.75 357 ASN A CA 1
ATOM 2764 C C . ASN A 1 357 ? -30.379 12.267 34.282 1.00 97.75 357 ASN A C 1
ATOM 2766 O O . ASN A 1 357 ? -29.180 12.557 34.298 1.00 97.75 357 ASN A O 1
ATOM 2770 N N . ARG A 1 358 ? -30.921 11.438 35.183 1.00 98.00 358 ARG A N 1
ATOM 2771 C CA . ARG A 1 358 ? -30.154 10.857 36.293 1.00 98.00 358 ARG A CA 1
ATOM 2772 C C . ARG A 1 358 ? -29.086 9.866 35.816 1.00 98.00 358 ARG A C 1
ATOM 2774 O O . ARG A 1 358 ? -27.945 9.949 36.273 1.00 98.00 358 ARG A O 1
ATOM 2781 N N . LEU A 1 359 ? -29.402 8.993 34.854 1.00 98.00 359 LEU A N 1
ATOM 2782 C CA . LEU A 1 359 ? -28.413 8.108 34.219 1.00 98.00 359 LEU A CA 1
ATOM 2783 C C . LEU A 1 359 ? -27.316 8.908 33.510 1.00 98.00 359 LEU A C 1
ATOM 2785 O O . LEU A 1 359 ? -26.130 8.627 33.691 1.00 98.00 359 LEU A O 1
ATOM 2789 N N . ASN A 1 360 ? -27.690 9.920 32.723 1.00 97.81 360 ASN A N 1
ATOM 2790 C CA . ASN A 1 360 ? -26.713 10.731 32.008 1.00 97.81 360 ASN A CA 1
ATOM 2791 C C . ASN A 1 360 ? -25.775 11.466 32.973 1.00 97.81 360 ASN A C 1
ATOM 2793 O O . ASN A 1 360 ? -24.560 11.441 32.771 1.00 97.81 360 ASN A O 1
ATOM 2797 N N . ARG A 1 361 ? -26.312 12.048 34.053 1.00 97.19 361 ARG A N 1
ATOM 2798 C CA . ARG A 1 361 ? -25.523 12.739 35.081 1.00 97.19 361 ARG A CA 1
ATOM 2799 C C . ARG A 1 361 ? -24.515 11.798 35.739 1.00 97.19 361 ARG A C 1
ATOM 2801 O O . ARG A 1 361 ? -23.331 12.119 35.757 1.00 97.19 361 ARG A O 1
ATOM 2808 N N . LEU A 1 362 ? -24.947 10.622 36.203 1.00 96.31 362 LEU A N 1
ATOM 2809 C CA . LEU A 1 362 ? -24.052 9.632 36.818 1.00 96.31 362 LEU A CA 1
ATOM 2810 C C . LEU A 1 362 ? -22.961 9.154 35.853 1.00 96.31 362 LEU A C 1
ATOM 2812 O O . LEU A 1 362 ? -21.790 9.094 36.221 1.00 96.31 362 LEU A O 1
ATOM 2816 N N . TYR A 1 363 ? -23.309 8.867 34.598 1.00 95.69 363 TYR A N 1
ATOM 2817 C CA . TYR A 1 363 ? -22.316 8.454 33.608 1.00 95.69 363 TYR A CA 1
ATOM 2818 C C . TYR A 1 363 ? -21.316 9.570 33.277 1.00 95.69 363 TYR A C 1
ATOM 2820 O O . TYR A 1 363 ? -20.120 9.306 33.154 1.00 95.69 363 TYR A O 1
ATOM 2828 N N . THR A 1 364 ? -21.790 10.812 33.162 1.00 95.19 364 THR A N 1
ATOM 2829 C CA . THR A 1 364 ? -20.955 11.988 32.872 1.00 95.19 364 THR A CA 1
ATOM 2830 C C . THR A 1 364 ? -19.978 12.252 34.013 1.00 95.19 364 THR A C 1
ATOM 2832 O O . THR A 1 364 ? -18.785 12.398 33.749 1.00 95.19 364 THR A O 1
ATOM 2835 N N . ARG A 1 365 ? -20.450 12.194 35.269 1.00 94.38 365 ARG A N 1
ATOM 2836 C CA . ARG A 1 365 ? -19.617 12.297 36.481 1.00 94.38 365 ARG A CA 1
ATOM 2837 C C . ARG A 1 365 ? -18.479 11.272 36.463 1.00 94.38 365 ARG A C 1
ATOM 2839 O O . ARG A 1 365 ? -17.312 11.640 36.528 1.00 94.38 365 ARG A O 1
ATOM 2846 N N . VAL A 1 366 ? -18.806 9.997 36.235 1.00 91.88 366 VAL A N 1
ATOM 2847 C CA . VAL A 1 366 ? -17.812 8.906 36.185 1.00 91.88 366 VAL A CA 1
ATOM 2848 C C . VAL A 1 366 ? -16.857 9.028 34.994 1.00 91.88 366 VAL A C 1
ATOM 2850 O O . VAL A 1 366 ? -15.724 8.543 35.049 1.00 91.88 366 VAL A O 1
ATOM 2853 N N . ARG A 1 367 ? -17.301 9.590 33.866 1.00 88.69 367 ARG A N 1
ATOM 2854 C CA . ARG A 1 367 ? -16.503 9.646 32.635 1.00 88.69 367 ARG A CA 1
ATOM 2855 C C . ARG A 1 367 ? -15.567 10.849 32.574 1.00 88.69 367 ARG A C 1
ATOM 2857 O O . ARG A 1 367 ? -14.447 10.662 32.111 1.00 88.69 367 ARG A O 1
ATOM 2864 N N . TYR A 1 368 ? -16.030 12.024 32.991 1.00 88.06 368 TYR A N 1
ATOM 2865 C CA . TYR A 1 368 ? -15.337 13.292 32.753 1.00 88.06 368 TYR A CA 1
ATOM 2866 C C . TYR A 1 368 ? -14.887 14.003 34.029 1.00 88.06 368 TYR A C 1
ATOM 2868 O O . TYR A 1 368 ? -13.868 14.676 33.988 1.00 88.06 368 TYR A O 1
ATOM 2876 N N . ALA A 1 369 ? -15.615 13.856 35.139 1.00 82.69 369 ALA A N 1
ATOM 2877 C CA . ALA A 1 369 ? -15.309 14.572 36.380 1.00 82.69 369 ALA A CA 1
ATOM 2878 C C . ALA A 1 369 ? -14.465 13.746 37.367 1.00 82.69 369 ALA A C 1
ATOM 2880 O O . ALA A 1 369 ? -14.082 14.248 38.414 1.00 82.69 369 ALA A O 1
ATOM 2881 N N . GLU A 1 370 ? -14.220 12.465 37.057 1.00 78.69 370 GLU A N 1
ATOM 2882 C CA . GLU A 1 370 ? -13.561 11.492 37.948 1.00 78.69 370 GLU A CA 1
ATOM 2883 C C . GLU A 1 370 ? -14.159 11.430 39.363 1.00 78.69 370 GLU A C 1
ATOM 2885 O O . GLU A 1 370 ? -13.519 10.971 40.308 1.00 78.69 370 GLU A O 1
ATOM 2890 N N . GLU A 1 371 ? -15.419 11.843 39.492 1.00 82.19 371 GLU A N 1
ATOM 2891 C CA . GLU A 1 371 ? -16.105 11.926 40.770 1.00 82.19 371 GLU A CA 1
ATOM 2892 C C . GLU A 1 371 ? -16.475 10.547 41.314 1.00 82.19 371 GLU A C 1
ATOM 2894 O O . GLU A 1 371 ? -16.759 9.589 40.582 1.00 82.19 371 GLU A O 1
ATOM 2899 N N . GLU A 1 372 ? -16.519 10.475 42.639 1.00 80.88 372 GLU A N 1
ATOM 2900 C CA . GLU A 1 372 ? -16.919 9.284 43.367 1.00 80.88 372 GLU A CA 1
ATOM 2901 C C . GLU A 1 372 ? -18.433 9.100 43.319 1.00 80.88 372 GLU A C 1
ATOM 2903 O O . GLU A 1 372 ? -19.219 10.037 43.478 1.00 80.88 372 GLU A O 1
ATOM 2908 N N . VAL A 1 373 ? -18.836 7.858 43.064 1.00 88.69 373 VAL A N 1
ATOM 2909 C CA . VAL A 1 373 ? -20.235 7.441 43.013 1.00 88.69 373 VAL A CA 1
ATOM 2910 C C . VAL A 1 373 ? -20.457 6.483 44.164 1.00 88.69 373 VAL A C 1
ATOM 2912 O O . VAL A 1 373 ? -19.688 5.532 44.331 1.00 88.69 373 VAL A O 1
ATOM 2915 N N . SER A 1 374 ? -21.497 6.733 44.957 1.00 92.19 374 SER A N 1
ATOM 2916 C CA . SER A 1 374 ? -21.817 5.862 46.084 1.00 92.19 374 SER A CA 1
ATOM 2917 C C . SER A 1 374 ? -22.251 4.474 45.597 1.00 92.19 374 SER A C 1
ATOM 2919 O O . SER A 1 374 ? -22.711 4.298 44.463 1.00 92.19 374 SER A O 1
ATOM 2921 N N . MET A 1 375 ? -22.123 3.464 46.460 1.00 89.81 375 MET A N 1
ATOM 2922 C CA . MET A 1 375 ? -22.592 2.103 46.164 1.00 89.81 375 MET A CA 1
ATOM 2923 C C . MET A 1 375 ? -24.075 2.083 45.765 1.00 89.81 375 MET A C 1
ATOM 2925 O O . MET A 1 375 ? -24.441 1.411 44.801 1.00 89.81 375 MET A O 1
ATOM 2929 N N . ASP A 1 376 ? -24.905 2.878 46.442 1.00 94.31 376 ASP A N 1
ATOM 2930 C CA . ASP A 1 376 ? -26.342 2.963 46.170 1.00 94.31 376 ASP A CA 1
ATOM 2931 C C . ASP A 1 376 ? -26.632 3.588 44.801 1.00 94.31 376 ASP A C 1
ATOM 2933 O O . ASP A 1 376 ? -27.481 3.098 44.054 1.00 94.31 376 ASP A O 1
ATOM 2937 N N . GLU A 1 377 ? -25.895 4.639 44.424 1.00 95.06 377 GLU A N 1
ATOM 2938 C CA . GLU A 1 377 ? -25.999 5.252 43.098 1.00 95.06 377 GLU A CA 1
ATOM 2939 C C . GLU A 1 377 ? -25.564 4.281 41.991 1.00 95.06 377 GLU A C 1
ATOM 2941 O O . GLU A 1 377 ? -26.223 4.192 40.949 1.00 95.06 377 GLU A O 1
ATOM 2946 N N . ALA A 1 378 ? -24.480 3.531 42.210 1.00 93.88 378 ALA A N 1
ATOM 2947 C CA . ALA A 1 378 ? -23.975 2.547 41.257 1.00 93.88 378 ALA A CA 1
ATOM 2948 C C . ALA A 1 378 ? -24.947 1.367 41.076 1.00 93.88 378 ALA A C 1
ATOM 2950 O O . ALA A 1 378 ? -25.199 0.933 39.946 1.00 93.88 378 ALA A O 1
ATOM 2951 N N . GLU A 1 379 ? -25.536 0.873 42.166 1.00 95.44 379 GLU A N 1
ATOM 2952 C CA . GLU A 1 379 ? -26.519 -0.210 42.135 1.00 95.44 379 GLU A CA 1
ATOM 2953 C C . GLU A 1 379 ? -27.841 0.256 41.504 1.00 95.44 379 GLU A C 1
ATOM 2955 O O . GLU A 1 379 ? -28.397 -0.438 40.646 1.00 95.44 379 GLU A O 1
ATOM 2960 N N . TRP A 1 380 ? -28.301 1.473 41.820 1.00 97.38 380 TRP A N 1
ATOM 2961 C CA . TRP A 1 380 ? -29.441 2.099 41.144 1.00 97.38 380 TRP A CA 1
ATOM 2962 C C . TRP A 1 380 ? -29.197 2.226 39.636 1.00 97.38 380 TRP A C 1
ATOM 2964 O O . TRP A 1 380 ? -30.055 1.844 38.832 1.00 97.38 380 TRP A O 1
ATOM 2974 N N . PHE A 1 381 ? -28.011 2.695 39.233 1.00 97.50 381 PHE A N 1
ATOM 2975 C CA . PHE A 1 381 ? -27.623 2.816 37.827 1.00 97.50 381 PHE A CA 1
ATOM 2976 C C . PHE A 1 381 ? -27.668 1.456 37.126 1.00 97.50 381 PHE A C 1
ATOM 2978 O O . PHE A 1 381 ? -28.253 1.318 36.049 1.00 97.50 381 PHE A O 1
ATOM 2985 N N . ARG A 1 382 ? -27.087 0.427 37.752 1.00 97.25 382 ARG A N 1
ATOM 2986 C CA . ARG A 1 382 ? -27.049 -0.944 37.233 1.00 97.25 382 ARG A CA 1
ATOM 2987 C C . ARG A 1 382 ? -28.446 -1.536 37.063 1.00 97.25 382 ARG A C 1
ATOM 2989 O O . ARG A 1 382 ? -28.711 -2.159 36.035 1.00 97.25 382 ARG A O 1
ATOM 2996 N N . ARG A 1 383 ? -29.339 -1.371 38.042 1.00 97.81 383 ARG A N 1
ATOM 2997 C CA . ARG A 1 383 ? -30.724 -1.865 37.951 1.00 97.81 383 ARG A CA 1
ATOM 2998 C C . ARG A 1 383 ? -31.482 -1.148 36.842 1.00 97.81 383 ARG A C 1
ATOM 3000 O O . ARG A 1 383 ? -32.061 -1.803 35.977 1.00 97.81 383 ARG A O 1
ATOM 3007 N N . THR A 1 384 ? -31.378 0.177 36.806 1.00 97.81 384 THR A N 1
ATOM 3008 C CA . THR A 1 384 ? -32.077 1.016 35.828 1.00 97.81 384 THR A CA 1
ATOM 3009 C C . THR A 1 384 ? -31.603 0.737 34.401 1.00 97.81 384 THR A C 1
ATOM 3011 O O . THR A 1 384 ? -32.420 0.538 33.516 1.00 97.81 384 THR A O 1
ATOM 3014 N N . ILE A 1 385 ? -30.296 0.618 34.142 1.00 97.56 385 ILE A N 1
ATOM 3015 C CA . ILE A 1 385 ? -29.785 0.344 32.783 1.00 97.56 385 ILE A CA 1
ATOM 3016 C C . ILE A 1 385 ? -30.066 -1.097 32.305 1.00 97.56 385 ILE A C 1
ATOM 3018 O O . ILE A 1 385 ? -30.012 -1.419 31.110 1.00 97.56 385 ILE A O 1
ATOM 3022 N N . ARG A 1 386 ? -30.339 -2.018 33.234 1.00 97.38 386 ARG A N 1
ATOM 3023 C CA . ARG A 1 386 ? -30.723 -3.400 32.918 1.00 97.38 386 ARG A CA 1
ATOM 3024 C C . ARG A 1 386 ? -32.213 -3.545 32.639 1.00 97.38 386 ARG A C 1
ATOM 3026 O O . ARG A 1 386 ? -32.548 -4.406 31.830 1.00 97.38 386 ARG A O 1
ATOM 3033 N N . SER A 1 387 ? -33.065 -2.710 33.234 1.00 97.12 387 SER A N 1
ATOM 3034 C CA . SER A 1 387 ? -34.507 -2.730 32.968 1.00 97.12 387 SER A CA 1
ATOM 3035 C C . SER A 1 387 ? -34.877 -2.167 31.593 1.00 97.12 387 SER A C 1
ATOM 3037 O O . SER A 1 387 ? -35.907 -2.555 31.052 1.00 97.12 387 SER A O 1
ATOM 3039 N N . ILE A 1 388 ? -34.024 -1.330 30.987 1.00 97.19 388 ILE A N 1
ATOM 3040 C CA . ILE A 1 388 ? -34.246 -0.801 29.633 1.00 97.19 388 ILE A CA 1
ATOM 3041 C C . ILE A 1 388 ? -34.276 -1.949 28.612 1.00 97.19 388 ILE A C 1
ATOM 3043 O O . ILE A 1 388 ? -33.277 -2.663 28.417 1.00 97.19 388 ILE A O 1
ATOM 3047 N N . ARG A 1 389 ? -35.422 -2.103 27.946 1.00 96.62 389 ARG A N 1
ATOM 3048 C CA . ARG A 1 389 ? -35.635 -3.026 26.827 1.00 96.62 389 ARG A CA 1
ATOM 3049 C C . ARG A 1 389 ? -35.518 -2.275 25.493 1.00 96.62 389 ARG A C 1
ATOM 3051 O O . ARG A 1 389 ? -35.714 -1.063 25.475 1.00 96.62 389 ARG A O 1
ATOM 3058 N N . PRO A 1 390 ? -35.146 -2.959 24.396 1.00 94.06 390 PRO A N 1
ATOM 3059 C CA . PRO A 1 390 ? -35.272 -2.384 23.061 1.00 94.06 390 PRO A CA 1
ATOM 3060 C C . PRO A 1 390 ? -36.740 -1.996 22.811 1.00 94.06 390 PRO A C 1
ATOM 3062 O O . PRO A 1 390 ? -37.608 -2.753 23.255 1.00 94.06 390 PRO A O 1
ATOM 3065 N N . PRO A 1 391 ? -37.021 -0.876 22.125 1.00 91.88 391 PRO A N 1
ATOM 3066 C CA . PRO A 1 391 ? -38.367 -0.575 21.645 1.00 91.88 391 PRO A CA 1
ATOM 3067 C C . PRO A 1 391 ? -38.895 -1.779 20.854 1.00 91.88 391 PRO A C 1
ATOM 3069 O O . PRO A 1 391 ? -38.184 -2.286 19.980 1.00 91.88 391 PRO A O 1
ATOM 3072 N N . SER A 1 392 ? -40.092 -2.280 21.173 1.00 85.19 392 SER A N 1
ATOM 3073 C CA . SER A 1 392 ? -40.805 -3.187 20.267 1.00 85.19 392 SER A CA 1
ATOM 3074 C C . SER A 1 392 ? -41.019 -2.426 18.966 1.00 85.19 392 SER A C 1
ATOM 3076 O O . SER A 1 392 ? -41.575 -1.334 19.002 1.00 85.19 392 SER A O 1
ATOM 3078 N N . GLY A 1 393 ? -40.517 -2.951 17.845 1.00 76.38 393 GLY A N 1
ATOM 3079 C CA . GLY A 1 393 ? -40.896 -2.412 16.543 1.00 76.38 393 GLY A CA 1
ATOM 3080 C C . GLY A 1 393 ? -42.395 -2.626 16.379 1.00 76.38 393 GLY A C 1
ATOM 3081 O O . GLY A 1 393 ? -42.819 -3.779 16.314 1.00 76.38 393 GLY A O 1
ATOM 3082 N N . GLU A 1 394 ? -43.160 -1.540 16.435 1.00 53.38 394 GLU A N 1
ATOM 3083 C CA . GLU A 1 394 ? -44.544 -1.494 15.954 1.00 53.38 394 GLU A CA 1
ATOM 3084 C C . GLU A 1 394 ? -44.581 -1.538 14.426 1.00 53.38 394 GLU A C 1
ATOM 3086 O O . GLU A 1 394 ? -43.667 -0.951 13.793 1.00 53.38 394 GLU A O 1
#

Mean predicted aligned error: 15.02 Å

Organism: NCBI:txid1235279

pLDDT: mean 77.2, std 16.3, range [35.0, 98.0]

Solvent-accessible surface area (backbone atoms only — not comparable to full-atom values): 22622 Å² total; per-residue (Å²): 122,75,57,66,60,51,50,51,51,53,51,54,49,52,52,50,53,51,47,36,53,51,50,62,50,30,57,70,31,33,75,73,76,40,75,61,65,61,64,45,57,51,50,18,51,51,50,24,52,52,40,47,72,76,29,78,66,72,66,16,37,55,53,19,19,51,50,18,28,50,42,23,46,78,60,70,46,56,68,69,58,21,51,52,52,13,52,51,51,26,54,47,54,51,47,59,71,71,74,66,58,96,55,56,65,56,52,50,49,50,52,29,44,52,52,38,48,53,46,26,38,72,38,58,95,40,74,51,18,56,52,45,50,50,50,45,52,54,50,51,49,50,51,55,51,50,52,53,50,51,58,57,70,70,46,94,76,79,54,72,65,59,54,52,50,50,50,49,52,51,52,50,49,50,51,51,48,49,49,59,67,72,37,41,73,60,50,52,52,54,45,50,56,49,23,56,58,49,38,52,54,49,50,54,49,49,51,64,69,41,44,79,63,44,57,62,47,49,55,48,50,53,50,62,58,55,73,73,66,80,86,80,80,81,86,78,90,73,73,87,70,75,72,77,73,74,75,70,65,86,64,76,77,67,48,75,65,54,51,48,50,51,52,49,49,53,53,46,51,53,50,49,52,55,50,54,64,50,58,66,51,55,60,65,51,59,68,63,64,77,70,73,86,82,72,82,84,72,84,76,90,70,84,78,87,67,99,65,65,68,60,61,56,51,54,47,48,58,57,50,49,53,53,52,42,44,54,56,31,40,75,72,74,65,42,73,56,94,88,53,49,75,54,57,45,39,50,77,60,68,45,57,68,68,63,37,51,54,51,39,50,56,52,46,35,50,71,74,65,73,48,88,71,54,72,67,57,48,51,51,49,53,54,55,62,64,67,63,65,80,75,78,85,126